Protein AF-A0A396MXH7-F1 (afdb_monomer)

Secondary structure (DSSP, 8-state):
-HHHHGGGEEEEEEEEEEEEEE-SS---SHHHHHHHHHTT----EEEEEEEEEEEEEETT-EEEEE-STTSSHHHHHHHHTTSS--SEEEEEE-S-EEEESSTTTT--TTSBHHHHHHHHHHHTT--HHHHHHTHHHHHHHHT-GGGTTSBGGGS-HHHHHHHHHHHHTSS--SEEEE-GGGGSS-HHHHHHHHHHHHHHHHTT-EEEEE-S-HHHHHHH-SEEEEEETTEEEEEEEHHHHHHHHHHHHT-----------S-S--GGGGGGT-TTB-TT-EEES--SEEEEEEEEE-TTS-B-SEEETT--EEEEEEEEESSTT-EEEEEEEEE-TT--EEEEEEHHHHHSSPEEP-SEEEEEEEESS--B-SEEEEEEEEEEEGGG-EEEEEEEEEEEEEE-SS----SSBPPP-----SS-GGGGS-EEETTEEE-HHHHHHHHHHHHHHHHHHHHHHHTT---EE-HHHHHIIIIISS--TT--S-EEEEEHHHHHHHHHHHHHH--TTEEEESTTTSTT--SSSEEEEETTSEEEETTTTTTT--S--SEEEEEEEEEEEPS-HHHHHHHHHHHHHHHHHHHHHHTT---PPPTTPPPPHHHHTS--HHHHHHHHHHHHHTS-GGG-SEEE-TTT---HHHH-EEGGGGSSEEEEEETTEEEEEETTHHHHHHHHHSSTTS------SSS-EEEESSS-HHHHHHHHHHH--

Nearest PDB structures (foldseek):
  6m96-assembly1_A-2  TM=9.073E-01  e=1.827E-25  Aquifex aeolicus VF5
  7dd0-assembly2_D  TM=9.294E-01  e=1.387E-22  Bacillus subtilis subsp. subtilis str. 168
  6an5-assembly1_A  TM=8.933E-01  e=6.521E-22  Aquifex aeolicus VF5
  6oih-assembly1_A  TM=8.555E-01  e=1.579E-21  Aquifex aeolicus VF5
  5x40-assembly1_B  TM=8.160E-01  e=8.616E-16  Rhodobacter capsulatus

Structure (mmCIF, N/CA/C/O backbone):
data_AF-A0A396MXH7-F1
#
_entry.id   AF-A0A396MXH7-F1
#
loop_
_atom_site.group_PDB
_atom_site.id
_atom_site.type_symbol
_atom_site.label_atom_id
_atom_site.label_alt_id
_atom_site.label_comp_id
_atom_site.label_asym_id
_atom_site.label_entity_id
_atom_site.label_seq_id
_atom_site.pdbx_PDB_ins_code
_atom_site.Cartn_x
_atom_site.Cartn_y
_atom_site.Cartn_z
_atom_site.occupancy
_atom_site.B_iso_or_equiv
_atom_site.auth_seq_id
_atom_site.auth_comp_id
_atom_site.auth_asym_id
_atom_site.auth_atom_id
_atom_site.pdbx_PDB_model_num
ATOM 1 N N . MET A 1 1 ? 9.899 -6.012 55.329 1.00 42.09 1 MET A N 1
ATOM 2 C CA . MET A 1 1 ? 8.868 -6.207 54.282 1.00 42.09 1 MET A CA 1
ATOM 3 C C . MET A 1 1 ? 7.848 -5.063 54.219 1.00 42.09 1 MET A C 1
ATOM 5 O O . MET A 1 1 ? 7.788 -4.444 53.171 1.00 42.09 1 MET A O 1
ATOM 9 N N . LYS A 1 2 ? 7.161 -4.656 55.305 1.00 37.56 2 LYS A N 1
ATOM 10 C CA . LYS A 1 2 ? 6.170 -3.540 55.278 1.00 37.56 2 LYS A CA 1
ATOM 11 C C . LYS A 1 2 ? 6.693 -2.144 54.870 1.00 37.56 2 LYS A C 1
ATOM 13 O O . LYS A 1 2 ? 5.899 -1.278 54.524 1.00 37.56 2 LYS A O 1
ATOM 18 N N . GLN A 1 3 ? 8.004 -1.900 54.937 1.00 37.38 3 GLN A N 1
ATOM 19 C CA . GLN A 1 3 ? 8.615 -0.618 54.543 1.00 37.38 3 GLN A CA 1
ATOM 20 C C . GLN A 1 3 ? 8.922 -0.537 53.036 1.00 37.38 3 GLN A C 1
ATOM 22 O O . GLN A 1 3 ? 8.904 0.560 52.492 1.00 37.38 3 GLN A O 1
ATOM 27 N N . ASN A 1 4 ? 9.111 -1.680 52.355 1.00 44.62 4 ASN A N 1
ATOM 28 C CA . ASN A 1 4 ? 9.316 -1.716 50.900 1.00 44.62 4 ASN A CA 1
ATOM 29 C C . ASN A 1 4 ? 7.994 -1.565 50.129 1.00 44.62 4 ASN A C 1
ATOM 31 O O . ASN A 1 4 ? 7.973 -0.854 49.136 1.00 44.62 4 ASN A O 1
ATOM 35 N N . GLU A 1 5 ? 6.878 -2.122 50.624 1.00 48.31 5 GLU A N 1
ATOM 36 C CA . GLU A 1 5 ? 5.553 -1.962 49.984 1.00 48.31 5 GLU A CA 1
ATOM 37 C C . GLU A 1 5 ? 5.053 -0.507 49.980 1.00 48.31 5 GLU A C 1
ATOM 39 O O . GLU A 1 5 ? 4.399 -0.079 49.035 1.00 48.31 5 GLU A O 1
ATOM 44 N N . LYS A 1 6 ? 5.387 0.295 51.004 1.00 51.56 6 LYS A N 1
ATOM 45 C CA . LYS A 1 6 ? 5.011 1.720 51.047 1.00 51.56 6 LYS A CA 1
ATOM 46 C C . LYS A 1 6 ? 5.729 2.575 50.000 1.00 51.56 6 LYS A C 1
ATOM 48 O O . LYS A 1 6 ? 5.210 3.627 49.645 1.00 51.56 6 LYS A O 1
ATOM 53 N N . ASN A 1 7 ? 6.898 2.146 49.521 1.00 60.12 7 ASN A N 1
ATOM 54 C CA . ASN A 1 7 ? 7.709 2.918 48.574 1.00 60.12 7 ASN A CA 1
ATOM 55 C C . ASN A 1 7 ? 7.197 2.820 47.122 1.00 60.12 7 ASN A C 1
ATOM 57 O O . ASN A 1 7 ? 7.553 3.655 46.282 1.00 60.12 7 ASN A O 1
ATOM 61 N N . GLU A 1 8 ? 6.337 1.833 46.846 1.00 85.31 8 GLU A N 1
ATOM 62 C CA . GLU A 1 8 ? 5.712 1.594 45.540 1.00 85.31 8 GLU A CA 1
ATOM 63 C C . GLU A 1 8 ? 4.373 2.322 45.350 1.00 85.31 8 GLU A C 1
ATOM 65 O O . GLU A 1 8 ? 3.894 2.419 44.224 1.00 85.31 8 GLU A O 1
ATOM 70 N N . ILE A 1 9 ? 3.753 2.852 46.411 1.00 92.44 9 ILE A N 1
ATOM 71 C CA . ILE A 1 9 ? 2.436 3.501 46.322 1.00 92.44 9 ILE A CA 1
ATOM 72 C C . ILE A 1 9 ? 2.605 4.971 45.922 1.00 92.44 9 ILE A C 1
ATOM 74 O O . ILE A 1 9 ? 3.282 5.730 46.617 1.00 92.44 9 ILE A O 1
ATOM 78 N N . ALA A 1 10 ? 1.966 5.378 44.826 1.00 94.25 10 ALA A N 1
ATOM 79 C CA . ALA A 1 10 ? 1.915 6.763 44.360 1.00 94.25 10 ALA A CA 1
ATOM 80 C C . ALA A 1 10 ? 0.816 7.564 45.077 1.00 94.25 10 ALA A C 1
ATOM 82 O O . ALA A 1 10 ? 1.066 8.672 45.549 1.00 94.25 10 ALA A O 1
ATOM 83 N N . VAL A 1 11 ? -0.385 6.987 45.207 1.00 95.69 11 VAL A N 1
ATOM 84 C CA . VAL A 1 11 ? -1.533 7.610 45.888 1.00 95.69 11 VAL A CA 1
ATOM 85 C C . VAL A 1 11 ? -2.188 6.601 46.825 1.00 95.69 11 VAL A C 1
ATOM 87 O O . VAL A 1 11 ? -2.555 5.503 46.410 1.00 95.69 11 VAL A O 1
ATOM 90 N N . GLU A 1 12 ? -2.367 6.977 48.089 1.00 96.12 12 GLU A N 1
ATOM 91 C CA . GLU A 1 12 ? -3.091 6.193 49.090 1.00 96.12 12 GLU A CA 1
ATOM 92 C C . GLU A 1 12 ? -4.269 7.003 49.642 1.00 96.12 12 GLU A C 1
ATOM 94 O O . GLU A 1 12 ? -4.084 8.043 50.275 1.00 96.12 12 GLU A O 1
ATOM 99 N N . VAL A 1 13 ? -5.490 6.511 49.429 1.00 96.44 13 VAL A N 1
ATOM 100 C CA . VAL A 1 13 ? -6.731 7.101 49.942 1.00 96.44 13 VAL A CA 1
ATOM 101 C C . VAL A 1 13 ? -7.290 6.164 51.008 1.00 96.44 13 VAL A C 1
ATOM 103 O O . VAL A 1 13 ? -7.561 4.998 50.729 1.00 96.44 13 VAL A O 1
ATOM 106 N N . LYS A 1 14 ? -7.463 6.657 52.240 1.00 96.00 14 LYS A N 1
ATOM 107 C CA . LYS A 1 14 ? -7.952 5.865 53.382 1.00 96.00 14 LYS A CA 1
ATOM 108 C C . LYS A 1 14 ? -9.166 6.505 54.036 1.00 96.00 14 LYS A C 1
ATOM 110 O O . LYS A 1 14 ? -9.052 7.541 54.690 1.00 96.00 14 LYS A O 1
ATOM 115 N N . ASN A 1 15 ? -10.301 5.824 53.929 1.00 95.56 15 ASN A N 1
ATOM 116 C CA . ASN A 1 15 ? -11.566 6.115 54.602 1.00 95.56 15 ASN A CA 1
ATOM 117 C C . ASN A 1 15 ? -12.047 7.559 54.382 1.00 95.56 15 ASN A C 1
ATOM 119 O O . ASN A 1 15 ? -12.589 8.209 55.281 1.00 95.56 15 ASN A O 1
ATOM 123 N N . VAL A 1 16 ? -11.820 8.080 53.176 1.00 96.19 16 VAL A N 1
ATOM 124 C CA . VAL A 1 16 ? -12.065 9.479 52.837 1.00 96.19 16 VAL A CA 1
ATOM 125 C C . VAL A 1 16 ? -13.554 9.767 52.731 1.00 96.19 16 VAL A C 1
ATOM 127 O O . VAL A 1 16 ? -14.303 9.086 52.033 1.00 96.19 16 VAL A O 1
ATOM 130 N N . THR A 1 17 ? -13.982 10.816 53.425 1.00 95.19 17 THR A N 1
ATOM 131 C CA . THR A 1 17 ? -15.344 11.352 53.379 1.00 95.19 17 THR A CA 1
ATOM 132 C C . THR A 1 17 ? -15.276 12.835 53.045 1.00 95.19 17 THR A C 1
ATOM 134 O O . THR A 1 17 ? -14.510 13.564 53.673 1.00 95.19 17 THR A O 1
ATOM 137 N N . ALA A 1 18 ? -16.081 13.293 52.088 1.00 92.31 18 ALA A N 1
ATOM 138 C CA . ALA A 1 18 ? -16.183 14.699 51.700 1.00 92.31 18 ALA A CA 1
ATOM 139 C C . ALA A 1 18 ? -17.614 15.186 51.937 1.00 92.31 18 ALA A C 1
ATOM 141 O O . ALA A 1 18 ? -18.566 14.562 51.465 1.00 92.31 18 ALA A O 1
ATOM 142 N N . ARG A 1 19 ? -17.750 16.285 52.686 1.00 89.88 19 ARG A N 1
ATOM 143 C CA . ARG A 1 19 ? -19.028 16.876 53.095 1.00 89.88 19 ARG A CA 1
ATOM 144 C C . ARG A 1 19 ? -19.127 18.301 52.565 1.00 89.88 19 ARG A C 1
ATOM 146 O O . ARG A 1 19 ? -18.217 19.092 52.792 1.00 89.88 19 ARG A O 1
ATOM 153 N N . PHE A 1 20 ? -20.246 18.614 51.929 1.00 85.88 20 PHE A N 1
ATOM 154 C CA . PHE A 1 20 ? -20.633 19.957 51.520 1.00 85.88 20 PHE A CA 1
ATOM 155 C C . PHE A 1 20 ? -21.886 20.378 52.282 1.00 85.88 20 PHE A C 1
ATOM 157 O O . PHE A 1 20 ? -22.740 19.548 52.589 1.00 85.88 20 PHE A O 1
ATOM 164 N N . ASN A 1 21 ? -21.994 21.671 52.568 1.00 78.44 21 ASN A N 1
ATOM 165 C CA . ASN A 1 21 ? -23.209 22.259 53.115 1.00 78.44 21 ASN A CA 1
ATOM 166 C C . ASN A 1 21 ? -23.973 22.883 51.950 1.00 78.44 21 ASN A C 1
ATOM 168 O O . ASN A 1 21 ? -23.476 23.834 51.346 1.00 78.44 21 ASN A O 1
ATOM 172 N N . MET A 1 22 ? -25.153 22.361 51.622 1.00 69.25 22 MET A N 1
ATOM 173 C CA . MET A 1 22 ? -26.017 23.021 50.650 1.00 69.25 22 MET A CA 1
ATOM 174 C C . MET A 1 22 ? -26.775 24.142 51.357 1.00 69.25 22 MET A C 1
ATOM 176 O O . MET A 1 22 ? -27.534 23.893 52.293 1.00 69.25 22 MET A O 1
ATOM 180 N N . ALA A 1 23 ? -26.533 25.383 50.935 1.00 58.41 23 ALA A N 1
ATOM 181 C CA . ALA A 1 23 ? -27.351 26.525 51.320 1.00 58.41 23 ALA A CA 1
ATOM 182 C C . ALA A 1 23 ? -28.412 26.736 50.236 1.00 58.41 23 ALA A C 1
ATOM 184 O O . ALA A 1 23 ? -28.077 26.769 49.053 1.00 58.41 23 ALA A O 1
ATOM 185 N N . SER A 1 24 ? -29.678 26.881 50.623 1.00 53.53 24 SER A N 1
ATOM 186 C CA . SER A 1 24 ? -30.771 27.100 49.671 1.00 53.53 24 SER A CA 1
ATOM 187 C C . SER A 1 24 ? -30.777 28.511 49.059 1.00 53.53 24 SER A C 1
ATOM 189 O O . SER A 1 24 ? -31.403 28.702 48.023 1.00 53.53 24 SER A O 1
ATOM 191 N N . GLU A 1 25 ? -30.068 29.489 49.645 1.00 56.28 25 GLU A N 1
ATOM 192 C CA . GLU A 1 25 ? -29.997 30.880 49.161 1.00 56.28 25 GLU A CA 1
ATOM 193 C C . GLU A 1 25 ? -28.629 31.536 49.459 1.00 56.28 25 GLU A C 1
ATOM 195 O O . GLU A 1 25 ? -28.017 31.268 50.497 1.00 56.28 25 GLU A O 1
ATOM 200 N N . LYS A 1 26 ? -28.158 32.427 48.567 1.00 48.91 26 LYS A N 1
ATOM 201 C CA . LYS A 1 26 ? -27.015 33.326 48.829 1.00 48.91 26 LYS A CA 1
ATOM 202 C C . LYS A 1 26 ? -27.426 34.380 49.861 1.00 48.91 26 LYS A C 1
ATOM 204 O O . LYS A 1 26 ? -28.471 35.000 49.712 1.00 48.91 26 LYS A O 1
ATOM 209 N N . ILE A 1 27 ? -26.612 34.585 50.895 1.00 60.16 27 ILE A N 1
ATOM 210 C CA . ILE A 1 27 ? -26.827 35.636 51.898 1.00 60.16 27 ILE A CA 1
ATOM 211 C C . ILE A 1 27 ? -25.801 36.734 51.637 1.00 60.16 27 ILE A C 1
ATOM 213 O O . ILE A 1 27 ? -24.631 36.580 51.980 1.00 60.16 27 ILE A O 1
ATOM 217 N N . ASP A 1 28 ? -26.245 37.838 51.043 1.00 55.53 28 ASP A N 1
ATOM 218 C CA . ASP A 1 28 ? -25.348 38.904 50.584 1.00 55.53 28 ASP A CA 1
ATOM 219 C C . ASP A 1 28 ? -25.163 40.028 51.629 1.00 55.53 28 ASP A C 1
ATOM 221 O O . ASP A 1 28 ? -24.370 40.946 51.421 1.00 55.53 28 ASP A O 1
ATOM 225 N N . ASN A 1 29 ? -25.857 39.981 52.781 1.00 69.56 29 ASN A N 1
ATOM 226 C CA . ASN A 1 29 ? -25.696 40.983 53.844 1.00 69.56 29 ASN A CA 1
ATOM 227 C C . ASN A 1 29 ? -25.822 40.435 55.286 1.00 69.56 29 ASN A C 1
ATOM 229 O O . ASN A 1 29 ? -26.553 39.489 55.581 1.00 69.56 29 ASN A O 1
ATOM 233 N N . LEU A 1 30 ? -25.128 41.097 56.221 1.00 71.00 30 LEU A N 1
ATOM 234 C CA . LEU A 1 30 ? -25.071 40.731 57.647 1.00 71.00 30 LEU A CA 1
ATOM 235 C C . LEU A 1 30 ? -26.424 40.840 58.377 1.00 71.00 30 LEU A C 1
ATOM 237 O O . LEU A 1 30 ? -26.653 40.125 59.353 1.00 71.00 30 LEU A O 1
ATOM 241 N N . LYS A 1 31 ? -27.329 41.717 57.923 1.00 74.19 31 LYS A N 1
ATOM 242 C CA . LYS A 1 31 ? -28.665 41.893 58.520 1.00 74.19 31 LYS A CA 1
ATOM 243 C C . LYS A 1 31 ? -29.546 40.674 58.256 1.00 74.19 31 LYS A C 1
ATOM 245 O O . LYS A 1 31 ? -30.208 40.181 59.162 1.00 74.19 31 LYS A O 1
ATOM 250 N N . GLU A 1 32 ? -29.517 40.175 57.032 1.00 68.69 32 GLU A N 1
ATOM 251 C CA . GLU A 1 32 ? -30.250 39.004 56.569 1.00 68.69 32 GLU A CA 1
ATOM 252 C C . GLU A 1 32 ? -29.715 37.722 57.208 1.00 68.69 32 GLU A C 1
ATOM 254 O O . GLU A 1 32 ? -30.497 36.889 57.667 1.00 68.69 32 GLU A O 1
ATOM 259 N N . TYR A 1 33 ? -28.391 37.630 57.379 1.00 72.19 33 TYR A N 1
ATOM 260 C CA . TYR A 1 33 ? -27.761 36.575 58.172 1.00 72.19 33 TYR A CA 1
ATOM 261 C C . TYR A 1 33 ? -28.284 36.558 59.620 1.00 72.19 33 TYR A C 1
ATOM 263 O O . TYR A 1 33 ? -28.694 35.512 60.125 1.00 72.19 33 TYR A O 1
ATOM 271 N N . PHE A 1 34 ? -28.351 37.722 60.280 1.00 76.06 34 PHE A N 1
ATOM 272 C CA . PHE A 1 34 ? -28.847 37.832 61.657 1.00 76.06 34 PHE A CA 1
ATOM 273 C C . PHE A 1 34 ? -30.349 37.516 61.770 1.00 76.06 34 PHE A C 1
ATOM 275 O O . PHE A 1 34 ? -30.764 36.816 62.694 1.00 76.06 34 PHE A O 1
ATOM 282 N N . ILE A 1 35 ? -31.166 37.963 60.808 1.00 73.06 35 ILE A N 1
ATOM 283 C CA . ILE A 1 35 ? -32.604 37.653 60.745 1.00 73.06 35 ILE A CA 1
ATOM 284 C C . ILE A 1 35 ? -32.829 36.141 60.614 1.00 73.06 35 ILE A C 1
ATOM 286 O O . ILE A 1 35 ? -33.651 35.585 61.344 1.00 73.06 35 ILE A O 1
ATOM 290 N N . LYS A 1 36 ? -32.077 35.457 59.743 1.00 68.62 36 LYS A N 1
ATOM 291 C CA . LYS A 1 36 ? -32.213 34.007 59.537 1.00 68.62 36 LYS A CA 1
ATOM 292 C C . LYS A 1 36 ? -31.675 33.172 60.706 1.00 68.62 36 LYS A C 1
ATOM 294 O O . LYS A 1 36 ? -32.245 32.120 60.995 1.00 68.62 36 LYS A O 1
ATOM 299 N N . ILE A 1 37 ? -30.661 33.657 61.437 1.00 71.44 37 ILE A N 1
ATOM 300 C CA . ILE A 1 37 ? -30.235 33.065 62.723 1.00 71.44 37 ILE A CA 1
ATOM 301 C C . ILE A 1 37 ? -31.367 33.136 63.750 1.00 71.44 37 ILE A C 1
ATOM 303 O O . ILE A 1 37 ? -31.719 32.119 64.349 1.00 71.44 37 ILE A O 1
ATOM 307 N N . VAL A 1 38 ? -31.953 34.323 63.952 1.00 76.81 38 VAL A N 1
ATOM 308 C CA . VAL A 1 38 ? -33.007 34.537 64.959 1.00 76.81 38 VAL A CA 1
ATOM 309 C C . VAL A 1 38 ? -34.272 33.740 64.621 1.00 76.81 38 VAL A C 1
ATOM 311 O O . VAL A 1 38 ? -34.924 33.220 65.525 1.00 76.81 38 VAL A O 1
ATOM 314 N N . LYS A 1 39 ? -34.585 33.571 63.330 1.00 68.38 39 LYS A N 1
ATOM 315 C CA . LYS A 1 39 ? -35.712 32.755 62.854 1.00 68.38 39 LYS A CA 1
ATOM 316 C C . LYS A 1 39 ? -35.455 31.240 62.816 1.00 68.38 39 LYS A C 1
ATOM 318 O O . LYS A 1 39 ? -36.391 30.496 62.552 1.00 68.38 39 LYS A O 1
ATOM 323 N N . ARG A 1 40 ? -34.232 30.764 63.100 1.00 57.84 40 ARG A N 1
ATOM 324 C CA . ARG A 1 40 ? -33.810 29.350 62.933 1.00 57.84 40 ARG A CA 1
ATOM 325 C C . ARG A 1 40 ? -34.008 28.802 61.507 1.00 57.84 40 ARG A C 1
ATOM 327 O O . ARG A 1 40 ? -34.195 27.605 61.324 1.00 57.84 40 ARG A O 1
ATOM 334 N N . GLU A 1 41 ? -33.932 29.667 60.500 1.00 62.47 41 GLU A N 1
ATOM 335 C CA . GLU A 1 41 ? -34.149 29.322 59.084 1.00 62.47 41 GLU A CA 1
ATOM 336 C C . GLU A 1 41 ? -32.835 29.030 58.331 1.00 62.47 41 GLU A C 1
ATOM 338 O O . GLU A 1 41 ? -32.850 28.740 57.137 1.00 62.47 41 GLU A O 1
ATOM 343 N N . LEU A 1 42 ? -31.681 29.069 59.012 1.00 57.03 42 LEU A N 1
ATOM 344 C CA . LEU A 1 42 ? -30.407 28.580 58.469 1.00 57.03 42 LEU A CA 1
ATOM 345 C C . LEU A 1 42 ? -30.361 27.049 58.518 1.00 57.03 42 LEU A C 1
ATOM 347 O O . LEU A 1 42 ? -29.696 26.449 59.363 1.00 57.03 42 LEU A O 1
ATOM 351 N N . MET A 1 43 ? -31.097 26.418 57.611 1.00 53.81 43 MET A N 1
ATOM 352 C CA . MET A 1 43 ? -31.046 24.978 57.390 1.00 53.81 43 MET A CA 1
ATOM 353 C C . MET A 1 43 ? -29.960 24.694 56.349 1.00 53.81 43 MET A C 1
ATOM 355 O O . MET A 1 43 ? -30.179 24.866 55.154 1.00 53.81 43 MET A O 1
ATOM 359 N N . PHE A 1 44 ? -28.768 24.297 56.799 1.00 58.97 44 PHE A N 1
ATOM 360 C CA . PHE A 1 44 ? -27.769 23.705 55.909 1.00 58.97 44 PHE A CA 1
ATOM 361 C C . PHE A 1 44 ? -28.107 22.228 55.744 1.00 58.97 44 PHE A C 1
ATOM 363 O O . PHE A 1 44 ? -28.035 21.469 56.712 1.00 58.97 44 PHE A O 1
ATOM 370 N N . GLU A 1 45 ? -28.478 21.815 54.538 1.00 65.00 45 GLU A N 1
ATOM 371 C CA . GLU A 1 45 ? -28.643 20.394 54.251 1.00 65.00 45 GLU A CA 1
ATOM 372 C C . GLU A 1 45 ? -27.257 19.788 53.989 1.00 65.00 45 GLU A C 1
ATOM 374 O O . GLU A 1 45 ? -26.509 20.244 53.116 1.00 65.00 45 GLU A O 1
ATOM 379 N N . GLU A 1 46 ? -26.864 18.805 54.802 1.00 75.75 46 GLU A N 1
ATOM 380 C CA . GLU A 1 46 ? -25.559 18.157 54.670 1.00 75.75 46 GLU A CA 1
ATOM 381 C C . GLU A 1 46 ? -25.556 17.200 53.472 1.00 75.75 46 GLU A C 1
ATOM 383 O O . GLU A 1 46 ? -26.282 16.207 53.444 1.00 75.75 46 GLU A O 1
ATOM 388 N N . PHE A 1 47 ? -24.670 17.446 52.506 1.00 84.19 47 PHE A N 1
ATOM 389 C CA . PHE A 1 47 ? -24.466 16.575 51.355 1.00 84.19 47 PHE A CA 1
ATOM 390 C C . PHE A 1 47 ? -23.103 15.881 51.431 1.00 84.19 47 PHE A C 1
ATOM 392 O O . PHE A 1 47 ? -22.044 16.510 51.363 1.00 84.19 47 PHE A O 1
ATOM 399 N N . LEU A 1 48 ? -23.112 14.553 51.558 1.00 89.12 48 LEU A N 1
ATOM 400 C CA . LEU A 1 48 ? -21.899 13.732 51.529 1.00 89.12 48 LEU A CA 1
ATOM 401 C C . LEU A 1 48 ? -21.591 13.287 50.097 1.00 89.12 48 LEU A C 1
ATOM 403 O O . LEU A 1 48 ? -22.168 12.313 49.610 1.00 89.12 48 LEU A O 1
ATOM 407 N N . ALA A 1 49 ? -20.650 13.978 49.456 1.00 89.50 49 ALA A N 1
ATOM 408 C CA . ALA A 1 49 ? -20.205 13.688 48.094 1.00 89.50 49 ALA A CA 1
ATOM 409 C C . ALA A 1 49 ? -19.307 12.443 48.005 1.00 89.50 49 ALA A C 1
ATOM 411 O O . ALA A 1 49 ? -19.320 11.751 46.992 1.00 89.50 49 ALA A O 1
ATOM 412 N N . LEU A 1 50 ? -18.544 12.143 49.064 1.00 95.00 50 LEU A N 1
ATOM 413 C CA . LEU A 1 50 ? -17.751 10.916 49.206 1.00 95.00 50 LEU A CA 1
ATOM 414 C C . LEU A 1 50 ? -18.003 10.313 50.582 1.00 95.00 50 LEU A C 1
ATOM 416 O O . LEU A 1 50 ? -18.065 11.048 51.569 1.00 95.00 50 LEU A O 1
ATOM 420 N N . LYS A 1 51 ? -18.121 8.988 50.653 1.00 95.00 51 LYS A N 1
ATOM 421 C CA . LYS A 1 51 ? -18.501 8.239 51.852 1.00 95.00 51 LYS A CA 1
ATOM 422 C C . LYS A 1 51 ? -17.535 7.074 52.050 1.00 95.00 51 LYS A C 1
ATOM 424 O O . LYS A 1 51 ? -17.688 6.028 51.427 1.00 95.00 51 LYS A O 1
ATOM 429 N N . ASN A 1 52 ? -16.575 7.259 52.954 1.00 94.31 52 ASN A N 1
ATOM 430 C CA . ASN A 1 52 ? -15.623 6.227 53.373 1.00 94.31 52 ASN A CA 1
ATOM 431 C C . ASN A 1 52 ? -14.872 5.538 52.207 1.00 94.31 52 ASN A C 1
ATOM 433 O O . ASN A 1 52 ? -14.806 4.314 52.129 1.00 94.31 52 ASN A O 1
ATOM 437 N N . VAL A 1 53 ? -14.330 6.328 51.278 1.00 96.06 53 VAL A N 1
ATOM 438 C CA . VAL A 1 53 ? -13.609 5.841 50.091 1.00 96.06 53 VAL A CA 1
ATOM 439 C C . VAL A 1 53 ? -12.188 5.408 50.465 1.00 96.06 53 VAL A C 1
ATOM 441 O O . VAL A 1 53 ? -11.460 6.178 51.093 1.00 96.06 53 VAL A O 1
ATOM 444 N N . SER A 1 54 ? -11.786 4.200 50.052 1.00 95.12 54 SER A N 1
ATOM 445 C CA . SER A 1 54 ? -10.447 3.641 50.291 1.00 95.12 54 SER A CA 1
ATOM 446 C C . SER A 1 54 ? -9.913 2.912 49.059 1.00 95.12 54 SER A C 1
ATOM 448 O O . SER A 1 54 ? -10.578 2.004 48.567 1.00 95.12 54 SER A O 1
ATOM 450 N N . PHE A 1 55 ? -8.723 3.284 48.580 1.00 95.38 55 PHE A N 1
ATOM 451 C CA . PHE A 1 55 ? -7.990 2.585 47.515 1.00 95.38 55 PHE A CA 1
ATOM 452 C C . PHE A 1 55 ? -6.517 3.031 47.480 1.00 95.38 55 PHE A C 1
ATOM 454 O O . PHE A 1 55 ? -6.144 4.032 48.096 1.00 95.38 55 PHE A O 1
ATOM 461 N N . SER A 1 56 ? -5.677 2.284 46.765 1.00 94.75 56 SER A N 1
ATOM 462 C CA . SER A 1 56 ? -4.249 2.573 46.603 1.00 94.75 56 SER A CA 1
ATOM 463 C C . SER A 1 56 ? -3.831 2.388 45.152 1.00 94.75 56 SER A C 1
ATOM 465 O O . SER A 1 56 ? -4.216 1.398 44.537 1.00 94.75 56 SER A O 1
ATOM 467 N N . VAL A 1 57 ? -3.012 3.304 44.649 1.00 95.06 57 VAL A N 1
ATOM 468 C CA . VAL A 1 57 ? -2.497 3.320 43.277 1.00 95.06 57 VAL A CA 1
ATOM 469 C C . VAL A 1 57 ? -0.986 3.182 43.340 1.00 95.06 57 VAL A C 1
ATOM 471 O O . VAL A 1 57 ? -0.334 3.973 44.033 1.00 95.06 57 VAL A O 1
ATOM 474 N N . LYS A 1 58 ? -0.417 2.191 42.651 1.00 94.50 58 LYS A N 1
ATOM 475 C CA . LYS A 1 58 ? 1.040 2.025 42.596 1.00 94.50 58 LYS A CA 1
ATOM 476 C C . LYS A 1 58 ? 1.656 2.920 41.525 1.00 94.50 58 LYS A C 1
ATOM 478 O O . LYS A 1 58 ? 0.989 3.341 40.583 1.00 94.50 58 LYS A O 1
ATOM 483 N N . LYS A 1 59 ? 2.944 3.218 41.681 1.00 93.19 59 LYS A N 1
ATOM 484 C CA . LYS A 1 59 ? 3.718 4.003 40.714 1.00 93.19 59 LYS A CA 1
ATOM 485 C C . LYS A 1 59 ? 3.709 3.330 39.339 1.00 93.19 59 LYS A C 1
ATOM 487 O O . LYS A 1 59 ? 3.942 2.129 39.244 1.00 93.19 59 LYS A O 1
ATOM 492 N N . GLY A 1 60 ? 3.445 4.115 38.296 1.00 90.94 60 GLY A N 1
ATOM 493 C CA . GLY A 1 60 ? 3.382 3.659 36.904 1.00 90.94 60 GLY A CA 1
ATOM 494 C C . GLY A 1 60 ? 2.077 2.960 36.509 1.00 90.94 60 GLY A C 1
ATOM 495 O O . GLY A 1 60 ? 1.895 2.646 35.337 1.00 90.94 60 GLY A O 1
ATOM 496 N N . GLU A 1 61 ? 1.147 2.732 37.444 1.00 93.38 61 GLU A N 1
ATOM 497 C CA . GLU A 1 61 ? -0.174 2.203 37.101 1.00 93.38 61 GLU A CA 1
ATOM 498 C C . GLU A 1 61 ? -1.064 3.287 36.488 1.00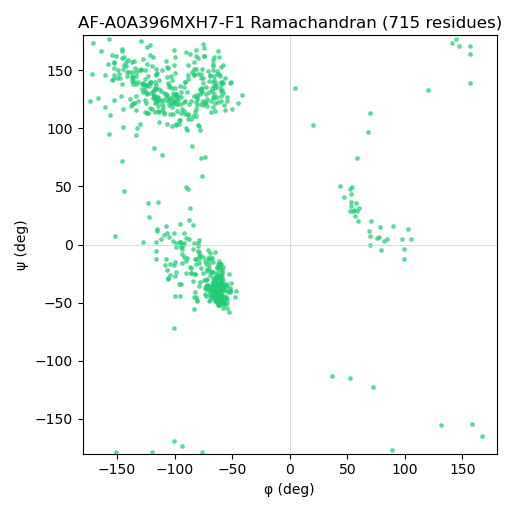 93.38 61 GLU A C 1
ATOM 500 O O . GLU A 1 61 ? -0.979 4.471 36.827 1.00 93.38 61 GLU A O 1
ATOM 505 N N . SER A 1 62 ? -1.986 2.858 35.628 1.00 92.69 62 SER A N 1
ATOM 506 C CA . SER A 1 62 ? -3.038 3.714 35.092 1.00 92.69 62 SER A CA 1
ATOM 507 C C . SER A 1 62 ? -4.412 3.288 35.615 1.00 92.69 62 SER A C 1
ATOM 509 O O . SER A 1 62 ? -4.812 2.129 35.497 1.00 92.69 62 SER A O 1
ATOM 511 N N . TRP A 1 63 ? -5.125 4.225 36.237 1.00 94.81 63 TRP A N 1
ATOM 512 C CA . TRP A 1 63 ? -6.373 3.996 36.961 1.00 94.81 63 TRP A CA 1
ATOM 513 C C . TRP A 1 63 ? -7.494 4.894 36.444 1.00 94.81 63 TRP A C 1
ATOM 515 O O . TRP A 1 63 ? -7.409 6.119 36.518 1.00 94.81 63 TRP A O 1
ATOM 525 N N . GLY A 1 64 ? -8.581 4.280 35.984 1.00 93.19 64 GLY A N 1
ATOM 526 C CA . GLY A 1 64 ? -9.804 4.973 35.599 1.00 93.19 64 GLY A CA 1
ATOM 527 C C . GLY A 1 64 ? -10.769 5.130 36.771 1.00 93.19 64 GLY A C 1
ATOM 528 O O . GLY A 1 64 ? -11.083 4.156 37.446 1.00 93.19 64 GLY A O 1
ATOM 529 N N . ILE A 1 65 ? -11.304 6.320 37.013 1.00 93.44 65 ILE A N 1
ATOM 530 C CA . ILE A 1 65 ? -12.372 6.545 37.993 1.00 93.44 65 ILE A CA 1
ATOM 531 C C . ILE A 1 65 ? -13.679 6.736 37.225 1.00 93.44 65 ILE A C 1
ATOM 533 O O . ILE A 1 65 ? -13.865 7.740 36.537 1.00 93.44 65 ILE A O 1
ATOM 537 N N . ILE A 1 66 ? -14.593 5.778 37.367 1.00 89.19 66 ILE A N 1
ATOM 538 C CA . ILE A 1 66 ? -15.834 5.698 36.592 1.00 89.19 66 ILE A CA 1
ATOM 539 C C . ILE A 1 66 ? -17.078 5.752 37.478 1.00 89.19 66 ILE A C 1
ATOM 541 O O . ILE A 1 66 ? -17.060 5.404 38.657 1.00 89.19 66 ILE A O 1
ATOM 545 N N . GLY A 1 67 ? -18.184 6.215 36.908 1.00 85.06 67 GLY A N 1
ATOM 546 C CA . GLY A 1 67 ? -19.484 6.321 37.553 1.00 85.06 67 GLY A CA 1
ATOM 547 C C . GLY A 1 67 ? -20.344 7.371 36.865 1.00 85.06 67 GLY A C 1
ATOM 548 O O . GLY A 1 67 ? -19.832 8.218 36.133 1.00 85.06 67 GLY A O 1
ATOM 549 N N . ILE A 1 68 ? -21.648 7.353 37.128 1.00 79.69 68 ILE A N 1
ATOM 550 C CA . ILE A 1 68 ? -22.589 8.340 36.580 1.00 79.69 68 ILE A CA 1
ATOM 551 C C . ILE A 1 68 ? -22.269 9.772 37.047 1.00 79.69 68 ILE A C 1
ATOM 553 O O . ILE A 1 68 ? -21.491 9.996 37.984 1.00 79.69 68 ILE A O 1
ATOM 557 N N . ASN A 1 69 ? -22.868 10.772 36.404 1.00 79.00 69 ASN A N 1
ATOM 558 C CA . ASN A 1 69 ? -22.757 12.156 36.862 1.00 79.00 69 ASN A CA 1
ATOM 559 C C . ASN A 1 69 ? -23.308 12.306 38.288 1.00 79.00 69 ASN A C 1
ATOM 561 O O . ASN A 1 69 ? -24.275 11.654 38.673 1.00 79.00 69 ASN A O 1
ATOM 565 N N . GLY A 1 70 ? -22.623 13.106 39.108 1.00 80.31 70 GLY A N 1
ATOM 566 C CA . GLY A 1 70 ? -22.942 13.243 40.534 1.00 80.31 70 GLY A CA 1
ATOM 567 C C . GLY A 1 70 ? -22.463 12.092 41.434 1.00 80.31 70 GLY A C 1
ATOM 568 O O . GLY A 1 70 ? -22.762 12.098 42.624 1.00 80.31 70 GLY A O 1
ATOM 569 N N . SER A 1 71 ? -21.690 11.118 40.930 1.00 87.31 71 SER A N 1
ATOM 570 C CA . SER A 1 71 ? -21.187 10.007 41.760 1.00 87.31 71 SER A CA 1
ATOM 571 C C . SER A 1 71 ? -20.030 10.363 42.707 1.00 87.31 71 SER A C 1
ATOM 573 O O . SER A 1 71 ? -19.702 9.552 43.572 1.00 87.31 71 SER A O 1
ATOM 575 N N . GLY A 1 72 ? -19.426 11.550 42.562 1.00 89.12 72 GLY A N 1
ATOM 576 C CA . GLY A 1 72 ? -18.317 12.035 43.396 1.00 89.12 72 GLY A CA 1
ATOM 577 C C . GLY A 1 72 ? -16.927 12.015 42.739 1.00 89.12 72 GLY A C 1
ATOM 578 O O . GLY A 1 72 ? -15.956 12.353 43.407 1.00 89.12 72 GLY A O 1
ATOM 579 N N . LYS A 1 73 ? -16.801 11.669 41.445 1.00 91.12 73 LYS A N 1
ATOM 580 C CA . LYS A 1 73 ? -15.506 11.549 40.724 1.00 91.12 73 LYS A CA 1
ATOM 581 C C . LYS A 1 73 ? -14.622 12.800 40.835 1.00 91.12 73 LYS A C 1
ATOM 583 O O . LYS A 1 73 ? -13.520 12.727 41.370 1.00 91.12 73 LYS A O 1
ATOM 588 N N . SER A 1 74 ? -15.129 13.960 40.411 1.00 86.62 74 SER A N 1
ATOM 589 C CA . SER A 1 74 ? -14.372 15.219 40.453 1.00 86.62 74 SER A CA 1
ATOM 590 C C . SER A 1 74 ? -14.088 15.672 41.890 1.00 86.62 74 SER A C 1
ATOM 592 O O . SER A 1 74 ? -13.032 16.233 42.165 1.00 86.62 74 SER A O 1
ATOM 594 N N . THR A 1 75 ? -14.982 15.380 42.845 1.00 90.31 75 THR A N 1
ATOM 595 C CA . THR A 1 75 ? -14.709 15.605 44.275 1.00 90.31 75 THR A CA 1
ATOM 596 C C . THR A 1 75 ? -13.539 14.751 44.753 1.00 90.31 75 THR A C 1
ATOM 598 O O . THR A 1 75 ? -12.679 15.259 45.466 1.00 90.31 75 THR A O 1
ATOM 601 N N . LEU A 1 76 ? -13.480 13.475 44.357 1.00 92.81 76 LEU A N 1
ATOM 602 C CA . LEU A 1 76 ? -12.381 12.583 44.719 1.00 92.81 76 LEU A CA 1
ATOM 603 C C . LEU A 1 76 ? -11.053 13.085 44.156 1.00 92.81 76 LEU A C 1
ATOM 605 O O . LEU A 1 76 ? -10.084 13.158 44.906 1.00 92.81 76 LEU A O 1
ATOM 609 N N . LEU A 1 77 ? -11.022 13.507 42.891 1.00 91.00 77 LEU A N 1
ATOM 610 C CA . LEU A 1 77 ? -9.819 14.101 42.311 1.00 91.00 77 LEU A CA 1
ATOM 611 C C . LEU A 1 77 ? -9.377 15.366 43.051 1.00 91.00 77 LEU A C 1
ATOM 613 O O . LEU A 1 77 ? -8.218 15.464 43.437 1.00 91.00 77 LEU A O 1
ATOM 617 N N . LYS A 1 78 ? -10.297 16.297 43.338 1.00 88.94 78 LYS A N 1
ATOM 618 C CA . LYS A 1 78 ? -9.984 17.519 44.102 1.00 88.94 78 LYS A CA 1
ATOM 619 C C . LYS A 1 78 ? -9.417 17.208 45.490 1.00 88.94 78 LYS A C 1
ATOM 621 O O . LYS A 1 78 ? -8.563 17.947 45.977 1.00 88.94 78 LYS A O 1
ATOM 626 N N . VAL A 1 79 ? -9.864 16.122 46.121 1.00 92.88 79 VAL A N 1
ATOM 627 C CA . VAL A 1 79 ? -9.309 15.659 47.400 1.00 92.88 79 VAL A CA 1
ATOM 628 C C . VAL A 1 79 ? -7.913 15.046 47.227 1.00 92.88 79 VAL A C 1
ATOM 630 O O . VAL A 1 79 ? -7.041 15.300 48.054 1.00 92.88 79 VAL A O 1
ATOM 633 N N . ILE A 1 80 ? -7.666 14.300 46.146 1.00 92.94 80 ILE A N 1
ATOM 634 C CA . ILE A 1 80 ? -6.342 13.733 45.833 1.00 92.94 80 ILE A CA 1
ATOM 635 C C . ILE A 1 80 ? -5.318 14.829 45.521 1.00 92.94 80 ILE A C 1
ATOM 637 O O . ILE A 1 80 ? -4.208 14.788 46.042 1.00 92.94 80 ILE A O 1
ATOM 641 N N . CYS A 1 81 ? -5.706 15.844 44.748 1.00 88.44 81 CYS A N 1
ATOM 642 C CA . CYS A 1 81 ? -4.865 16.998 44.426 1.00 88.44 81 CYS A CA 1
ATOM 643 C C . CYS A 1 81 ? -4.604 17.929 45.620 1.00 88.44 81 CYS A C 1
ATOM 645 O O . CYS A 1 81 ? -3.857 18.891 45.487 1.00 88.44 81 CYS A O 1
ATOM 647 N N . GLY A 1 82 ? -5.255 17.709 46.766 1.00 88.00 82 GLY A N 1
ATOM 648 C CA . GLY A 1 82 ? -5.139 18.582 47.936 1.00 88.00 82 GLY A CA 1
ATOM 649 C C . GLY A 1 82 ? -5.902 19.909 47.831 1.00 88.00 82 GLY A C 1
ATOM 650 O O . GLY A 1 82 ? -5.825 20.719 48.753 1.00 88.00 82 GLY A O 1
ATOM 651 N N . ILE A 1 83 ? -6.683 20.116 46.764 1.00 87.69 83 ILE A N 1
ATOM 652 C CA . ILE A 1 83 ? -7.545 21.296 46.573 1.00 87.69 83 ILE A CA 1
ATOM 653 C C . ILE A 1 83 ? -8.663 21.308 47.625 1.00 87.69 83 ILE A C 1
ATOM 655 O O . ILE A 1 83 ? -9.000 22.350 48.185 1.00 87.69 83 ILE A O 1
ATOM 659 N N . LEU A 1 84 ? -9.232 20.136 47.927 1.00 89.25 84 LEU A N 1
ATOM 660 C CA . LEU A 1 84 ? -10.230 19.956 48.981 1.00 89.25 84 LEU A CA 1
ATOM 661 C C . LEU A 1 84 ? -9.676 19.080 50.103 1.00 89.25 84 LEU A C 1
ATOM 663 O O . LEU A 1 84 ? -9.253 17.949 49.877 1.00 89.25 84 LEU A O 1
ATOM 667 N N . LYS A 1 85 ? -9.747 19.560 51.348 1.00 89.44 85 LYS A N 1
ATOM 668 C CA . LYS A 1 85 ? -9.411 18.728 52.510 1.00 89.44 85 LYS A CA 1
ATOM 669 C C . LYS A 1 85 ? -10.558 17.756 52.817 1.00 89.44 85 LYS A C 1
ATOM 671 O O . LYS A 1 85 ? -11.714 18.185 52.856 1.00 89.44 85 LYS A O 1
ATOM 676 N N . PRO A 1 86 ? -10.275 16.466 53.067 1.00 92.56 86 PRO A N 1
ATOM 677 C CA . PRO A 1 86 ? -11.312 15.516 53.442 1.00 92.56 86 PRO A CA 1
ATOM 678 C C . PRO A 1 86 ? -11.900 15.873 54.816 1.00 92.56 86 PRO A C 1
ATOM 680 O O . PRO A 1 86 ? -11.190 16.322 55.713 1.00 92.56 86 PRO A O 1
ATOM 683 N N . TYR A 1 87 ? -13.201 15.639 55.002 1.00 91.31 87 TYR A N 1
ATOM 684 C CA . TYR A 1 87 ? -13.878 15.810 56.294 1.00 91.31 87 TYR A CA 1
ATOM 685 C C . TYR A 1 87 ? -13.460 14.726 57.302 1.00 91.31 87 TYR A C 1
ATOM 687 O O . TYR A 1 87 ? -13.314 14.995 58.492 1.00 91.31 87 TYR A O 1
ATOM 695 N N . LYS A 1 88 ? -13.257 13.494 56.818 1.00 93.38 88 LYS A N 1
ATOM 696 C CA . LYS A 1 88 ? -12.692 12.355 57.562 1.00 93.38 88 LYS A CA 1
ATOM 697 C C . LYS A 1 88 ? -11.795 11.540 56.635 1.00 93.38 88 LYS A C 1
ATOM 699 O O . LYS A 1 88 ? -12.011 11.559 55.425 1.00 93.38 88 LYS A O 1
ATOM 704 N N . GLY A 1 89 ? -10.858 10.792 57.212 1.00 94.31 89 GLY A N 1
ATOM 705 C CA . GLY A 1 89 ? -9.897 9.975 56.470 1.00 94.31 89 GLY A CA 1
ATOM 706 C C . GLY A 1 89 ? -8.624 10.738 56.106 1.00 94.31 89 GLY A C 1
ATOM 707 O O . GLY A 1 89 ? -8.442 11.891 56.493 1.00 94.31 89 GLY A O 1
ATOM 708 N N . THR A 1 90 ? -7.731 10.076 55.380 1.00 95.12 90 THR A N 1
ATOM 709 C CA . THR A 1 90 ? -6.422 10.624 54.998 1.00 95.12 90 THR A CA 1
ATOM 710 C C . THR A 1 90 ? -6.118 10.324 53.539 1.00 95.12 90 THR A C 1
ATOM 712 O O . THR A 1 90 ? -6.422 9.230 53.059 1.00 95.12 90 THR A O 1
ATOM 715 N N . VAL A 1 91 ? -5.465 11.270 52.866 1.00 95.44 91 VAL A N 1
ATOM 716 C CA . VAL A 1 91 ? -4.848 11.060 51.554 1.00 95.44 91 VAL A CA 1
ATOM 717 C C . VAL A 1 91 ? -3.347 11.264 51.682 1.00 95.44 91 VAL A C 1
ATOM 719 O O . VAL A 1 91 ? -2.900 12.212 52.325 1.00 95.44 91 VAL A O 1
ATOM 722 N N . THR A 1 92 ? -2.570 10.360 51.099 1.00 94.94 92 THR A N 1
ATOM 723 C CA . THR A 1 92 ? -1.114 10.461 50.997 1.00 94.94 92 THR A CA 1
ATOM 724 C C . THR A 1 92 ? -0.720 10.360 49.531 1.00 94.94 92 THR A C 1
ATOM 726 O O . THR A 1 92 ? -1.175 9.459 48.831 1.00 94.94 92 THR A O 1
ATOM 729 N N . VAL A 1 93 ? 0.111 11.294 49.079 1.00 93.56 93 VAL A N 1
ATOM 730 C CA . VAL A 1 93 ? 0.603 11.392 47.702 1.00 93.56 93 VAL A CA 1
ATOM 731 C C . VAL A 1 93 ? 2.126 11.388 47.754 1.00 93.56 93 VAL A C 1
ATOM 733 O O . VAL A 1 93 ? 2.711 12.158 48.512 1.00 93.56 93 VAL A O 1
ATOM 736 N N . ASN A 1 94 ? 2.754 10.527 46.955 1.00 92.44 94 ASN A N 1
ATOM 737 C CA . ASN A 1 94 ? 4.204 10.366 46.885 1.00 92.44 94 ASN A CA 1
ATOM 738 C C . ASN A 1 94 ? 4.712 10.705 45.474 1.00 92.44 94 ASN A C 1
ATOM 740 O O . ASN A 1 94 ? 4.910 9.802 44.659 1.00 92.44 94 ASN A O 1
ATOM 744 N N . GLY A 1 95 ? 4.920 11.994 45.203 1.00 88.31 95 GLY A N 1
ATOM 745 C CA . GLY A 1 95 ? 5.416 12.511 43.923 1.00 88.31 95 GLY A CA 1
ATOM 746 C C . GLY A 1 95 ? 4.782 13.853 43.550 1.00 88.31 95 GLY A C 1
ATOM 747 O O . GLY A 1 95 ? 3.909 14.349 44.267 1.00 88.31 95 GLY A O 1
ATOM 748 N N . THR A 1 96 ? 5.213 14.439 42.435 1.00 85.94 96 THR A N 1
ATOM 749 C CA . THR A 1 96 ? 4.592 15.636 41.848 1.00 85.94 96 THR A CA 1
ATOM 750 C C . THR A 1 96 ? 3.292 15.279 41.118 1.00 85.94 96 THR A C 1
ATOM 752 O O . THR A 1 96 ? 3.237 14.328 40.335 1.00 85.94 96 THR A O 1
ATOM 755 N N . ILE A 1 97 ? 2.223 16.037 41.386 1.00 84.81 97 ILE A N 1
ATOM 756 C CA . ILE A 1 97 ? 0.943 15.913 40.675 1.00 84.81 97 ILE A CA 1
ATOM 757 C C . ILE A 1 97 ? 0.872 17.000 39.605 1.00 84.81 97 ILE A C 1
ATOM 759 O O . ILE A 1 97 ? 1.006 18.176 39.932 1.00 84.81 97 ILE A O 1
ATOM 763 N N . ALA A 1 98 ? 0.554 16.614 38.371 1.00 84.62 98 ALA A N 1
ATOM 764 C CA . ALA A 1 98 ? 0.050 17.525 37.346 1.00 84.62 98 ALA A CA 1
ATOM 765 C C . ALA A 1 98 ? -1.478 17.350 37.221 1.00 84.62 98 ALA A C 1
ATOM 767 O O . ALA A 1 98 ? -1.937 16.351 36.653 1.00 84.62 98 ALA A O 1
ATOM 768 N N . PRO A 1 99 ? -2.292 18.257 37.797 1.00 80.25 99 PRO A N 1
ATOM 769 C CA . PRO A 1 99 ? -3.743 18.154 37.740 1.00 80.25 99 PRO A CA 1
ATOM 770 C C . PRO A 1 99 ? -4.298 18.851 36.492 1.00 80.25 99 PRO A C 1
ATOM 772 O O . PRO A 1 99 ? -4.381 20.072 36.435 1.00 80.25 99 PRO A O 1
ATOM 775 N N . LEU A 1 100 ? -4.768 18.077 35.517 1.00 77.12 100 LEU A N 1
ATOM 776 C CA . LEU A 1 100 ? -5.565 18.548 34.376 1.00 77.12 100 LEU A CA 1
ATOM 777 C C . LEU A 1 100 ? -7.061 18.542 34.724 1.00 77.12 100 LEU A C 1
ATOM 779 O O . LEU A 1 100 ? -7.896 17.996 33.999 1.00 77.12 100 LEU A O 1
ATOM 783 N N . ILE A 1 101 ? -7.392 19.102 35.885 1.00 69.31 101 ILE A N 1
ATOM 784 C CA . ILE A 1 101 ? -8.767 19.270 36.356 1.00 69.31 101 ILE A CA 1
ATOM 785 C C . ILE A 1 101 ? -9.139 20.716 36.070 1.00 69.31 101 ILE A C 1
ATOM 787 O O . ILE A 1 101 ? -8.455 21.606 36.561 1.00 69.31 101 ILE A O 1
ATOM 791 N N . GLU A 1 102 ? -10.210 20.938 35.303 1.00 65.12 102 GLU A N 1
ATOM 792 C CA . GLU A 1 102 ? -10.620 22.280 34.855 1.00 65.12 102 GLU A CA 1
ATOM 793 C C . GLU A 1 102 ? -9.493 22.967 34.051 1.00 65.12 102 GLU A C 1
ATOM 795 O O . GLU A 1 102 ? -8.800 23.851 34.543 1.00 65.12 102 GLU A O 1
ATOM 800 N N . LEU A 1 103 ? -9.288 22.530 32.798 1.00 65.25 103 LEU A N 1
ATOM 801 C CA . LEU A 1 103 ? -8.244 23.059 31.908 1.00 65.25 103 LEU A CA 1
ATOM 802 C C . LEU A 1 103 ? -8.290 24.596 31.840 1.00 65.25 103 LEU A C 1
ATOM 804 O O . LEU A 1 103 ? -9.269 25.178 31.373 1.00 65.25 103 LEU A O 1
ATOM 808 N N . GLY A 1 104 ? -7.216 25.234 32.307 1.00 61.59 104 GLY A N 1
ATOM 809 C CA . GLY A 1 104 ? -7.096 26.688 32.413 1.00 61.59 104 GLY A CA 1
ATOM 810 C C . GLY A 1 104 ? -7.394 27.273 33.795 1.00 61.59 104 GLY A C 1
ATOM 811 O O . GLY A 1 104 ? -7.378 28.494 33.958 1.00 61.59 104 GLY A O 1
ATOM 812 N N . ALA A 1 105 ? -7.632 26.436 34.806 1.00 67.25 105 ALA A N 1
ATOM 813 C CA . ALA A 1 105 ? -7.605 26.860 36.198 1.00 67.25 105 ALA A CA 1
ATOM 814 C C . ALA A 1 105 ? -6.234 27.476 36.529 1.00 67.25 105 ALA A C 1
ATOM 816 O O . ALA A 1 105 ? -5.206 26.819 36.410 1.00 67.25 105 ALA A O 1
ATOM 817 N N . GLY A 1 106 ? -6.235 28.745 36.944 1.00 75.81 106 GLY A N 1
ATOM 818 C CA . GLY A 1 106 ? -5.014 29.522 37.174 1.00 75.81 106 GLY A CA 1
ATOM 819 C C . GLY A 1 106 ? -4.641 30.464 36.029 1.00 75.81 106 GLY A C 1
ATOM 820 O O . GLY A 1 106 ? -3.693 31.229 36.185 1.00 75.81 106 GLY A O 1
ATOM 821 N N . PHE A 1 107 ? -5.370 30.461 34.905 1.00 87.69 107 PHE A N 1
ATOM 822 C CA . PHE A 1 107 ? -5.261 31.544 33.929 1.00 87.69 107 PHE A CA 1
ATOM 823 C C . PHE A 1 107 ? -5.871 32.841 34.456 1.00 87.69 107 PHE A C 1
ATOM 825 O O . PHE A 1 107 ? -6.944 32.848 35.063 1.00 87.69 107 PHE A O 1
ATOM 832 N N . ASP A 1 108 ? -5.204 33.945 34.144 1.00 91.19 108 ASP A N 1
ATOM 833 C CA . ASP A 1 108 ? -5.753 35.285 34.264 1.00 91.19 108 ASP A CA 1
ATOM 834 C C . ASP A 1 108 ? -6.289 35.715 32.892 1.00 91.19 108 ASP A C 1
ATOM 836 O O . ASP A 1 108 ? -5.560 35.739 31.895 1.00 91.19 108 ASP A O 1
ATOM 840 N N . GLY A 1 109 ? -7.588 36.017 32.833 1.00 89.75 109 GLY A N 1
ATOM 841 C CA . GLY A 1 109 ? -8.268 36.368 31.588 1.00 89.75 109 GLY A CA 1
ATOM 842 C C . GLY A 1 109 ? -7.798 37.691 30.977 1.00 89.75 109 GLY A C 1
ATOM 843 O O . GLY A 1 109 ? -7.950 37.873 29.766 1.00 89.75 109 GLY A O 1
ATOM 844 N N . ASP A 1 110 ? -7.234 38.599 31.776 1.00 92.44 110 ASP A N 1
ATOM 845 C CA . ASP A 1 110 ? -6.725 39.887 31.304 1.00 92.44 110 ASP A CA 1
ATOM 846 C C . ASP A 1 110 ? -5.276 39.808 30.801 1.00 92.44 110 ASP A C 1
ATOM 848 O O . ASP A 1 110 ? -4.873 40.654 30.000 1.00 92.44 110 ASP A O 1
ATOM 852 N N . LEU A 1 111 ? -4.527 38.772 31.190 1.00 95.50 111 LEU A N 1
ATOM 853 C CA . LEU A 1 111 ? -3.169 38.518 30.708 1.00 95.50 111 LEU A CA 1
ATOM 854 C C . LEU A 1 111 ? -3.157 37.823 29.338 1.00 95.50 111 LEU A C 1
ATOM 856 O O . LEU A 1 111 ? -4.054 37.050 28.979 1.00 95.50 111 LEU A O 1
ATOM 860 N N . THR A 1 112 ? -2.098 38.072 28.570 1.00 96.62 112 THR A N 1
ATOM 861 C CA . THR A 1 112 ? -1.817 37.394 27.295 1.00 96.62 112 THR A CA 1
ATOM 862 C C . THR A 1 112 ? -1.529 35.907 27.501 1.00 96.62 112 THR A C 1
ATOM 864 O O . THR A 1 112 ? -1.196 35.466 28.605 1.00 96.62 112 THR A O 1
ATOM 867 N N . ALA A 1 113 ? -1.630 35.095 26.446 1.00 94.12 113 ALA A N 1
ATOM 868 C CA . ALA A 1 113 ? -1.237 33.688 26.535 1.00 94.12 113 ALA A CA 1
ATOM 869 C C . ALA A 1 113 ? 0.244 33.513 26.880 1.00 94.12 113 ALA A C 1
ATOM 871 O O . ALA A 1 113 ? 0.579 32.629 27.664 1.00 94.12 113 ALA A O 1
ATOM 872 N N . ARG A 1 114 ? 1.118 34.389 26.369 1.00 95.88 114 ARG A N 1
ATOM 873 C CA . ARG A 1 114 ? 2.539 34.408 26.733 1.00 95.88 114 ARG A CA 1
ATOM 874 C C . ARG A 1 114 ? 2.730 34.553 28.240 1.00 95.88 114 ARG A C 1
ATOM 876 O O . ARG A 1 114 ? 3.437 33.751 28.834 1.00 95.88 114 ARG A O 1
ATOM 883 N N . GLU A 1 115 ? 2.087 35.537 28.859 1.00 95.12 115 GLU A N 1
ATOM 884 C CA . GLU A 1 115 ? 2.164 35.765 30.310 1.00 95.12 115 GLU A CA 1
ATOM 885 C C . GLU A 1 115 ? 1.546 34.606 31.102 1.00 95.12 115 GLU A C 1
ATOM 887 O O . GLU A 1 115 ? 2.098 34.165 32.110 1.00 95.12 115 GLU A O 1
ATOM 892 N N . ASN A 1 116 ? 0.439 34.054 30.606 1.00 94.19 116 ASN A N 1
ATOM 893 C CA . ASN A 1 116 ? -0.233 32.920 31.224 1.00 94.19 116 ASN A CA 1
ATOM 894 C C . ASN A 1 116 ? 0.579 31.618 31.183 1.00 94.19 116 ASN A C 1
ATOM 896 O O . ASN A 1 116 ? 0.440 30.816 32.108 1.00 94.19 116 ASN A O 1
ATOM 900 N N . ILE A 1 117 ? 1.446 31.416 30.180 1.00 93.81 117 ILE A N 1
ATOM 901 C CA . ILE A 1 117 ? 2.407 30.299 30.154 1.00 93.81 117 ILE A CA 1
ATOM 902 C C . ILE A 1 117 ? 3.314 30.366 31.385 1.00 93.81 117 ILE A C 1
ATOM 904 O O . ILE A 1 117 ? 3.414 29.386 32.122 1.00 93.81 117 ILE A O 1
ATOM 908 N N . TYR A 1 118 ? 3.909 31.529 31.662 1.00 93.50 118 TYR A N 1
ATOM 909 C CA . TYR A 1 118 ? 4.771 31.715 32.834 1.00 93.50 118 TYR A CA 1
ATOM 910 C C . TYR A 1 118 ? 3.991 31.613 34.148 1.00 93.50 118 TYR A C 1
ATOM 912 O O . TYR A 1 118 ? 4.445 30.942 35.075 1.00 93.50 118 TYR A O 1
ATOM 920 N N . LEU A 1 119 ? 2.803 32.224 34.223 1.00 90.88 119 LEU A N 1
ATOM 921 C CA . LEU A 1 119 ? 1.956 32.175 35.417 1.00 90.88 119 LEU A CA 1
ATOM 922 C C . LEU A 1 119 ? 1.561 30.735 35.777 1.00 90.88 119 LEU A C 1
ATOM 924 O O . LEU A 1 119 ? 1.726 30.322 36.923 1.00 90.88 119 LEU A O 1
ATOM 928 N N . ASN A 1 120 ? 1.074 29.953 34.808 1.00 87.62 120 ASN A N 1
ATOM 929 C CA . ASN A 1 120 ? 0.676 28.565 35.061 1.00 87.62 120 ASN A CA 1
ATOM 930 C C . ASN A 1 120 ? 1.878 27.658 35.313 1.00 87.62 120 ASN A C 1
ATOM 932 O O . ASN A 1 120 ? 1.802 26.797 36.186 1.00 87.62 120 ASN A O 1
ATOM 936 N N . GLY A 1 121 ? 3.000 27.887 34.626 1.00 88.06 121 GLY A N 1
ATOM 937 C CA . GLY A 1 121 ? 4.260 27.214 34.930 1.00 88.06 121 GLY A CA 1
ATOM 938 C C . GLY A 1 121 ? 4.663 27.384 36.397 1.00 88.06 121 GLY A C 1
ATOM 939 O O . GLY A 1 121 ? 4.942 26.401 37.081 1.00 88.06 121 GLY A O 1
ATOM 940 N N . ALA A 1 122 ? 4.583 28.613 36.915 1.00 87.00 122 ALA A N 1
ATOM 941 C CA . ALA A 1 122 ? 4.874 28.908 38.316 1.00 87.00 122 ALA A CA 1
ATOM 942 C C . ALA A 1 122 ? 3.889 28.234 39.289 1.00 87.00 122 ALA A C 1
ATOM 944 O O . ALA A 1 122 ? 4.310 27.711 40.321 1.00 87.00 122 ALA A O 1
ATOM 945 N N . VAL A 1 123 ? 2.591 28.185 38.960 1.00 83.94 123 VAL A N 1
ATOM 946 C CA . VAL A 1 123 ? 1.573 27.466 39.758 1.00 83.94 123 VAL A CA 1
ATOM 947 C C . VAL A 1 123 ? 1.866 25.964 39.828 1.00 83.94 123 VAL A C 1
ATOM 949 O O . VAL A 1 123 ? 1.644 25.343 40.868 1.00 83.94 123 VAL A O 1
ATOM 952 N N . LEU A 1 124 ? 2.409 25.388 38.753 1.00 79.75 124 LEU A N 1
ATOM 953 C CA . LEU A 1 124 ? 2.843 23.990 38.693 1.00 79.75 124 LEU A CA 1
ATOM 954 C C . LEU A 1 124 ? 4.218 23.745 39.343 1.00 79.75 124 LEU A C 1
ATOM 956 O O . LEU A 1 124 ? 4.658 22.599 39.432 1.00 79.75 124 LEU A O 1
ATOM 960 N N . GLY A 1 125 ? 4.874 24.793 39.851 1.00 82.50 125 GLY A N 1
ATOM 961 C CA . GLY A 1 125 ? 6.144 24.700 40.573 1.00 82.50 125 GLY A CA 1
ATOM 962 C C . GLY A 1 125 ? 7.391 24.802 39.694 1.00 82.50 125 GLY A C 1
ATOM 963 O O . GLY A 1 125 ? 8.475 24.442 40.153 1.00 82.50 125 GLY A O 1
ATOM 964 N N . HIS A 1 126 ? 7.261 25.285 38.457 1.00 86.94 126 HIS A N 1
ATOM 965 C CA . HIS A 1 126 ? 8.388 25.545 37.565 1.00 86.94 126 HIS A CA 1
ATOM 966 C C . HIS A 1 126 ? 8.943 26.961 37.757 1.00 86.94 126 HIS A C 1
ATOM 968 O O . HIS A 1 126 ? 8.190 27.914 37.958 1.00 86.94 126 HIS A O 1
ATOM 974 N N . ASP A 1 127 ? 10.266 27.108 37.678 1.00 91.06 127 ASP A N 1
ATOM 975 C CA . ASP A 1 127 ? 10.910 28.420 37.706 1.00 91.06 127 ASP A CA 1
ATOM 976 C C . ASP A 1 127 ? 10.891 29.109 36.326 1.00 91.06 127 ASP A C 1
ATOM 978 O O . ASP A 1 127 ? 10.567 28.517 35.295 1.00 91.06 127 ASP A O 1
ATOM 982 N N . GLU A 1 128 ? 11.211 30.404 36.301 1.00 92.19 128 GLU A N 1
ATOM 983 C CA . GLU A 1 128 ? 11.151 31.208 35.076 1.00 92.19 128 GLU A CA 1
ATOM 984 C C . GLU A 1 128 ? 12.145 30.731 34.005 1.00 92.19 128 GLU A C 1
ATOM 986 O O . GLU A 1 128 ? 11.844 30.793 32.812 1.00 92.19 128 GLU A O 1
ATOM 991 N N . GLN A 1 129 ? 13.323 30.251 34.415 1.00 94.19 129 GLN A N 1
ATOM 992 C CA . GLN A 1 129 ? 14.356 29.775 33.495 1.00 94.19 129 GLN A CA 1
ATOM 993 C C . GLN A 1 129 ? 13.893 28.501 32.784 1.00 94.19 129 GLN A C 1
ATOM 995 O O . GLN A 1 129 ? 13.968 28.416 31.559 1.00 94.19 129 GLN A O 1
ATOM 1000 N N . PHE A 1 130 ? 13.324 27.566 33.541 1.00 92.06 130 PHE A N 1
ATOM 1001 C CA . PHE A 1 130 ? 12.708 26.355 33.028 1.00 92.06 130 PHE A CA 1
ATOM 1002 C C . PHE A 1 130 ? 11.614 26.677 31.998 1.00 92.06 130 PHE A C 1
ATOM 1004 O O . PHE A 1 130 ? 11.586 26.099 30.908 1.00 92.06 130 PHE A O 1
ATOM 1011 N N . MET A 1 131 ? 10.736 27.635 32.317 1.00 93.94 131 MET A N 1
ATOM 1012 C CA . MET A 1 131 ? 9.651 28.033 31.417 1.00 93.94 131 MET A CA 1
ATOM 1013 C C . MET A 1 131 ? 10.155 28.701 30.135 1.00 93.94 131 MET A C 1
ATOM 1015 O O . MET A 1 131 ? 9.538 28.515 29.090 1.00 93.94 131 MET A O 1
ATOM 1019 N N . LYS A 1 132 ? 11.275 29.439 30.182 1.00 94.25 132 LYS A N 1
ATOM 1020 C CA . LYS A 1 132 ? 11.916 30.004 28.980 1.00 94.25 132 LYS A CA 1
ATOM 1021 C C . LYS A 1 132 ? 12.453 28.915 28.058 1.00 94.25 132 LYS A C 1
ATOM 1023 O O . LYS A 1 132 ? 12.247 28.999 26.854 1.00 94.25 132 LYS A O 1
ATOM 1028 N N . GLU A 1 133 ? 13.110 27.902 28.616 1.00 95.88 133 GLU A N 1
ATOM 1029 C CA . GLU A 1 133 ? 13.707 26.801 27.846 1.00 95.88 133 GLU A CA 1
ATOM 1030 C C . GLU A 1 133 ? 12.661 25.949 27.119 1.00 95.88 133 GLU A C 1
ATOM 1032 O O . GLU A 1 133 ? 12.931 25.453 26.029 1.00 95.88 133 GLU A O 1
ATOM 1037 N N . HIS A 1 134 ? 11.456 25.829 27.682 1.00 94.31 134 HIS A N 1
ATOM 1038 C CA . HIS A 1 134 ? 10.377 25.030 27.098 1.00 94.31 134 HIS A CA 1
ATOM 1039 C C . HIS A 1 134 ? 9.270 25.867 26.444 1.00 94.31 134 HIS A C 1
ATOM 1041 O O . HIS A 1 134 ? 8.245 25.321 26.031 1.00 94.31 134 HIS A O 1
ATOM 1047 N N . PHE A 1 135 ? 9.449 27.188 26.344 1.00 95.00 135 PHE A N 1
ATOM 1048 C CA . PHE A 1 135 ? 8.421 28.088 25.824 1.00 95.00 135 PHE A CA 1
ATOM 1049 C C . PHE A 1 135 ? 7.991 27.688 24.408 1.00 95.00 135 PHE A C 1
ATOM 1051 O O . PHE A 1 135 ? 6.802 27.501 24.157 1.00 95.00 135 PHE A O 1
ATOM 1058 N N . ASP A 1 136 ? 8.954 27.495 23.503 1.00 94.44 136 ASP A N 1
ATOM 1059 C CA . ASP A 1 136 ? 8.670 27.164 22.105 1.00 94.44 136 ASP A CA 1
ATOM 1060 C C . ASP A 1 136 ? 8.003 25.784 21.963 1.00 94.44 136 ASP A C 1
ATOM 1062 O O . ASP A 1 136 ? 7.051 25.653 21.197 1.00 94.44 136 ASP A O 1
ATOM 1066 N N . GLU A 1 137 ? 8.402 24.786 22.768 1.00 94.50 137 GLU A N 1
ATOM 1067 C CA . GLU A 1 137 ? 7.747 23.465 22.783 1.00 94.50 137 GLU A CA 1
ATOM 1068 C C . GLU A 1 137 ? 6.275 23.574 23.207 1.00 94.50 137 GLU A C 1
ATOM 1070 O O . GLU A 1 137 ? 5.401 22.946 22.603 1.00 94.50 137 GLU A O 1
ATOM 1075 N N . ILE A 1 138 ? 5.981 24.369 24.242 1.00 94.00 138 ILE A N 1
ATOM 1076 C CA . ILE A 1 138 ? 4.609 24.582 24.724 1.00 94.00 138 ILE A CA 1
ATOM 1077 C C . ILE A 1 138 ? 3.761 25.215 23.620 1.00 94.00 138 ILE A C 1
ATOM 1079 O O . ILE A 1 138 ? 2.638 24.770 23.365 1.00 94.00 138 ILE A O 1
ATOM 1083 N N . VAL A 1 139 ? 4.294 26.245 22.960 1.00 94.50 139 VAL A N 1
ATOM 1084 C CA . VAL A 1 139 ? 3.589 26.966 21.898 1.00 94.50 139 VAL A CA 1
ATOM 1085 C C . VAL A 1 139 ? 3.334 26.063 20.692 1.00 94.50 139 VAL A C 1
ATOM 1087 O O . VAL A 1 139 ? 2.189 25.991 20.241 1.00 94.50 139 VAL A O 1
ATOM 1090 N N . GLU A 1 140 ? 4.350 25.342 20.217 1.00 93.75 140 GLU A N 1
ATOM 1091 C CA . GLU A 1 140 ? 4.243 24.417 19.081 1.00 93.75 140 GLU A CA 1
ATOM 1092 C C . GLU A 1 140 ? 3.288 23.255 19.394 1.00 93.75 140 GLU A C 1
ATOM 1094 O O . GLU A 1 140 ? 2.486 22.818 18.560 1.00 93.75 140 GLU A O 1
ATOM 1099 N N . PHE A 1 141 ? 3.312 22.744 20.630 1.00 92.25 141 PHE A N 1
ATOM 1100 C CA . PHE A 1 141 ? 2.363 21.716 21.032 1.00 92.25 141 PHE A CA 1
ATOM 1101 C C . PHE A 1 141 ? 0.932 22.258 21.015 1.00 92.25 141 PHE A C 1
ATOM 1103 O O . PHE A 1 141 ? 0.046 21.574 20.497 1.00 92.25 141 PHE A O 1
ATOM 1110 N N . ALA A 1 142 ? 0.709 23.467 21.538 1.00 91.62 142 ALA A N 1
ATOM 1111 C CA . ALA A 1 142 ? -0.601 24.106 21.576 1.00 91.62 142 ALA A CA 1
ATOM 1112 C C . ALA A 1 142 ? -1.095 24.582 20.197 1.00 91.62 142 ALA A C 1
ATOM 1114 O O . ALA A 1 142 ? -2.308 24.684 20.029 1.00 91.62 142 ALA A O 1
ATOM 1115 N N . GLU A 1 143 ? -0.207 24.817 19.223 1.00 93.00 143 GLU A N 1
ATOM 1116 C CA . GLU A 1 143 ? -0.454 25.397 17.881 1.00 93.00 143 GLU A CA 1
ATOM 1117 C C . GLU A 1 143 ? -1.186 26.753 17.968 1.00 93.00 143 GLU A C 1
ATOM 1119 O O . GLU A 1 143 ? -2.241 26.981 17.367 1.00 93.00 143 GLU A O 1
ATOM 1124 N N . LEU A 1 144 ? -0.662 27.639 18.824 1.00 92.81 144 LEU A N 1
ATOM 1125 C CA . LEU A 1 144 ? -1.229 28.962 19.128 1.00 92.81 144 LEU A CA 1
ATOM 1126 C C . LEU A 1 144 ? -0.252 30.115 18.847 1.00 92.81 144 LEU A C 1
ATOM 1128 O O . LEU A 1 144 ? -0.405 31.204 19.399 1.00 92.81 144 LEU A O 1
ATOM 1132 N N . GLU A 1 145 ? 0.723 29.916 17.959 1.00 94.25 145 GLU A N 1
ATOM 1133 C CA . GLU A 1 145 ? 1.805 30.863 17.642 1.00 94.25 145 GLU A CA 1
ATOM 1134 C C . GLU A 1 145 ? 1.264 32.260 17.301 1.00 94.25 145 GLU A C 1
ATOM 1136 O O . GLU A 1 145 ? 1.801 33.279 17.731 1.00 94.25 145 GLU A O 1
ATOM 1141 N N . LYS A 1 146 ? 0.155 32.312 16.552 1.00 93.25 146 LYS A N 1
ATOM 1142 C CA . LYS A 1 146 ? -0.471 33.560 16.084 1.00 93.25 146 LYS A CA 1
ATOM 1143 C C . LYS A 1 146 ? -1.297 34.288 17.148 1.00 93.25 146 LYS A C 1
ATOM 1145 O O . LYS A 1 146 ? -1.744 35.403 16.896 1.00 93.25 146 LYS A O 1
ATOM 1150 N N . PHE A 1 147 ? -1.533 33.667 18.302 1.00 92.50 147 PHE A N 1
ATOM 1151 C CA . PHE A 1 147 ? -2.439 34.173 19.335 1.00 92.50 147 PHE A CA 1
ATOM 1152 C C . PHE A 1 147 ? -1.718 34.522 20.645 1.00 92.50 147 PHE A C 1
ATOM 1154 O O . PHE A 1 147 ? -2.376 34.921 21.605 1.00 92.50 147 PHE A O 1
ATOM 1161 N N . LEU A 1 148 ? -0.388 34.392 20.713 1.00 94.69 148 LEU A N 1
ATOM 1162 C CA . LEU A 1 148 ? 0.380 34.511 21.962 1.00 94.69 148 LEU A CA 1
ATOM 1163 C C . LEU A 1 148 ? 0.206 35.843 22.692 1.00 94.69 148 LEU A C 1
ATOM 1165 O O . LEU A 1 148 ? 0.134 35.859 23.920 1.00 94.69 148 LEU A O 1
ATOM 1169 N N . ASP A 1 149 ? 0.106 36.937 21.941 1.00 95.00 149 ASP A N 1
ATOM 1170 C CA . ASP A 1 149 ? 0.038 38.295 22.489 1.00 95.00 149 ASP A CA 1
ATOM 1171 C C . ASP A 1 149 ? -1.419 38.788 22.645 1.00 95.00 149 ASP A C 1
ATOM 1173 O O . ASP A 1 149 ? -1.689 39.980 22.782 1.00 95.00 149 ASP A O 1
ATOM 1177 N N . MET A 1 150 ? -2.383 37.861 22.625 1.00 94.00 150 MET A N 1
ATOM 1178 C CA . MET A 1 150 ? -3.808 38.123 22.823 1.00 94.00 150 MET A CA 1
ATOM 1179 C C . MET A 1 150 ? -4.248 37.672 24.227 1.00 94.00 150 MET A C 1
ATOM 1181 O O . MET A 1 150 ? -3.863 36.580 24.655 1.00 94.00 150 MET A O 1
ATOM 1185 N N . PRO A 1 151 ? -5.064 38.470 24.947 1.00 93.62 151 PRO A N 1
ATOM 1186 C CA . PRO A 1 151 ? -5.592 38.084 26.255 1.00 93.62 151 PRO A CA 1
ATOM 1187 C C . PRO A 1 151 ? -6.398 36.780 26.220 1.00 93.62 151 PRO A C 1
ATOM 1189 O O . PRO A 1 151 ? -7.221 36.596 25.314 1.00 93.62 151 PRO A O 1
ATOM 1192 N N . ILE A 1 152 ? -6.228 35.914 27.229 1.00 91.31 152 ILE A N 1
ATOM 1193 C CA . ILE A 1 152 ? -6.903 34.601 27.283 1.00 91.31 152 ILE A CA 1
ATOM 1194 C C . ILE A 1 152 ? -8.429 34.728 27.325 1.00 91.31 152 ILE A C 1
ATOM 1196 O O . ILE A 1 152 ? -9.117 33.859 26.797 1.00 91.31 152 ILE A O 1
ATOM 1200 N N . LYS A 1 153 ? -9.005 35.818 27.848 1.00 90.75 153 LYS A N 1
ATOM 1201 C CA . LYS A 1 153 ? -10.469 36.023 27.798 1.00 90.75 153 LYS A CA 1
ATOM 1202 C C . LYS A 1 153 ? -11.052 36.031 26.381 1.00 90.75 153 LYS A C 1
ATOM 1204 O O . LYS A 1 153 ? -12.252 35.837 26.221 1.00 90.75 153 LYS A O 1
ATOM 1209 N N . ASN A 1 154 ? -10.219 36.262 25.365 1.00 90.38 154 ASN A N 1
ATOM 1210 C CA . ASN A 1 154 ? -10.633 36.231 23.969 1.00 90.38 154 ASN A CA 1
ATOM 1211 C C . ASN A 1 154 ? -10.371 34.866 23.295 1.00 90.38 154 ASN A C 1
ATOM 1213 O O . ASN A 1 154 ? -10.608 34.722 22.096 1.00 90.38 154 ASN A O 1
ATOM 1217 N N . TYR A 1 155 ? -9.858 33.874 24.028 1.00 90.06 155 TYR A N 1
ATOM 1218 C CA . TYR A 1 155 ? -9.651 32.519 23.527 1.00 90.06 155 TYR A CA 1
ATOM 1219 C C . TYR A 1 155 ? -10.968 31.744 23.552 1.00 90.06 155 TYR A C 1
ATOM 1221 O O . TYR A 1 155 ? -11.792 31.902 24.452 1.00 90.06 155 TYR A O 1
ATOM 1229 N N . SER A 1 156 ? -11.154 30.847 22.583 1.00 85.19 156 SER A N 1
ATOM 1230 C CA . SER A 1 156 ? -12.192 29.822 22.712 1.00 85.19 156 SER A CA 1
ATOM 1231 C C . SER A 1 156 ? -11.848 28.853 23.851 1.00 85.19 156 SER A C 1
ATOM 1233 O O . SER A 1 156 ? -10.678 28.689 24.210 1.00 85.19 156 SER A O 1
ATOM 1235 N N . SER A 1 157 ? -12.849 28.146 24.381 1.00 79.44 157 SER A N 1
ATOM 1236 C CA . SER A 1 157 ? -12.628 27.092 25.382 1.00 79.44 157 SER A CA 1
ATOM 1237 C C . SER A 1 157 ? -11.646 26.019 24.895 1.00 79.44 157 SER A C 1
ATOM 1239 O O . SER A 1 157 ? -10.831 25.543 25.678 1.00 79.44 157 SER A O 1
ATOM 1241 N N . GLY A 1 158 ? -11.658 25.697 23.595 1.00 82.62 158 GLY A N 1
ATOM 1242 C CA . GLY A 1 158 ? -10.689 24.795 22.970 1.00 82.62 158 GLY A CA 1
ATOM 1243 C C . GLY A 1 158 ? -9.264 25.348 22.970 1.00 82.62 158 GLY A C 1
ATOM 1244 O O . GLY A 1 158 ? -8.340 24.635 23.337 1.00 82.62 158 GLY A O 1
ATOM 1245 N N . MET A 1 159 ? -9.061 26.621 22.621 1.00 88.38 159 MET A N 1
ATOM 1246 C CA . MET A 1 159 ? -7.726 27.241 22.645 1.00 88.38 159 MET A CA 1
ATOM 1247 C C . MET A 1 159 ? -7.151 27.305 24.065 1.00 88.38 159 MET A C 1
ATOM 1249 O O . MET A 1 159 ? -5.990 26.960 24.274 1.00 88.38 159 MET A O 1
ATOM 1253 N N . ALA A 1 160 ? -7.966 27.693 25.050 1.00 86.50 160 ALA A N 1
ATOM 1254 C CA . ALA A 1 160 ? -7.552 27.697 26.451 1.00 86.50 160 ALA A CA 1
ATOM 1255 C C . ALA A 1 160 ? -7.212 26.276 26.941 1.00 86.50 160 ALA A C 1
ATOM 1257 O O . ALA A 1 160 ? -6.185 26.077 27.590 1.00 86.50 160 ALA A O 1
ATOM 1258 N N . ALA A 1 161 ? -8.015 25.275 26.561 1.00 83.44 161 ALA A N 1
ATOM 1259 C CA . ALA A 1 161 ? -7.756 23.875 26.884 1.00 83.44 161 ALA A CA 1
ATOM 1260 C C . ALA A 1 161 ? -6.439 23.358 26.281 1.00 83.44 161 ALA A C 1
ATOM 1262 O O . ALA A 1 161 ? -5.657 22.712 26.980 1.00 83.44 161 ALA A O 1
ATOM 1263 N N . ARG A 1 162 ? -6.163 23.698 25.014 1.00 88.56 162 ARG A N 1
ATOM 1264 C CA . ARG A 1 162 ? -4.916 23.352 24.311 1.00 88.56 162 ARG A CA 1
ATOM 1265 C C . ARG A 1 162 ? -3.692 23.909 25.027 1.00 88.56 162 ARG A C 1
ATOM 1267 O O . ARG A 1 162 ? -2.744 23.169 25.283 1.00 88.56 162 ARG A O 1
ATOM 1274 N N . LEU A 1 163 ? -3.739 25.194 25.381 1.00 90.31 163 LEU A N 1
ATOM 1275 C CA . LEU A 1 163 ? -2.653 25.866 26.088 1.00 90.31 163 LEU A CA 1
ATOM 1276 C C . LEU A 1 163 ? -2.437 25.273 27.486 1.00 90.31 163 LEU A C 1
ATOM 1278 O O . LEU A 1 163 ? -1.308 24.955 27.850 1.00 90.31 163 LEU A O 1
ATOM 1282 N N . GLY A 1 164 ? -3.517 25.070 28.247 1.00 87.31 164 GLY A N 1
ATOM 1283 C CA . GLY A 1 164 ? -3.448 24.478 29.584 1.00 87.31 164 GLY A CA 1
ATOM 1284 C C . GLY A 1 164 ? -2.849 23.071 29.565 1.00 87.31 164 GLY A C 1
ATOM 1285 O O . GLY A 1 164 ? -1.984 22.760 30.380 1.00 87.31 164 GLY A O 1
ATOM 1286 N N . PHE A 1 165 ? -3.242 22.243 28.592 1.00 86.62 165 PHE A N 1
ATOM 1287 C CA . PHE A 1 165 ? -2.669 20.910 28.417 1.00 86.62 165 PHE A CA 1
ATOM 1288 C C . PHE A 1 165 ? -1.181 20.963 28.059 1.00 86.62 165 PHE A C 1
ATOM 1290 O O . PHE A 1 165 ? -0.391 20.207 28.623 1.00 86.62 165 PHE A O 1
ATOM 1297 N N . ALA A 1 166 ? -0.789 21.846 27.135 1.00 89.69 166 ALA A N 1
ATOM 1298 C CA . ALA A 1 166 ? 0.600 21.983 26.705 1.00 89.69 166 ALA A CA 1
ATOM 1299 C C . ALA A 1 166 ? 1.520 22.359 27.876 1.00 89.69 166 ALA A C 1
ATOM 1301 O O . ALA A 1 166 ? 2.533 21.700 28.091 1.00 89.69 166 ALA A O 1
ATOM 1302 N N . ILE A 1 167 ? 1.125 23.355 28.678 1.00 88.19 167 ILE A N 1
ATOM 1303 C CA . ILE A 1 167 ? 1.891 23.803 29.850 1.00 88.19 167 ILE A CA 1
ATOM 1304 C C . ILE A 1 167 ? 2.008 22.675 30.880 1.00 88.19 167 ILE A C 1
ATOM 1306 O O . ILE A 1 167 ? 3.098 22.373 31.354 1.00 88.19 167 ILE A O 1
ATOM 1310 N N . ALA A 1 168 ? 0.899 22.009 31.202 1.00 82.31 168 ALA A N 1
ATOM 1311 C CA . ALA A 1 168 ? 0.878 20.981 32.239 1.00 82.31 168 ALA A CA 1
ATOM 1312 C C . ALA A 1 168 ? 1.551 19.657 31.839 1.00 82.31 168 ALA A C 1
ATOM 1314 O O . ALA A 1 168 ? 1.812 18.824 32.706 1.00 82.31 168 ALA A O 1
ATOM 1315 N N . THR A 1 169 ? 1.831 19.448 30.548 1.00 85.06 169 THR A N 1
ATOM 1316 C CA . THR A 1 169 ? 2.471 18.225 30.030 1.00 85.06 169 THR A CA 1
ATOM 1317 C C . THR A 1 169 ? 3.850 18.467 29.416 1.00 85.06 169 THR A C 1
ATOM 1319 O O . THR A 1 169 ? 4.401 17.582 28.756 1.00 85.06 169 THR A O 1
ATOM 1322 N N . VAL A 1 170 ? 4.427 19.649 29.647 1.00 86.44 170 VAL A N 1
ATOM 1323 C CA . VAL A 1 170 ? 5.767 19.997 29.162 1.00 86.44 170 VAL A CA 1
ATOM 1324 C C . VAL A 1 170 ? 6.860 19.175 29.855 1.00 86.44 170 VAL A C 1
ATOM 1326 O O . VAL A 1 170 ? 7.814 18.741 29.218 1.00 86.44 170 VAL A O 1
ATOM 1329 N N . VAL A 1 171 ? 6.670 18.857 31.140 1.00 81.12 171 VAL A N 1
ATOM 1330 C CA . VAL A 1 171 ? 7.497 17.903 31.892 1.00 81.12 171 VAL A CA 1
ATOM 1331 C C . VAL A 1 171 ? 6.689 16.660 32.192 1.00 81.12 171 VAL A C 1
ATOM 1333 O O . VAL A 1 171 ? 5.478 16.710 32.394 1.00 81.12 171 VAL A O 1
ATOM 1336 N N . LYS A 1 172 ? 7.385 15.532 32.278 1.00 83.00 172 LYS A N 1
ATOM 1337 C CA . LYS A 1 172 ? 6.848 14.285 32.804 1.00 83.00 172 LYS A CA 1
ATOM 1338 C C . LYS A 1 172 ? 6.581 14.397 34.322 1.00 83.00 172 LYS A C 1
ATOM 1340 O O . LYS A 1 172 ? 7.548 14.477 35.083 1.00 83.00 172 LYS A O 1
ATOM 1345 N N . PRO A 1 173 ? 5.320 14.343 34.791 1.00 86.31 173 PRO A N 1
ATOM 1346 C CA . PRO A 1 173 ? 5.018 14.302 36.221 1.00 86.31 173 PRO A CA 1
ATOM 1347 C C . PRO A 1 173 ? 5.157 12.878 36.786 1.00 86.31 173 PRO A C 1
ATOM 1349 O O . PRO A 1 173 ? 5.087 11.892 36.042 1.00 86.31 173 PRO A O 1
ATOM 1352 N N . ASP A 1 174 ? 5.268 12.753 38.114 1.00 89.88 174 ASP A N 1
ATOM 1353 C CA . ASP A 1 174 ? 5.157 11.446 38.782 1.00 89.88 174 ASP A CA 1
ATOM 1354 C C . ASP A 1 174 ? 3.723 10.899 38.683 1.00 89.88 174 ASP A C 1
ATOM 1356 O O . ASP A 1 174 ? 3.508 9.694 38.488 1.00 89.88 174 ASP A O 1
ATOM 1360 N N . ILE A 1 175 ? 2.737 11.796 38.824 1.00 91.56 175 ILE A N 1
ATOM 1361 C CA . ILE A 1 175 ? 1.304 11.499 38.795 1.00 91.56 175 ILE A CA 1
ATOM 1362 C C . ILE A 1 175 ? 0.594 12.508 37.886 1.00 91.56 175 ILE A C 1
ATOM 1364 O O . ILE A 1 175 ? 0.525 13.700 38.186 1.00 91.56 175 ILE A O 1
ATOM 1368 N N . LEU A 1 176 ? 0.012 12.021 36.795 1.00 89.25 176 LEU A N 1
ATOM 1369 C CA . LEU A 1 176 ? -0.854 12.793 35.912 1.00 89.25 176 LEU A CA 1
ATOM 1370 C C . LEU A 1 176 ? -2.316 12.520 36.270 1.00 89.25 176 LEU A C 1
ATOM 1372 O O . LEU A 1 176 ? -2.742 11.364 36.322 1.00 89.25 176 LEU A O 1
ATOM 1376 N N . ILE A 1 177 ? -3.089 13.576 36.517 1.00 89.25 177 ILE A N 1
ATOM 1377 C CA . ILE A 1 177 ? -4.523 13.469 36.790 1.00 89.25 177 ILE A CA 1
ATOM 1378 C C . ILE A 1 177 ? -5.280 14.148 35.661 1.00 89.25 177 ILE A C 1
ATOM 1380 O O . ILE A 1 177 ? -5.135 15.347 35.464 1.00 89.25 177 ILE A O 1
ATOM 1384 N N . CYS A 1 178 ? -6.111 13.396 34.954 1.00 83.38 178 CYS A N 1
ATOM 1385 C CA . CYS A 1 178 ? -6.848 13.860 33.789 1.00 83.38 178 CYS A CA 1
ATOM 1386 C C . CYS A 1 178 ? -8.351 13.806 34.055 1.00 83.38 178 CYS A C 1
ATOM 1388 O O . CYS A 1 178 ? -8.888 12.730 34.329 1.00 83.38 178 CYS A O 1
ATOM 1390 N N . ASP A 1 179 ? -9.028 14.950 33.949 1.00 78.50 179 ASP A N 1
ATOM 1391 C CA . ASP A 1 179 ? -10.490 15.000 33.900 1.00 78.50 179 ASP A CA 1
ATOM 1392 C C . ASP A 1 179 ? -10.992 14.915 32.447 1.00 78.50 179 ASP A C 1
ATOM 1394 O O . ASP A 1 179 ? -10.252 15.119 31.482 1.00 78.50 179 ASP A O 1
ATOM 1398 N N . GLU A 1 180 ? -12.280 14.650 32.281 1.00 70.44 180 GLU A N 1
ATOM 1399 C CA . GLU A 1 180 ? -12.944 14.440 30.988 1.00 70.44 180 GLU A CA 1
ATOM 1400 C C . GLU A 1 180 ? -12.963 15.681 30.076 1.00 70.44 180 GLU A C 1
ATOM 1402 O O . GLU A 1 180 ? -13.323 15.612 28.901 1.00 70.44 180 GLU A O 1
ATOM 1407 N N . VAL A 1 181 ? -12.504 16.819 30.600 1.00 58.09 181 VAL A N 1
ATOM 1408 C CA . VAL A 1 181 ? -12.341 18.095 29.889 1.00 58.09 181 VAL A CA 1
ATOM 1409 C C . VAL A 1 181 ? -11.340 17.984 28.726 1.00 58.09 181 VAL A C 1
ATOM 1411 O O . VAL A 1 181 ? -11.354 18.818 27.828 1.00 58.09 181 VAL A O 1
ATOM 1414 N N . LEU A 1 182 ? -10.534 16.916 28.657 1.00 59.69 182 LEU A N 1
ATOM 1415 C CA . LEU A 1 182 ? -9.715 16.596 27.476 1.00 59.69 182 LEU A CA 1
ATOM 1416 C C . LEU A 1 182 ? -10.535 16.347 26.197 1.00 59.69 182 LEU A C 1
ATOM 1418 O O . LEU A 1 182 ? -9.982 16.413 25.102 1.00 59.69 182 LEU A O 1
ATOM 1422 N N . ALA A 1 183 ? -11.846 16.104 26.310 1.00 56.38 183 ALA A N 1
ATOM 1423 C CA . ALA A 1 183 ? -12.752 16.045 25.163 1.00 56.38 183 ALA A CA 1
ATOM 1424 C C . ALA A 1 183 ? -13.019 17.427 24.521 1.00 56.38 183 ALA A C 1
ATOM 1426 O O . ALA A 1 183 ? -13.684 17.508 23.489 1.00 56.38 183 ALA A O 1
ATOM 1427 N N . VAL A 1 184 ? -12.509 18.522 25.099 1.00 57.28 184 VAL A N 1
ATOM 1428 C CA . VAL A 1 184 ? -12.622 19.877 24.543 1.00 57.28 184 VAL A CA 1
ATOM 1429 C C . VAL A 1 184 ? -11.448 20.142 23.594 1.00 57.28 184 VAL A C 1
ATOM 1431 O O . VAL A 1 184 ? -10.301 20.253 24.011 1.00 57.28 184 VAL A O 1
ATOM 1434 N N . GLY A 1 185 ? -11.742 20.243 22.299 1.00 63.09 185 GLY A N 1
ATOM 1435 C CA . GLY A 1 185 ? -10.760 20.409 21.225 1.00 63.09 185 GLY A CA 1
ATOM 1436 C C . GLY A 1 185 ? -11.226 19.705 19.952 1.00 63.09 185 GLY A C 1
ATOM 1437 O O . GLY A 1 185 ? -12.220 18.981 19.973 1.00 63.09 185 GLY A O 1
ATOM 1438 N N . ASP A 1 186 ? -10.532 19.921 18.837 1.00 72.69 186 ASP A N 1
ATOM 1439 C CA . ASP A 1 186 ? -10.766 19.128 17.630 1.00 72.69 186 ASP A CA 1
ATOM 1440 C C . ASP A 1 186 ? -10.169 17.711 17.763 1.00 72.69 186 ASP A C 1
ATOM 1442 O O . ASP A 1 186 ? -9.322 17.429 18.616 1.00 72.69 186 ASP A O 1
ATOM 1446 N N . TYR A 1 187 ? -10.625 16.801 16.901 1.00 73.50 187 TYR A N 1
ATOM 1447 C CA . TYR A 1 187 ? -10.195 15.401 16.900 1.00 73.50 187 TYR A CA 1
ATOM 1448 C C . TYR A 1 187 ? -8.677 15.232 16.691 1.00 73.50 187 TYR A C 1
ATOM 1450 O O . TYR A 1 187 ? -8.071 14.308 17.238 1.00 73.50 187 TYR A O 1
ATOM 1458 N N . ALA A 1 188 ? -8.038 16.121 15.921 1.00 77.75 188 ALA A N 1
ATOM 1459 C CA . ALA A 1 188 ? -6.603 16.041 15.662 1.00 77.75 188 ALA A CA 1
ATOM 1460 C C . ALA A 1 188 ? -5.795 16.350 16.933 1.00 77.75 188 ALA A C 1
ATOM 1462 O O . ALA A 1 188 ? -4.861 15.613 17.265 1.00 77.75 188 ALA A O 1
ATOM 1463 N N . PHE A 1 189 ? -6.199 17.372 17.689 1.00 81.75 189 PHE A N 1
ATOM 1464 C CA . PHE A 1 189 ? -5.566 17.731 18.953 1.00 81.75 189 PHE A CA 1
ATOM 1465 C C . PHE A 1 189 ? -5.796 16.674 20.042 1.00 81.75 189 PHE A C 1
ATOM 1467 O O . PHE A 1 189 ? -4.856 16.316 20.751 1.00 81.75 189 PHE A O 1
ATOM 1474 N N . GLN A 1 190 ? -6.997 16.088 20.125 1.00 79.06 190 GLN A N 1
ATOM 1475 C CA . GLN A 1 190 ? -7.274 14.980 21.052 1.00 79.06 190 GLN A CA 1
ATOM 1476 C C . GLN A 1 190 ? -6.304 13.806 20.842 1.00 79.06 190 GLN A C 1
ATOM 1478 O O . GLN A 1 190 ? -5.689 13.330 21.797 1.00 79.06 190 GLN A O 1
ATOM 1483 N N . ARG A 1 191 ? -6.061 13.403 19.585 1.00 81.75 191 ARG A N 1
ATOM 1484 C CA . ARG A 1 191 ? -5.064 12.364 19.265 1.00 81.75 191 ARG A CA 1
ATOM 1485 C C . ARG A 1 191 ? -3.638 12.759 19.664 1.00 81.75 191 ARG A C 1
ATOM 1487 O O . ARG A 1 191 ? -2.854 11.896 20.069 1.00 81.75 191 ARG A O 1
ATOM 1494 N N . LYS A 1 192 ? -3.279 14.045 19.560 1.00 85.75 192 LYS A N 1
ATOM 1495 C CA . LYS A 1 192 ? -1.975 14.582 19.999 1.00 85.75 192 LYS A CA 1
ATOM 1496 C C . LYS A 1 192 ? -1.820 14.451 21.520 1.00 85.75 192 LYS A C 1
ATOM 1498 O O . LYS A 1 192 ? -0.790 13.956 21.986 1.00 85.75 192 LYS A O 1
ATOM 1503 N N . CYS A 1 193 ? -2.860 14.800 22.280 1.00 84.00 193 CYS A N 1
ATOM 1504 C CA . CYS A 1 193 ? -2.924 14.617 23.732 1.00 84.00 193 CYS A CA 1
ATOM 1505 C C . CYS A 1 193 ? -2.811 13.142 24.133 1.00 84.00 193 CYS A C 1
ATOM 1507 O O . CYS A 1 193 ? -1.983 12.804 24.977 1.00 84.00 193 CYS A O 1
ATOM 1509 N N . GLU A 1 194 ? -3.578 12.251 23.499 1.00 81.06 194 GLU A N 1
ATOM 1510 C CA . GLU A 1 194 ? -3.519 10.804 23.753 1.00 81.06 194 GLU A CA 1
ATOM 1511 C C . GLU A 1 194 ? -2.114 10.238 23.524 1.00 81.06 194 GLU A C 1
ATOM 1513 O O . GLU A 1 194 ? -1.595 9.493 24.359 1.00 81.06 194 GLU A O 1
ATOM 1518 N N . LYS A 1 195 ? -1.452 10.637 22.430 1.00 85.69 195 LYS A N 1
ATOM 1519 C CA . LYS A 1 195 ? -0.076 10.218 22.131 1.00 85.69 195 LYS A CA 1
ATOM 1520 C C . LYS A 1 195 ? 0.918 10.717 23.188 1.00 85.69 195 LYS A C 1
ATOM 1522 O O . LYS A 1 195 ? 1.781 9.943 23.604 1.00 85.69 195 LYS A O 1
ATOM 1527 N N . ARG A 1 196 ? 0.796 11.973 23.643 1.00 86.81 196 ARG A N 1
ATOM 1528 C CA . ARG A 1 196 ? 1.647 12.543 24.709 1.00 86.81 196 ARG A CA 1
ATOM 1529 C C . ARG A 1 196 ? 1.436 11.805 26.037 1.00 86.81 196 ARG A C 1
ATOM 1531 O O . ARG A 1 196 ? 2.418 11.397 26.651 1.00 86.81 196 ARG A O 1
ATOM 1538 N N . MET A 1 197 ? 0.186 11.546 26.431 1.00 84.94 197 MET A N 1
ATOM 1539 C CA . MET A 1 197 ? -0.136 10.782 27.647 1.00 84.94 197 MET A CA 1
ATOM 1540 C C . MET A 1 197 ? 0.389 9.344 27.583 1.00 84.94 197 MET A C 1
ATOM 1542 O O . MET A 1 197 ? 0.963 8.851 28.554 1.00 84.94 197 MET A O 1
ATOM 1546 N N . LYS A 1 198 ? 0.244 8.674 26.431 1.00 84.44 198 LYS A N 1
ATOM 1547 C CA . LYS A 1 198 ? 0.765 7.317 26.230 1.00 84.44 198 LYS A CA 1
ATOM 1548 C C . LYS A 1 198 ? 2.285 7.267 26.402 1.00 84.44 198 LYS A C 1
ATOM 1550 O O . LYS A 1 198 ? 2.768 6.395 27.119 1.00 84.44 198 LYS A O 1
ATOM 1555 N N . LYS A 1 199 ? 3.015 8.222 25.813 1.00 87.75 199 LYS A N 1
ATOM 1556 C CA . LYS A 1 199 ? 4.474 8.337 25.959 1.00 87.75 199 LYS A CA 1
ATOM 1557 C C . LYS A 1 199 ? 4.882 8.520 27.427 1.00 87.75 199 LYS A C 1
ATOM 1559 O O . LYS A 1 199 ? 5.735 7.790 27.916 1.00 87.75 199 LYS A O 1
ATOM 1564 N N . MET A 1 200 ? 4.224 9.422 28.158 1.00 88.00 200 MET A N 1
ATOM 1565 C CA . MET A 1 200 ? 4.492 9.625 29.591 1.00 88.00 200 MET A CA 1
ATOM 1566 C C . MET A 1 200 ? 4.260 8.351 30.416 1.00 88.00 200 MET A C 1
ATOM 1568 O O . MET A 1 200 ? 5.044 8.029 31.309 1.00 88.00 200 MET A O 1
ATOM 1572 N N . ARG A 1 201 ? 3.203 7.594 30.095 1.00 87.12 201 ARG A N 1
ATOM 1573 C CA . ARG A 1 201 ? 2.908 6.309 30.743 1.00 87.12 201 ARG A CA 1
ATOM 1574 C C . ARG A 1 201 ? 3.992 5.267 30.464 1.00 87.12 201 ARG A C 1
ATOM 1576 O O . ARG A 1 201 ? 4.425 4.593 31.390 1.00 87.12 201 ARG A O 1
ATOM 1583 N N . GLU A 1 202 ? 4.449 5.156 29.217 1.00 86.00 202 GLU A N 1
ATOM 1584 C CA . GLU A 1 202 ? 5.561 4.267 28.832 1.00 86.00 202 GLU A CA 1
ATOM 1585 C C . GLU A 1 202 ? 6.864 4.631 29.560 1.00 86.00 202 GLU A C 1
ATOM 1587 O O . GLU A 1 202 ? 7.652 3.755 29.905 1.00 86.00 202 GLU A O 1
ATOM 1592 N N . GLU A 1 203 ? 7.056 5.911 29.874 1.00 88.06 203 GLU A N 1
ATOM 1593 C CA . GLU A 1 203 ? 8.178 6.390 30.679 1.00 88.06 203 GLU A CA 1
ATOM 1594 C C . GLU A 1 203 ? 7.977 6.162 32.193 1.00 88.06 203 GLU A C 1
ATOM 1596 O O . GLU A 1 203 ? 8.903 6.390 32.972 1.00 88.06 203 GLU A O 1
ATOM 1601 N N . GLY A 1 204 ? 6.808 5.696 32.643 1.00 89.19 204 GLY A N 1
ATOM 1602 C CA . GLY A 1 204 ? 6.526 5.322 34.036 1.00 89.19 204 GLY A CA 1
ATOM 1603 C C . GLY A 1 204 ? 5.711 6.334 34.849 1.00 89.19 204 GLY A C 1
ATOM 1604 O O . GLY A 1 204 ? 5.662 6.216 36.074 1.00 89.19 204 GLY A O 1
ATOM 1605 N N . THR A 1 205 ? 5.081 7.328 34.216 1.00 92.25 205 THR A N 1
ATOM 1606 C CA . THR A 1 205 ? 4.127 8.226 34.893 1.00 92.25 205 THR A CA 1
ATOM 1607 C C . THR A 1 205 ? 2.889 7.457 35.355 1.00 92.25 205 THR A C 1
ATOM 1609 O O . THR A 1 205 ? 2.301 6.682 34.601 1.00 92.25 205 THR A O 1
ATOM 1612 N N . THR A 1 206 ? 2.462 7.709 36.593 1.00 94.50 206 THR A N 1
ATOM 1613 C CA . THR A 1 206 ? 1.210 7.175 37.150 1.00 94.50 206 THR A CA 1
ATOM 1614 C C . THR A 1 206 ? 0.032 7.987 36.623 1.00 94.50 206 THR A C 1
ATOM 1616 O O . THR A 1 206 ? 0.083 9.213 36.668 1.00 94.50 206 THR A O 1
ATOM 1619 N N . LEU A 1 207 ? -1.044 7.347 36.164 1.00 91.50 207 LEU A N 1
ATOM 1620 C CA . LEU A 1 207 ? -2.190 8.044 35.567 1.00 91.50 207 LEU A CA 1
ATOM 1621 C C . LEU A 1 207 ? -3.470 7.825 36.377 1.00 91.50 207 LEU A C 1
ATOM 1623 O O . LEU A 1 207 ? -3.861 6.687 36.621 1.00 91.50 207 LEU A O 1
ATOM 1627 N N . LEU A 1 208 ? -4.163 8.911 36.725 1.00 92.31 208 LEU A N 1
ATOM 1628 C CA . LEU A 1 208 ? -5.547 8.884 37.201 1.00 92.31 208 LEU A CA 1
ATOM 1629 C C . LEU A 1 208 ? -6.445 9.572 36.182 1.00 92.31 208 LEU A C 1
ATOM 1631 O O . LEU A 1 208 ? -6.347 10.777 35.977 1.00 92.31 208 LEU A O 1
ATOM 1635 N N . TYR A 1 209 ? -7.332 8.811 35.559 1.00 89.50 209 TYR A N 1
ATOM 1636 C CA . TYR A 1 209 ? -8.196 9.290 34.489 1.00 89.50 209 TYR A CA 1
ATOM 1637 C C . TYR A 1 209 ? -9.662 9.232 34.921 1.00 89.50 209 TYR A C 1
ATOM 1639 O O . TYR A 1 209 ? -10.164 8.172 35.288 1.00 89.50 209 TYR A O 1
ATOM 1647 N N . VAL A 1 210 ? -10.371 10.357 34.896 1.00 86.88 210 VAL A N 1
ATOM 1648 C CA . VAL A 1 210 ? -11.819 10.404 35.133 1.00 86.88 210 VAL A CA 1
ATOM 1649 C C . VAL A 1 210 ? -12.547 10.457 33.802 1.00 86.88 210 VAL A C 1
ATOM 1651 O O . VAL A 1 210 ? -12.272 11.309 32.965 1.00 86.88 210 VAL A O 1
ATOM 1654 N N . SER A 1 211 ? -13.526 9.572 33.634 1.00 75.69 211 SER A N 1
ATOM 1655 C CA . SER A 1 211 ? -14.473 9.646 32.524 1.00 75.69 211 SER A CA 1
ATOM 1656 C C . SER A 1 211 ? -15.803 8.999 32.911 1.00 75.69 211 SER A C 1
ATOM 1658 O O . SER A 1 211 ? -15.852 8.106 33.766 1.00 75.69 211 SER A O 1
ATOM 1660 N N . HIS A 1 212 ? -16.903 9.455 32.309 1.00 71.06 212 HIS A N 1
ATOM 1661 C CA . HIS A 1 212 ? -18.163 8.704 32.324 1.00 71.06 212 HIS A CA 1
ATOM 1662 C C . HIS A 1 212 ? -18.201 7.618 31.235 1.00 71.06 212 HIS A C 1
ATOM 1664 O O . HIS A 1 212 ? -19.047 6.728 31.292 1.00 71.06 212 HIS A O 1
ATOM 1670 N N . SER A 1 213 ? -17.267 7.648 30.280 1.00 72.25 213 SER A N 1
ATOM 1671 C CA . SER A 1 213 ? -17.123 6.663 29.212 1.00 72.25 213 SER A CA 1
ATOM 1672 C C . SER A 1 213 ? -16.227 5.497 29.632 1.00 72.25 213 SER A C 1
ATOM 1674 O O . SER A 1 213 ? -15.006 5.621 29.768 1.00 72.25 213 SER A O 1
ATOM 1676 N N . MET A 1 214 ? -16.829 4.313 29.767 1.00 77.31 214 MET A N 1
ATOM 1677 C CA . MET A 1 214 ? -16.083 3.071 30.007 1.00 77.31 214 MET A CA 1
ATOM 1678 C C . MET A 1 214 ? -15.135 2.732 28.848 1.00 77.31 214 MET A C 1
ATOM 1680 O O . MET A 1 214 ? -14.099 2.106 29.053 1.00 77.31 214 MET A O 1
ATOM 1684 N N . GLU A 1 215 ? -15.469 3.162 27.632 1.00 67.56 215 GLU A N 1
ATOM 1685 C CA . GLU A 1 215 ? -14.648 2.965 26.438 1.00 67.56 215 GLU A CA 1
ATOM 1686 C C . GLU A 1 215 ? -13.295 3.682 26.563 1.00 67.56 215 GLU A C 1
ATOM 1688 O O . GLU A 1 215 ? -12.248 3.082 26.322 1.00 67.56 215 GLU A O 1
ATOM 1693 N N . SER A 1 216 ? -13.311 4.941 27.012 1.00 73.94 216 SER A N 1
ATOM 1694 C CA . SER A 1 216 ? -12.090 5.726 27.212 1.00 73.94 216 SER A CA 1
ATOM 1695 C C . SER A 1 216 ? -11.225 5.137 28.330 1.00 73.94 216 SER A C 1
ATOM 1697 O O . SER A 1 216 ? -10.023 4.929 28.164 1.00 73.94 216 SER A O 1
ATOM 1699 N N . VAL A 1 217 ? -11.858 4.736 29.439 1.00 83.50 217 VAL A N 1
ATOM 1700 C CA . VAL A 1 217 ? -11.173 4.060 30.552 1.00 83.50 217 VAL A CA 1
ATOM 1701 C C . VAL A 1 217 ? -10.509 2.752 30.099 1.00 83.50 217 VAL A C 1
ATOM 1703 O O . VAL A 1 217 ? -9.379 2.488 30.493 1.00 83.50 217 VAL A O 1
ATOM 1706 N N . ARG A 1 218 ? -11.154 1.953 29.237 1.00 78.75 218 ARG A N 1
ATOM 1707 C CA . ARG A 1 218 ? -10.567 0.717 28.676 1.00 78.75 218 ARG A CA 1
ATOM 1708 C C . ARG A 1 218 ? -9.374 0.961 27.764 1.00 78.75 218 ARG A C 1
ATOM 1710 O O . ARG A 1 218 ? -8.467 0.136 27.740 1.00 78.75 218 ARG A O 1
ATOM 1717 N N . LYS A 1 219 ? -9.389 2.052 27.000 1.00 78.12 219 LYS A N 1
ATOM 1718 C CA . LYS A 1 219 ? -8.296 2.409 26.086 1.00 78.12 219 LYS A CA 1
ATOM 1719 C C . LYS A 1 219 ? -7.061 2.911 26.837 1.00 78.12 219 LYS A C 1
ATOM 1721 O O . LYS A 1 219 ? -5.941 2.659 26.402 1.00 78.12 219 LYS A O 1
ATOM 1726 N N . ILE A 1 220 ? -7.272 3.639 27.934 1.00 80.12 220 ILE A N 1
ATOM 1727 C CA . ILE A 1 220 ? -6.231 4.441 28.588 1.00 80.12 220 ILE A CA 1
ATOM 1728 C C . ILE A 1 220 ? -5.719 3.802 29.890 1.00 80.12 220 ILE A C 1
ATOM 1730 O O . ILE A 1 220 ? -4.561 4.021 30.254 1.00 80.12 220 ILE A O 1
ATOM 1734 N N . CYS A 1 221 ? -6.549 3.028 30.597 1.00 88.12 221 CYS A N 1
ATOM 1735 C CA . CYS A 1 221 ? -6.257 2.547 31.947 1.00 88.12 221 CYS A CA 1
ATOM 1736 C C . CYS A 1 221 ? -6.132 1.020 32.048 1.00 88.12 221 CYS A C 1
ATOM 1738 O O . CYS A 1 221 ? -6.810 0.274 31.345 1.00 88.12 221 CYS A O 1
ATOM 1740 N N . ASP A 1 222 ? -5.324 0.559 33.003 1.00 89.62 222 ASP A N 1
ATOM 1741 C CA . ASP A 1 222 ? -5.142 -0.863 33.322 1.00 89.62 222 ASP A CA 1
ATOM 1742 C C . ASP A 1 222 ? -6.069 -1.300 34.477 1.00 89.62 222 ASP A C 1
ATOM 1744 O O . ASP A 1 222 ? -6.627 -2.404 34.488 1.00 89.62 222 ASP A O 1
ATOM 1748 N N . ASN A 1 223 ? -6.316 -0.387 35.422 1.00 94.88 223 ASN A N 1
ATOM 1749 C CA . ASN A 1 223 ? -7.199 -0.566 36.573 1.00 94.88 223 ASN A CA 1
ATOM 1750 C C . ASN A 1 223 ? -8.358 0.440 36.566 1.00 94.88 223 ASN A C 1
ATOM 1752 O O . ASN A 1 223 ? -8.296 1.476 35.905 1.00 94.88 223 ASN A O 1
ATOM 1756 N N . ALA A 1 224 ? -9.422 0.158 37.317 1.00 95.06 224 ALA A N 1
ATOM 1757 C CA . ALA A 1 224 ? -10.522 1.091 37.515 1.00 95.06 224 ALA A CA 1
ATOM 1758 C C . ALA A 1 224 ? -11.096 1.075 38.938 1.00 95.06 224 ALA A C 1
ATOM 1760 O O . ALA A 1 224 ? -11.076 0.068 39.646 1.00 95.06 224 ALA A O 1
ATOM 1761 N N . LEU A 1 225 ? -11.671 2.212 39.321 1.00 95.25 225 LEU A N 1
ATOM 1762 C CA . LEU A 1 225 ? -12.461 2.437 40.522 1.00 95.25 225 LEU A CA 1
ATOM 1763 C C . LEU A 1 225 ? -13.863 2.889 40.103 1.00 95.25 225 LEU A C 1
ATOM 1765 O O . LEU A 1 225 ? -14.030 3.956 39.516 1.00 95.25 225 LEU A O 1
ATOM 1769 N N . TRP A 1 226 ? -14.882 2.102 40.430 1.00 93.38 226 TRP A N 1
ATOM 1770 C CA . TRP A 1 226 ? -16.274 2.465 40.194 1.00 93.38 226 TRP A CA 1
ATOM 1771 C C . TRP A 1 226 ? -16.880 3.125 41.437 1.00 93.38 226 TRP A C 1
ATOM 1773 O O . TRP A 1 226 ? -17.013 2.502 42.494 1.00 93.38 226 TRP A O 1
ATOM 1783 N N . LEU A 1 227 ? -17.266 4.393 41.286 1.00 91.62 227 LEU A N 1
ATOM 1784 C CA . LEU A 1 227 ? -17.983 5.194 42.272 1.00 91.62 227 LEU A CA 1
ATOM 1785 C C . LEU A 1 227 ? -19.472 5.304 41.938 1.00 91.62 227 LEU A C 1
ATOM 1787 O O . LEU A 1 227 ? -19.861 5.655 40.823 1.00 91.62 227 LEU A O 1
ATOM 1791 N N . GLU A 1 228 ? -20.310 5.124 42.954 1.00 88.31 228 GLU A N 1
ATOM 1792 C CA . GLU A 1 228 ? -21.754 5.322 42.878 1.00 88.31 228 GLU A CA 1
ATOM 1793 C C . GLU A 1 228 ? -22.244 6.062 44.131 1.00 88.31 228 GLU A C 1
ATOM 1795 O O . GLU A 1 228 ? -22.060 5.590 45.254 1.00 88.31 228 GLU A O 1
ATOM 1800 N N . LYS A 1 229 ? -22.863 7.240 43.954 1.00 87.50 229 LYS A N 1
ATOM 1801 C CA . LYS A 1 229 ? -23.400 8.080 45.051 1.00 87.50 229 LYS A CA 1
ATOM 1802 C C . LYS A 1 229 ? -22.408 8.275 46.221 1.00 87.50 229 LYS A C 1
ATOM 1804 O O . LYS A 1 229 ? -22.790 8.212 47.396 1.00 87.50 229 LYS A O 1
ATOM 1809 N N . GLY A 1 230 ? -21.133 8.486 45.887 1.00 89.62 230 GLY A N 1
ATOM 1810 C CA . GLY A 1 230 ? -20.035 8.703 46.828 1.00 89.62 230 GLY A CA 1
ATOM 1811 C C . GLY A 1 230 ? -19.428 7.440 47.447 1.00 89.62 230 GLY A C 1
ATOM 1812 O O . GLY A 1 230 ? -18.550 7.570 48.296 1.00 89.62 230 GLY A O 1
ATOM 1813 N N . VAL A 1 231 ? -19.866 6.238 47.060 1.00 93.19 231 VAL A N 1
ATOM 1814 C CA . VAL A 1 231 ? -19.392 4.951 47.601 1.00 93.19 231 VAL A CA 1
ATOM 1815 C C . VAL A 1 231 ? -18.651 4.163 46.520 1.00 93.19 231 VAL A C 1
ATOM 1817 O O . VAL A 1 231 ? -19.073 4.141 45.366 1.00 93.19 231 VAL A O 1
ATOM 1820 N N . VAL A 1 232 ? -17.565 3.482 46.893 1.00 94.12 232 VAL A N 1
ATOM 1821 C CA . VAL A 1 232 ? -16.859 2.549 45.999 1.00 94.12 232 VAL A CA 1
ATOM 1822 C C . VAL A 1 232 ? -17.677 1.267 45.847 1.00 94.12 232 VAL A C 1
ATOM 1824 O O . VAL A 1 232 ? -17.964 0.590 46.833 1.00 94.12 232 VAL A O 1
ATOM 1827 N N . ARG A 1 233 ? -18.043 0.926 44.611 1.00 92.06 233 ARG A N 1
ATOM 1828 C CA . ARG A 1 233 ? -18.783 -0.298 44.260 1.00 92.06 233 ARG A CA 1
ATOM 1829 C C . ARG A 1 233 ? -17.914 -1.376 43.627 1.00 92.06 233 ARG A C 1
ATOM 1831 O O . ARG A 1 233 ? -18.225 -2.555 43.755 1.00 92.06 233 ARG A O 1
ATOM 1838 N N . GLY A 1 234 ? -16.823 -0.976 42.982 1.00 90.25 234 GLY A N 1
ATOM 1839 C CA . GLY A 1 234 ? -15.842 -1.881 42.393 1.00 90.25 234 GLY A CA 1
ATOM 1840 C C . GLY A 1 234 ? -14.464 -1.233 42.349 1.00 90.25 234 GLY A C 1
ATOM 1841 O O . GLY A 1 234 ? -14.355 -0.019 42.190 1.00 90.25 234 GLY A O 1
ATOM 1842 N N . CYS A 1 235 ? -13.421 -2.036 42.518 1.00 92.94 235 CYS A N 1
ATOM 1843 C CA . CYS A 1 235 ? -12.024 -1.616 42.489 1.00 92.94 235 CYS A CA 1
ATOM 1844 C C . CYS A 1 235 ? -11.192 -2.817 42.031 1.00 92.94 235 CYS A C 1
ATOM 1846 O O . CYS A 1 235 ? -11.319 -3.888 42.625 1.00 92.94 235 CYS A O 1
ATOM 1848 N N . GLY A 1 236 ? -10.402 -2.672 40.973 1.00 91.44 236 GLY A N 1
ATOM 1849 C CA . GLY A 1 236 ? -9.636 -3.780 40.400 1.00 91.44 236 GLY A CA 1
ATOM 1850 C C . GLY A 1 236 ? -9.249 -3.512 38.954 1.00 91.44 236 GLY A C 1
ATOM 1851 O O . GLY A 1 236 ? -9.183 -2.358 38.533 1.00 91.44 236 GLY A O 1
ATOM 1852 N N . THR A 1 237 ? -9.033 -4.572 38.176 1.00 89.69 237 THR A N 1
ATOM 1853 C CA . THR A 1 237 ? -8.700 -4.421 36.752 1.00 89.69 237 THR A CA 1
ATOM 1854 C C . THR A 1 237 ? -9.854 -3.766 35.992 1.00 89.69 237 THR A C 1
ATOM 1856 O O . THR A 1 237 ? -11.030 -3.990 36.318 1.00 89.69 237 THR A O 1
ATOM 1859 N N . VAL A 1 238 ? -9.557 -3.000 34.931 1.00 85.56 238 VAL A N 1
ATOM 1860 C CA . VAL A 1 238 ? -10.621 -2.380 34.117 1.00 85.56 238 VAL A CA 1
ATOM 1861 C C . VAL A 1 238 ? -11.616 -3.430 33.625 1.00 85.56 238 VAL A C 1
ATOM 1863 O O . VAL A 1 238 ? -12.814 -3.163 33.600 1.00 85.56 238 VAL A O 1
ATOM 1866 N N . ARG A 1 239 ? -11.163 -4.644 33.293 1.00 77.00 239 ARG A N 1
ATOM 1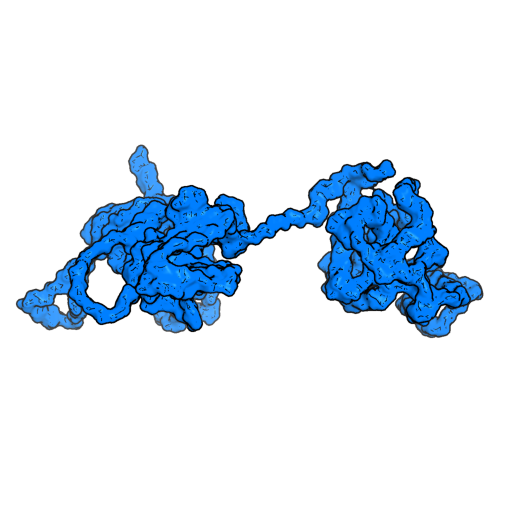867 C CA . ARG A 1 239 ? -12.022 -5.745 32.831 1.00 77.00 239 ARG A CA 1
ATOM 1868 C C . ARG A 1 239 ? -13.074 -6.155 33.866 1.00 77.00 239 ARG A C 1
ATOM 1870 O O . ARG A 1 239 ? -14.239 -6.338 33.513 1.00 77.00 239 ARG A O 1
ATOM 1877 N N . GLU A 1 240 ? -12.674 -6.334 35.121 1.00 81.88 240 GLU A N 1
ATOM 1878 C CA . GLU A 1 240 ? -13.569 -6.770 36.200 1.00 81.88 240 GLU A CA 1
ATOM 1879 C C . GLU A 1 240 ? -14.578 -5.681 36.550 1.00 81.88 240 GLU A C 1
ATOM 1881 O O . GLU A 1 240 ? -15.784 -5.934 36.598 1.00 81.88 240 GLU A O 1
ATOM 1886 N N . VAL A 1 241 ? -14.084 -4.454 36.720 1.00 83.19 241 VAL A N 1
ATOM 1887 C CA . VAL A 1 241 ? -14.908 -3.298 37.075 1.00 83.19 241 VAL A CA 1
ATOM 1888 C C . VAL A 1 241 ? -15.834 -2.915 35.925 1.00 83.19 241 VAL A C 1
ATOM 1890 O O . VAL A 1 241 ? -16.997 -2.615 36.170 1.00 83.19 241 VAL A O 1
ATOM 1893 N N . SER A 1 242 ? -15.379 -3.030 34.673 1.00 74.38 242 SER A N 1
ATOM 1894 C CA . SER A 1 242 ? -16.212 -2.864 33.476 1.00 74.38 242 SER A CA 1
ATOM 1895 C C . SER A 1 242 ? -17.427 -3.777 33.490 1.00 74.38 242 SER A C 1
ATOM 1897 O O . SER A 1 242 ? -18.545 -3.324 33.268 1.00 74.38 242 SER A O 1
ATOM 1899 N N . ARG A 1 243 ? -17.206 -5.073 33.738 1.00 70.81 243 ARG A N 1
ATOM 1900 C CA . ARG A 1 243 ? -18.276 -6.071 33.758 1.00 70.81 243 ARG A CA 1
ATOM 1901 C C . ARG A 1 243 ? -19.269 -5.781 34.882 1.00 70.81 243 ARG A C 1
ATOM 1903 O O . ARG A 1 243 ? -20.470 -5.793 34.648 1.00 70.81 243 ARG A O 1
ATOM 1910 N N . ALA A 1 244 ? -18.772 -5.498 36.086 1.00 73.94 244 ALA A N 1
ATOM 1911 C CA . ALA A 1 244 ? -19.617 -5.186 37.236 1.00 73.94 244 ALA A CA 1
ATOM 1912 C C . ALA A 1 244 ? -20.419 -3.887 37.038 1.00 73.94 244 ALA A C 1
ATOM 1914 O O . ALA A 1 244 ? -21.607 -3.853 37.349 1.00 73.94 244 ALA A O 1
ATOM 1915 N N . TYR A 1 245 ? -19.789 -2.850 36.480 1.00 72.69 245 TYR A N 1
ATOM 1916 C CA . TYR A 1 245 ? -20.429 -1.572 36.175 1.00 72.69 245 TYR A CA 1
ATOM 1917 C C . TYR A 1 245 ? -21.546 -1.735 35.141 1.00 72.69 245 TYR A C 1
ATOM 1919 O O . TYR A 1 245 ? -22.671 -1.320 35.407 1.00 72.69 245 TYR A O 1
ATOM 1927 N N . LEU A 1 246 ? -21.271 -2.410 34.019 1.00 65.81 246 LEU A N 1
ATOM 1928 C CA . LEU A 1 246 ? -22.274 -2.677 32.983 1.00 65.81 246 LEU A CA 1
ATOM 1929 C C . LEU A 1 246 ? -23.447 -3.494 33.540 1.00 65.81 246 LEU A C 1
ATOM 1931 O O . LEU A 1 246 ? -24.586 -3.076 33.388 1.00 65.81 246 LEU A O 1
ATOM 1935 N N . ASN A 1 247 ? -23.174 -4.562 34.298 1.00 62.97 247 ASN A N 1
ATOM 1936 C CA . ASN A 1 247 ? -24.216 -5.367 34.947 1.00 62.97 247 ASN A CA 1
ATOM 1937 C C . ASN A 1 247 ? -25.059 -4.570 35.963 1.00 62.97 247 ASN A C 1
ATOM 1939 O O . ASN A 1 247 ? -26.211 -4.916 36.212 1.00 62.97 247 ASN A O 1
ATOM 1943 N N . SER A 1 248 ? -24.493 -3.536 36.596 1.00 61.84 248 SER A N 1
ATOM 1944 C CA . SER A 1 248 ? -25.204 -2.717 37.590 1.00 61.84 248 SER A CA 1
ATOM 1945 C C . SER A 1 248 ? -26.155 -1.702 36.970 1.00 61.84 248 SER A C 1
ATOM 1947 O O . SER A 1 248 ? -27.212 -1.432 37.537 1.00 61.84 248 SER A O 1
ATOM 1949 N N . LEU A 1 249 ? -25.808 -1.191 35.785 1.00 59.75 249 LEU A N 1
ATOM 1950 C CA . LEU A 1 249 ? -26.721 -0.394 34.970 1.00 59.75 249 LEU A CA 1
ATOM 1951 C C . LEU A 1 249 ? -27.929 -1.244 34.542 1.00 59.75 249 LEU A C 1
ATOM 1953 O O . LEU A 1 249 ? -29.013 -0.710 34.344 1.00 59.75 249 LEU A O 1
ATOM 1957 N N . SER A 1 250 ? -27.762 -2.570 34.493 1.00 46.12 250 SER A N 1
ATOM 1958 C CA . SER A 1 250 ? -28.810 -3.541 34.173 1.00 46.12 250 SER A CA 1
ATOM 1959 C C . SER A 1 250 ? -29.696 -3.962 35.363 1.00 46.12 250 SER A C 1
ATOM 1961 O O . SER A 1 250 ? -30.623 -4.742 35.150 1.00 46.12 250 SER A O 1
ATOM 1963 N N . GLY A 1 251 ? -29.459 -3.517 36.614 1.00 40.84 251 GLY A N 1
ATOM 1964 C CA . GLY A 1 251 ? -30.161 -4.105 37.773 1.00 40.84 251 GLY A CA 1
ATOM 1965 C C . GLY A 1 251 ? -30.297 -3.276 39.062 1.00 40.84 251 GLY A C 1
ATOM 1966 O O . GLY A 1 251 ? -29.436 -3.361 39.935 1.00 40.84 251 GLY A O 1
ATOM 1967 N N . ASN A 1 252 ? -31.442 -2.584 39.225 1.00 37.53 252 ASN A N 1
ATOM 1968 C CA . ASN A 1 252 ? -32.256 -2.338 40.453 1.00 37.53 252 ASN A CA 1
ATOM 1969 C C . ASN A 1 252 ? -33.116 -1.058 40.277 1.00 37.53 252 ASN A C 1
ATOM 1971 O O . ASN A 1 252 ? -32.575 -0.041 39.869 1.00 37.53 252 ASN A O 1
ATOM 1975 N N . LYS A 1 253 ? -34.391 -0.942 40.681 1.00 35.69 253 LYS A N 1
ATOM 1976 C CA . LYS A 1 253 ? -35.423 -1.871 41.183 1.00 35.69 253 LYS A CA 1
ATOM 1977 C C . LYS A 1 253 ? -36.762 -1.104 41.267 1.00 35.69 253 LYS A C 1
ATOM 1979 O O . LYS A 1 253 ? -36.754 0.071 41.607 1.00 35.69 253 LYS A O 1
ATOM 1984 N N . GLY A 1 254 ? -37.851 -1.835 41.017 1.00 30.72 254 GLY A N 1
ATOM 1985 C CA . GLY A 1 254 ? -39.275 -1.616 41.330 1.00 30.72 254 GLY A CA 1
ATOM 1986 C C . GLY A 1 254 ? -39.783 -0.322 41.983 1.00 30.72 254 GLY A C 1
ATOM 1987 O O . GLY A 1 254 ? -39.326 0.069 43.045 1.00 30.72 254 GLY A O 1
ATOM 1988 N N . GLU A 1 255 ? -40.886 0.189 41.434 1.00 27.11 255 GLU A N 1
ATOM 1989 C CA . GLU A 1 255 ? -42.212 0.142 42.073 1.00 27.11 255 GLU A CA 1
ATOM 1990 C C . GLU A 1 255 ? -43.290 0.356 40.997 1.00 27.11 255 GLU A C 1
ATOM 1992 O O . GLU A 1 255 ? -43.327 1.381 40.320 1.00 27.11 255 GLU A O 1
ATOM 1997 N N . MET A 1 256 ? -44.155 -0.645 40.812 1.00 33.44 256 MET A N 1
ATOM 1998 C CA . MET A 1 256 ? -45.321 -0.554 39.935 1.00 33.44 256 MET A CA 1
ATOM 1999 C C . MET A 1 256 ? -46.313 0.455 40.519 1.00 33.44 256 MET A C 1
ATOM 2001 O O . MET A 1 256 ? -46.874 0.234 41.592 1.00 33.44 256 MET A O 1
ATOM 2005 N N . LYS A 1 257 ? -46.583 1.528 39.775 1.00 27.19 257 LYS A N 1
ATOM 2006 C CA . LYS A 1 257 ? -47.851 2.250 39.862 1.00 27.19 257 LYS A CA 1
ATOM 2007 C C . LYS A 1 257 ? -48.555 2.148 38.521 1.00 27.19 257 LYS A C 1
ATOM 2009 O O . LYS A 1 257 ? -48.081 2.658 37.512 1.00 27.19 257 LYS A O 1
ATOM 2014 N N . GLU A 1 258 ? -49.690 1.463 38.541 1.00 39.16 258 GLU A N 1
ATOM 2015 C CA . GLU A 1 258 ? -50.682 1.510 37.477 1.00 39.16 258 GLU A CA 1
ATOM 2016 C C . GLU A 1 258 ? -51.092 2.967 37.221 1.00 39.16 258 GLU A C 1
ATOM 2018 O O . GLU A 1 258 ? -51.516 3.652 38.156 1.00 39.16 258 GLU A O 1
ATOM 2023 N N . LYS A 1 259 ? -51.003 3.415 35.961 1.00 30.33 259 LYS A N 1
ATOM 2024 C CA . LYS A 1 259 ? -52.127 4.030 35.234 1.00 30.33 259 LYS A CA 1
ATOM 2025 C C . LYS A 1 259 ? -51.812 4.324 33.758 1.00 30.33 259 LYS A C 1
ATOM 2027 O O . LYS A 1 259 ? -50.899 5.065 33.435 1.00 30.33 259 LYS A O 1
ATOM 2032 N N . GLU A 1 260 ? -52.675 3.732 32.930 1.00 31.08 260 GLU A N 1
ATOM 2033 C CA . GLU A 1 260 ? -53.346 4.281 31.738 1.00 31.08 260 GLU A CA 1
ATOM 2034 C C . GLU A 1 260 ? -52.543 4.631 30.465 1.00 31.08 260 GLU A C 1
ATOM 2036 O O . GLU A 1 260 ? -52.028 5.723 30.285 1.00 31.08 260 GLU A O 1
ATOM 2041 N N . LYS A 1 261 ? -52.575 3.652 29.542 1.00 43.38 261 LYS A N 1
ATOM 2042 C CA . LYS A 1 261 ? -52.743 3.729 28.074 1.00 43.38 261 LYS A CA 1
ATOM 2043 C C . LYS A 1 261 ? -52.443 5.073 27.387 1.00 43.38 261 LYS A C 1
ATOM 2045 O O . LYS A 1 261 ? -53.346 5.884 27.244 1.00 43.38 261 LYS A O 1
ATOM 2050 N N . GLU A 1 262 ? -51.273 5.148 26.751 1.00 40.03 262 GLU A N 1
ATOM 2051 C CA . GLU A 1 262 ? -51.090 5.530 25.340 1.00 40.03 262 GLU A CA 1
ATOM 2052 C C . GLU A 1 262 ? -49.646 5.178 24.904 1.00 40.03 262 GLU A C 1
ATOM 2054 O O . GLU A 1 262 ? -48.687 5.546 25.567 1.00 40.03 262 GLU A O 1
ATOM 2059 N N . ASN A 1 263 ? -49.526 4.414 23.806 1.00 40.06 263 ASN A N 1
ATOM 2060 C CA . ASN A 1 263 ? -48.323 3.792 23.207 1.00 40.06 263 ASN A CA 1
ATOM 2061 C C . ASN A 1 263 ? -47.665 2.605 23.985 1.00 40.06 263 ASN A C 1
ATOM 2063 O O . ASN A 1 263 ? -47.127 2.801 25.069 1.00 40.06 263 ASN A O 1
ATOM 2067 N N . PRO A 1 264 ? -47.670 1.350 23.466 1.00 45.84 264 PRO A N 1
ATOM 2068 C CA . PRO A 1 264 ? -47.115 0.180 24.170 1.00 45.84 264 PRO A CA 1
ATOM 2069 C C . PRO A 1 264 ? -45.579 0.036 24.111 1.00 45.84 264 PRO A C 1
ATOM 2071 O O . PRO A 1 264 ? -45.061 -0.937 24.658 1.00 45.84 264 PRO A O 1
ATOM 2074 N N . PHE A 1 265 ? -44.853 0.960 23.473 1.00 52.44 265 PHE A N 1
ATOM 2075 C CA . PHE A 1 265 ? -43.386 0.953 23.422 1.00 52.44 265 PHE A CA 1
ATOM 2076 C C . PHE A 1 265 ? -42.823 2.142 24.185 1.00 52.44 265 PHE A C 1
ATOM 2078 O O . PHE A 1 265 ? -42.876 3.276 23.717 1.00 52.44 265 PHE A O 1
ATOM 2085 N N . THR A 1 266 ? -42.284 1.864 25.366 1.00 49.81 266 THR A N 1
ATOM 2086 C CA . THR A 1 266 ? -41.348 2.744 26.066 1.00 49.81 266 THR A CA 1
ATOM 2087 C C . THR A 1 266 ? -39.941 2.147 25.955 1.00 49.81 266 THR A C 1
ATOM 2089 O O . THR A 1 266 ? -39.794 0.919 25.857 1.00 49.81 266 THR A O 1
ATOM 2092 N N . ASP A 1 267 ? -38.911 3.002 25.991 1.00 50.38 267 ASP A N 1
ATOM 2093 C CA . ASP A 1 267 ? -37.483 2.621 25.950 1.00 50.38 267 ASP A CA 1
ATOM 2094 C C . ASP A 1 267 ? -37.120 1.564 27.017 1.00 50.38 267 ASP A C 1
ATOM 2096 O O . ASP A 1 267 ? -36.229 0.736 26.829 1.00 50.38 267 ASP A O 1
ATOM 2100 N N . GLU A 1 268 ? -37.885 1.498 28.112 1.00 49.00 268 GLU A N 1
ATOM 2101 C CA . GLU A 1 268 ? -37.725 0.511 29.186 1.00 49.00 268 GLU A CA 1
ATOM 2102 C C . GLU A 1 268 ? -37.909 -0.952 28.722 1.00 49.00 268 GLU A C 1
ATOM 2104 O O . GLU A 1 268 ? -37.375 -1.868 29.354 1.00 49.00 268 GLU A O 1
ATOM 2109 N N . THR A 1 269 ? -38.599 -1.205 27.599 1.00 56.69 269 THR A N 1
ATOM 2110 C CA . THR A 1 269 ? -38.848 -2.572 27.098 1.00 56.69 269 THR A CA 1
ATOM 2111 C C . THR A 1 269 ? -37.645 -3.220 26.400 1.00 56.69 269 THR A C 1
ATOM 2113 O O . THR A 1 269 ? -37.593 -4.451 26.335 1.00 56.69 269 THR A O 1
ATOM 2116 N N . CYS A 1 270 ? -36.655 -2.447 25.934 1.00 60.69 270 CYS A N 1
ATOM 2117 C CA . CYS A 1 270 ? -35.472 -2.963 25.225 1.00 60.69 270 CYS A CA 1
ATOM 2118 C C . CYS A 1 270 ? -34.642 -3.921 26.090 1.00 60.69 270 CYS A C 1
ATOM 2120 O O . CYS A 1 270 ? -34.290 -5.016 25.655 1.00 60.69 270 CYS A O 1
ATOM 2122 N N . SER A 1 271 ? -34.416 -3.547 27.353 1.00 59.56 271 SER A N 1
ATOM 2123 C CA . SER A 1 271 ? -33.608 -4.313 28.316 1.00 59.56 271 SER A CA 1
ATOM 2124 C C . SER A 1 271 ? -34.117 -5.740 28.570 1.00 59.56 271 SER A C 1
ATOM 2126 O O . SER A 1 271 ? -33.348 -6.618 28.954 1.00 59.56 271 SER A O 1
ATOM 2128 N N . SER A 1 272 ? -35.408 -5.992 28.324 1.00 66.00 272 SER A N 1
ATOM 2129 C CA . SER A 1 272 ? -36.029 -7.312 28.482 1.00 66.00 272 SER A CA 1
ATOM 2130 C C . SER A 1 272 ? -35.800 -8.258 27.296 1.00 66.00 272 SER A C 1
ATOM 2132 O O . SER A 1 272 ? -35.987 -9.464 27.436 1.00 66.00 272 SER A O 1
ATOM 2134 N N . LEU A 1 273 ? -35.388 -7.731 26.136 1.00 66.88 273 LEU A N 1
ATOM 2135 C CA . LEU A 1 273 ? -35.259 -8.493 24.889 1.00 66.88 273 LEU A CA 1
ATOM 2136 C C . LEU A 1 273 ? -33.906 -9.203 24.757 1.00 66.88 273 LEU A C 1
ATOM 2138 O O . LEU A 1 273 ? -33.808 -10.193 24.031 1.00 66.88 273 LEU A O 1
ATOM 2142 N N . SER A 1 274 ? -32.867 -8.698 25.428 1.00 70.88 274 SER A N 1
ATOM 2143 C CA . SER A 1 274 ? -31.527 -9.287 25.448 1.00 70.88 274 SER A CA 1
ATOM 2144 C C . SER A 1 274 ? -30.769 -8.895 26.712 1.00 70.88 274 SER A C 1
ATOM 2146 O O . SER A 1 274 ? -30.795 -7.739 27.129 1.00 70.88 274 SER A O 1
ATOM 2148 N N . ILE A 1 275 ? -30.002 -9.834 27.274 1.00 68.69 275 ILE A N 1
ATOM 2149 C CA . ILE A 1 275 ? -29.093 -9.565 28.403 1.00 68.69 275 ILE A CA 1
ATOM 2150 C C . ILE A 1 275 ? -27.906 -8.663 28.023 1.00 68.69 275 ILE A C 1
ATOM 2152 O O . ILE A 1 275 ? -27.193 -8.192 28.904 1.00 68.69 275 ILE A O 1
ATOM 2156 N N . PHE A 1 276 ? -27.690 -8.433 26.724 1.00 73.69 276 PHE A N 1
ATOM 2157 C CA . PHE A 1 276 ? -26.637 -7.570 26.182 1.00 73.69 276 PHE A CA 1
ATOM 2158 C C . PHE A 1 276 ? -27.185 -6.250 25.620 1.00 73.69 276 PHE A C 1
ATOM 2160 O O . PHE A 1 276 ? -26.486 -5.581 24.858 1.00 73.69 276 PHE A O 1
ATOM 2167 N N . SER A 1 277 ? -28.432 -5.897 25.963 1.00 76.69 277 SER A N 1
ATOM 2168 C CA . SER A 1 277 ? -29.058 -4.655 25.506 1.00 76.69 277 SER A CA 1
ATOM 2169 C C . SER A 1 277 ? -28.226 -3.441 25.928 1.00 76.69 277 SER A C 1
ATOM 2171 O O . SER A 1 277 ? -27.888 -3.315 27.109 1.00 76.69 277 SER A O 1
ATOM 2173 N N . ALA A 1 278 ? -27.922 -2.529 25.004 1.00 71.50 278 ALA A N 1
ATOM 2174 C CA . ALA A 1 278 ? -27.258 -1.280 25.356 1.00 71.50 278 ALA A CA 1
ATOM 2175 C C . ALA A 1 278 ? -28.221 -0.353 26.125 1.00 71.50 278 ALA A C 1
ATOM 2177 O O . ALA A 1 278 ? -29.434 -0.399 25.888 1.00 71.50 278 ALA A O 1
ATOM 2178 N N . PRO A 1 279 ? -27.710 0.498 27.033 1.00 67.44 279 PRO A N 1
ATOM 2179 C CA . PRO A 1 279 ? -28.517 1.494 27.741 1.00 67.44 279 PRO A CA 1
ATOM 2180 C C . PRO A 1 279 ? -29.210 2.498 26.814 1.00 67.44 279 PRO A C 1
ATOM 2182 O O . PRO A 1 279 ? -30.282 2.996 27.140 1.00 67.44 279 PRO A O 1
ATOM 2185 N N . GLU A 1 280 ? -28.594 2.798 25.672 1.00 71.50 280 GLU A N 1
ATOM 2186 C CA . GLU A 1 280 ? -29.086 3.752 24.679 1.00 71.50 280 GLU A CA 1
ATOM 2187 C C . GLU A 1 280 ? -30.042 3.119 23.656 1.00 71.50 280 GLU A C 1
ATOM 2189 O O . GLU A 1 280 ? -30.450 3.798 22.714 1.00 71.50 280 GLU A O 1
ATOM 2194 N N . ALA A 1 281 ? -30.399 1.838 23.825 1.00 80.50 281 ALA A N 1
ATOM 2195 C CA . ALA A 1 281 ? -31.252 1.109 22.897 1.00 80.50 281 ALA A CA 1
ATOM 2196 C C . ALA A 1 281 ? -32.631 1.763 22.757 1.00 80.50 281 ALA A C 1
ATOM 2198 O O . ALA A 1 281 ? -33.372 1.893 23.733 1.00 80.50 281 ALA A O 1
ATOM 2199 N N . LYS A 1 282 ? -33.009 2.108 21.526 1.00 82.75 282 LYS A N 1
ATOM 2200 C CA . LYS A 1 282 ? -34.308 2.724 21.219 1.00 82.75 282 LYS A CA 1
ATOM 2201 C C . LYS A 1 282 ? -35.220 1.725 20.546 1.00 82.75 282 LYS A C 1
ATOM 2203 O O . LYS A 1 282 ? -34.763 0.926 19.724 1.00 82.75 282 LYS A O 1
ATOM 2208 N N . ARG A 1 283 ? -36.516 1.816 20.852 1.00 87.69 283 ARG A N 1
ATOM 2209 C CA . ARG A 1 283 ? -37.543 0.993 20.216 1.00 87.69 283 ARG A CA 1
ATOM 2210 C C . ARG A 1 283 ? -38.685 1.816 19.657 1.00 87.69 283 ARG A C 1
ATOM 2212 O O . ARG A 1 283 ? -39.273 2.637 20.351 1.00 87.69 283 ARG A O 1
ATOM 2219 N N . GLU A 1 284 ? -39.045 1.534 18.416 1.00 84.12 284 GLU A N 1
ATOM 2220 C CA . GLU A 1 284 ? -40.161 2.180 17.729 1.00 84.12 284 GLU A CA 1
ATOM 2221 C C . GLU A 1 284 ? -40.894 1.196 16.812 1.00 84.12 284 GLU A C 1
ATOM 2223 O O . GLU A 1 284 ? -40.359 0.158 16.424 1.00 84.12 284 GLU A O 1
ATOM 2228 N N . GLY A 1 285 ? -42.126 1.530 16.437 1.00 82.62 285 GLY A N 1
ATOM 2229 C CA . GLY A 1 285 ? -42.926 0.737 15.509 1.00 82.62 285 GLY A CA 1
ATOM 2230 C C . GLY A 1 285 ? -44.395 0.668 15.906 1.00 82.62 285 GLY A C 1
ATOM 2231 O O . GLY A 1 285 ? -44.814 1.138 16.961 1.00 82.62 285 GLY A O 1
ATOM 2232 N N . THR A 1 286 ? -45.208 0.078 15.031 1.00 80.06 286 THR A N 1
ATOM 2233 C CA . THR A 1 286 ? -46.657 -0.073 15.277 1.00 80.06 286 THR A CA 1
ATOM 2234 C C . THR A 1 286 ? -46.992 -1.063 16.400 1.00 80.06 286 THR A C 1
ATOM 2236 O O . THR A 1 286 ? -48.078 -0.997 16.978 1.00 80.06 286 THR A O 1
ATOM 2239 N N . GLY A 1 287 ? -46.115 -2.039 16.662 1.00 78.00 287 GLY A N 1
ATOM 2240 C CA . GLY A 1 287 ? -46.309 -3.116 17.638 1.00 78.00 287 GLY A CA 1
ATOM 2241 C C . GLY A 1 287 ? -47.342 -4.173 17.344 1.00 78.00 287 GLY A C 1
ATOM 2242 O O . GLY A 1 287 ? -47.634 -5.002 18.213 1.00 78.00 287 GLY A O 1
ATOM 2243 N N . LEU A 1 288 ? -47.910 -4.151 16.143 1.00 82.50 288 LEU A N 1
ATOM 2244 C CA . LEU A 1 288 ? -48.761 -5.236 15.665 1.00 82.50 288 LEU A CA 1
ATOM 2245 C C . LEU A 1 288 ? -47.987 -6.558 15.643 1.00 82.50 288 LEU A C 1
ATOM 2247 O O . LEU A 1 288 ? -48.533 -7.595 16.023 1.00 82.50 288 LEU A O 1
ATOM 2251 N N . VAL A 1 289 ? -46.704 -6.471 15.288 1.00 87.31 289 VAL A N 1
ATOM 2252 C CA . VAL A 1 289 ? -45.699 -7.519 15.445 1.00 87.31 289 VAL A CA 1
ATOM 2253 C C . VAL A 1 289 ? -44.508 -6.925 16.171 1.00 87.31 289 VAL A C 1
ATOM 2255 O O . VAL A 1 289 ? -44.131 -5.794 15.880 1.00 87.31 289 VAL A O 1
ATOM 2258 N N . HIS A 1 290 ? -43.936 -7.662 17.114 1.00 89.75 290 HIS A N 1
ATOM 2259 C CA . HIS A 1 290 ? -42.791 -7.189 17.875 1.00 89.75 290 HIS A CA 1
ATOM 2260 C C . HIS A 1 290 ? -41.873 -8.338 18.293 1.00 89.75 290 HIS A C 1
ATOM 2262 O O . HIS A 1 290 ? -42.318 -9.472 18.486 1.00 89.75 290 HIS A O 1
ATOM 2268 N N . PHE A 1 291 ? -40.584 -8.044 18.429 1.00 91.88 291 PHE A N 1
ATOM 2269 C CA . PHE A 1 291 ? -39.603 -8.953 18.995 1.00 91.88 291 PHE A CA 1
ATOM 2270 C C . PHE A 1 291 ? -39.905 -9.199 20.475 1.00 91.88 291 PHE A C 1
ATOM 2272 O O . PHE A 1 291 ? -40.205 -8.269 21.229 1.00 91.88 291 PHE A O 1
ATOM 2279 N N . THR A 1 292 ? -39.809 -10.456 20.891 1.00 89.19 292 THR A N 1
ATOM 2280 C CA . THR A 1 292 ? -39.916 -10.881 22.294 1.00 89.19 292 THR A CA 1
ATOM 2281 C C . THR A 1 292 ? -38.566 -11.288 22.871 1.00 89.19 292 THR A C 1
ATOM 2283 O O . THR A 1 292 ? -38.394 -11.268 24.083 1.00 89.19 292 THR A O 1
ATOM 2286 N N . SER A 1 293 ? -37.608 -11.649 22.015 1.00 88.56 293 SER A N 1
ATOM 2287 C CA . SER A 1 293 ? -36.220 -11.918 22.387 1.00 88.56 293 SER A CA 1
ATOM 2288 C C . SER A 1 293 ? -35.324 -11.816 21.156 1.00 88.56 293 SER A C 1
ATOM 2290 O O . SER A 1 293 ? -35.744 -12.173 20.051 1.00 88.56 293 SER A O 1
ATOM 2292 N N . ILE A 1 294 ? -34.097 -11.336 21.342 1.00 90.94 294 ILE A N 1
ATOM 2293 C CA . ILE A 1 294 ? -33.047 -11.369 20.326 1.00 90.94 294 ILE A CA 1
ATOM 2294 C C . ILE A 1 294 ? -31.751 -11.833 20.987 1.00 90.94 294 ILE A C 1
ATOM 2296 O O . ILE A 1 294 ? -31.242 -11.201 21.917 1.00 90.94 294 ILE A O 1
ATOM 2300 N N . GLU A 1 295 ? -31.199 -12.927 20.477 1.00 90.19 295 GLU A N 1
ATOM 2301 C CA . GLU A 1 295 ? -29.997 -13.555 21.012 1.00 90.19 295 GLU A CA 1
ATOM 2302 C C . GLU A 1 295 ? -28.906 -13.626 19.947 1.00 90.19 295 GLU A C 1
ATOM 2304 O O . GLU A 1 295 ? -29.161 -13.957 18.788 1.00 90.19 295 GLU A O 1
ATOM 2309 N N . LEU A 1 296 ? -27.676 -13.355 20.369 1.00 92.19 296 LEU A N 1
ATOM 2310 C CA . LEU A 1 296 ? -26.471 -13.697 19.631 1.00 92.19 296 LEU A CA 1
ATOM 2311 C C . LEU A 1 296 ? -25.893 -14.955 20.273 1.00 92.19 296 LEU A C 1
ATOM 2313 O O . LEU A 1 296 ? -25.640 -14.969 21.475 1.00 92.19 296 LEU A O 1
ATOM 2317 N N . LEU A 1 297 ? -25.739 -16.019 19.495 1.00 93.19 297 LEU A N 1
ATOM 2318 C CA . LEU A 1 297 ? -25.300 -17.324 19.974 1.00 93.19 297 LEU A CA 1
ATOM 2319 C C . LEU A 1 297 ? -23.953 -17.688 19.350 1.00 93.19 297 LEU A C 1
ATOM 2321 O O . LEU A 1 297 ? -23.743 -17.494 18.148 1.00 93.19 297 LEU A O 1
ATOM 2325 N N . ASP A 1 298 ? -23.062 -18.238 20.168 1.00 92.38 298 ASP A N 1
ATOM 2326 C CA . ASP A 1 298 ? -21.796 -18.816 19.725 1.00 92.38 298 ASP A CA 1
ATOM 2327 C C . ASP A 1 298 ? -21.973 -20.193 19.063 1.00 92.38 298 ASP A C 1
ATOM 2329 O O . ASP A 1 298 ? -23.081 -20.717 18.907 1.00 92.38 298 ASP A O 1
ATOM 2333 N N . LYS A 1 299 ? -20.853 -20.800 18.655 1.00 91.56 299 LYS A N 1
ATOM 2334 C CA . LYS A 1 299 ? -20.817 -22.127 18.018 1.00 91.56 299 LYS A CA 1
ATOM 2335 C C . LYS A 1 299 ? -21.370 -23.263 18.896 1.00 91.56 299 LYS A C 1
ATOM 2337 O O . LYS A 1 299 ? -21.688 -24.322 18.365 1.00 91.56 299 LYS A O 1
ATOM 2342 N N . GLU A 1 300 ? -21.451 -23.065 20.211 1.00 91.88 300 GLU A N 1
ATOM 2343 C CA . GLU A 1 300 ? -21.996 -24.021 21.184 1.00 91.88 300 GLU A CA 1
ATOM 2344 C C . GLU A 1 300 ? -23.481 -23.740 21.481 1.00 91.88 300 GLU A C 1
ATOM 2346 O O . GLU A 1 300 ? -24.113 -24.467 22.248 1.00 91.88 300 GLU A O 1
ATOM 2351 N N . GLY A 1 301 ? -24.060 -22.709 20.852 1.00 88.31 301 GLY A N 1
ATOM 2352 C CA . GLY A 1 301 ? -25.442 -22.285 21.053 1.00 88.31 301 GLY A CA 1
ATOM 2353 C C . GLY A 1 301 ? -25.648 -21.469 22.329 1.00 88.31 301 GLY A C 1
ATOM 2354 O O . GLY A 1 301 ? -26.788 -21.299 22.763 1.00 88.31 301 GLY A O 1
ATOM 2355 N N . LYS A 1 302 ? -24.573 -20.974 22.953 1.00 89.44 302 LYS A N 1
ATOM 2356 C CA . LYS A 1 302 ? -24.640 -20.166 24.171 1.00 89.44 302 LYS A CA 1
ATOM 2357 C C . LYS A 1 302 ? -24.718 -18.683 23.823 1.00 89.44 302 LYS A C 1
ATOM 2359 O O . LYS A 1 302 ? -24.021 -18.200 22.936 1.00 89.44 302 LYS A O 1
ATOM 2364 N N . SER A 1 303 ? -25.551 -17.952 24.564 1.00 87.31 303 SER A N 1
ATOM 2365 C CA . SER A 1 303 ? -25.692 -16.505 24.400 1.00 87.31 303 SER A CA 1
ATOM 2366 C C . SER A 1 303 ? -24.371 -15.783 24.694 1.00 87.31 303 SER A C 1
ATOM 2368 O O . SER A 1 303 ? -23.811 -15.920 25.788 1.00 87.31 303 SER A O 1
ATOM 2370 N N . SER A 1 304 ? -23.878 -15.023 23.719 1.00 87.56 304 SER A N 1
ATOM 2371 C CA . SER A 1 304 ? -22.655 -14.227 23.798 1.00 87.56 304 SER A CA 1
ATOM 2372 C C . SER A 1 304 ? -22.797 -12.966 22.956 1.00 87.56 304 SER A C 1
ATOM 2374 O O . SER A 1 304 ? -23.361 -13.002 21.871 1.00 87.56 304 SER A O 1
ATOM 2376 N N . ALA A 1 305 ? -22.233 -11.860 23.426 1.00 86.19 305 ALA A N 1
ATOM 2377 C CA . ALA A 1 305 ? -21.997 -10.675 22.606 1.00 86.19 305 ALA A CA 1
ATOM 2378 C C . ALA A 1 305 ? -20.499 -10.424 22.368 1.00 86.19 305 ALA A C 1
ATOM 2380 O O . ALA A 1 305 ? -20.140 -9.424 21.762 1.00 86.19 305 ALA A O 1
ATOM 2381 N N . CYS A 1 306 ? -19.632 -11.329 22.835 1.00 89.69 306 CYS A N 1
ATOM 2382 C CA . CYS A 1 306 ? -18.196 -11.300 22.582 1.00 89.69 306 CYS A CA 1
ATOM 2383 C C . CYS A 1 306 ? -17.826 -12.443 21.634 1.00 89.69 306 CYS A C 1
ATOM 2385 O O . CYS A 1 306 ? -18.101 -13.602 21.958 1.00 89.69 306 CYS A O 1
ATOM 2387 N N . PHE A 1 307 ? -17.189 -12.128 20.510 1.00 91.06 307 PHE A N 1
ATOM 2388 C CA . PHE A 1 307 ? -16.764 -13.116 19.515 1.00 91.06 307 PHE A CA 1
ATOM 2389 C C . PHE A 1 307 ? -15.356 -12.806 19.028 1.00 91.06 307 PHE A C 1
ATOM 2391 O O . PHE A 1 307 ? -14.973 -11.640 18.926 1.00 91.06 307 PHE A O 1
ATOM 2398 N N . ASP A 1 308 ? -14.600 -13.838 18.682 1.00 91.19 308 ASP A N 1
ATOM 2399 C CA . ASP A 1 308 ? -13.334 -13.656 17.992 1.00 91.19 308 ASP A CA 1
ATOM 2400 C C . ASP A 1 308 ? -13.578 -13.530 16.478 1.00 91.19 308 ASP A C 1
ATOM 2402 O O . ASP A 1 308 ? -14.506 -14.121 15.914 1.00 91.19 308 ASP A O 1
ATOM 2406 N N . THR A 1 309 ? -12.742 -12.762 15.780 1.00 91.38 309 THR A N 1
ATOM 2407 C CA . THR A 1 309 ? -12.769 -12.680 14.316 1.00 91.38 309 THR A CA 1
ATOM 2408 C C . THR A 1 309 ? -12.644 -14.084 13.721 1.00 91.38 309 THR A C 1
ATOM 2410 O O . THR A 1 309 ? -11.664 -14.792 13.953 1.00 91.38 309 THR A O 1
ATOM 2413 N N . GLY A 1 310 ? -13.614 -14.476 12.898 1.00 90.38 310 GLY A N 1
ATOM 2414 C CA . GLY A 1 310 ? -13.704 -15.800 12.286 1.00 90.38 310 GLY A CA 1
ATOM 2415 C C . GLY A 1 310 ? -14.660 -16.769 12.987 1.00 90.38 310 GLY A C 1
ATOM 2416 O O . GLY A 1 310 ? -15.002 -17.787 12.385 1.00 90.38 310 GLY A O 1
ATOM 2417 N N . ASP A 1 311 ? -15.135 -16.453 14.192 1.00 93.25 311 ASP A N 1
ATOM 2418 C CA . ASP A 1 311 ? -16.174 -17.226 14.872 1.00 93.25 311 ASP A CA 1
ATOM 2419 C C . ASP A 1 311 ? -17.483 -17.290 14.079 1.00 93.25 311 ASP A C 1
ATOM 2421 O O . ASP A 1 311 ? -17.849 -16.381 13.321 1.00 93.25 311 ASP A O 1
ATOM 2425 N N . LYS A 1 312 ? -18.220 -18.373 14.328 1.00 95.75 312 LYS A N 1
ATOM 2426 C CA . LYS A 1 312 ? -19.617 -18.518 13.928 1.00 95.75 312 LYS A CA 1
ATOM 2427 C C . LYS A 1 312 ? -20.511 -17.706 14.855 1.00 95.75 312 LYS A C 1
ATOM 2429 O O . LYS A 1 312 ? -20.371 -17.803 16.072 1.00 95.75 312 LYS A O 1
ATOM 2434 N N . ILE A 1 313 ? -21.459 -16.975 14.277 1.00 95.94 313 ILE A N 1
ATOM 2435 C CA . ILE A 1 313 ? -22.461 -16.205 15.021 1.00 95.94 313 ILE A CA 1
ATOM 2436 C C . ILE A 1 313 ? -23.841 -16.626 14.532 1.00 95.94 313 ILE A C 1
ATOM 2438 O O . ILE A 1 313 ? -24.124 -16.540 13.340 1.00 95.94 313 ILE A O 1
ATOM 2442 N N . THR A 1 314 ? -24.717 -17.060 15.433 1.00 96.81 314 THR A N 1
ATOM 2443 C CA . THR A 1 314 ? -26.140 -17.242 15.117 1.00 96.81 314 THR A CA 1
ATOM 2444 C C . THR A 1 314 ? -26.942 -16.113 15.740 1.00 96.81 314 THR A C 1
ATOM 2446 O O . THR A 1 314 ? -26.863 -15.889 16.942 1.00 96.81 314 THR A O 1
ATOM 2449 N N . ILE A 1 315 ? -27.724 -15.409 14.929 1.00 95.38 315 ILE A N 1
ATOM 2450 C CA . ILE A 1 315 ? -28.638 -14.362 15.382 1.00 95.38 315 ILE A CA 1
ATOM 2451 C C . ILE A 1 315 ? -30.038 -14.956 15.417 1.00 95.38 315 ILE A C 1
ATOM 2453 O O . ILE A 1 315 ? -30.596 -15.289 14.371 1.00 95.38 315 ILE A O 1
ATOM 2457 N N . ARG A 1 316 ? -30.599 -15.105 16.614 1.00 94.81 316 ARG A N 1
ATOM 2458 C CA . ARG A 1 316 ? -31.933 -15.663 16.829 1.00 94.81 316 ARG A CA 1
ATOM 2459 C C . ARG A 1 316 ? -32.907 -14.553 17.196 1.00 94.81 316 ARG A C 1
ATOM 2461 O O . ARG A 1 316 ? -32.717 -13.870 18.195 1.00 94.81 316 ARG A O 1
ATOM 2468 N N . PHE A 1 317 ? -33.982 -14.430 16.429 1.00 93.56 317 PHE A N 1
ATOM 2469 C CA . PHE A 1 317 ? -35.106 -13.541 16.697 1.00 93.56 317 PHE A CA 1
ATOM 2470 C C . PHE A 1 317 ? -36.316 -14.359 17.137 1.00 93.56 317 PHE A C 1
ATOM 2472 O O . PHE A 1 317 ? -36.752 -15.258 16.420 1.00 93.56 317 PHE A O 1
ATOM 2479 N N . GLN A 1 318 ? -36.906 -14.021 18.275 1.00 93.69 318 GLN A N 1
ATOM 2480 C CA . GLN A 1 318 ? -38.238 -14.477 18.657 1.00 93.69 318 GLN A CA 1
ATOM 2481 C C . GLN A 1 318 ? -39.216 -13.317 18.507 1.00 93.69 318 GLN A C 1
ATOM 2483 O O . GLN A 1 318 ? -38.882 -12.181 18.848 1.00 93.69 318 GLN A O 1
ATOM 2488 N N . TYR A 1 319 ? -40.414 -13.587 17.998 1.00 92.69 319 TYR A N 1
ATOM 2489 C CA . TYR A 1 319 ? -41.427 -12.558 17.777 1.00 92.69 319 TYR A CA 1
ATOM 2490 C C . TYR A 1 319 ? -42.821 -13.018 18.201 1.00 92.69 319 TYR A C 1
ATOM 2492 O O . TYR A 1 319 ? -43.126 -14.214 18.207 1.00 92.69 319 TYR A O 1
ATOM 2500 N N . ALA A 1 320 ? -43.685 -12.046 18.488 1.00 89.38 320 ALA A N 1
ATOM 2501 C CA . ALA A 1 320 ? -45.115 -12.225 18.691 1.00 89.38 320 ALA A CA 1
ATOM 2502 C C . ALA A 1 320 ? -45.904 -11.293 17.762 1.00 89.38 320 ALA A C 1
ATOM 2504 O O . ALA A 1 320 ? -45.516 -10.150 17.523 1.00 89.38 320 ALA A O 1
ATOM 2505 N N . SER A 1 321 ? -47.026 -11.788 17.247 1.00 87.25 321 SER A N 1
ATOM 2506 C CA . SER A 1 321 ? -47.931 -11.078 16.348 1.00 87.25 321 SER A CA 1
ATOM 2507 C C . SER A 1 321 ? -49.366 -11.133 16.861 1.00 87.25 321 SER A C 1
ATOM 2509 O O . SER A 1 321 ? -49.872 -12.185 17.267 1.00 87.25 321 SER A O 1
ATOM 2511 N N . ARG A 1 322 ? -50.071 -10.003 16.772 1.00 82.81 322 ARG A N 1
ATOM 2512 C CA . ARG A 1 322 ? -51.506 -9.923 17.095 1.00 82.81 322 ARG A CA 1
ATOM 2513 C C . ARG A 1 322 ? -52.386 -10.617 16.053 1.00 82.81 322 ARG A C 1
ATOM 2515 O O . ARG A 1 322 ? -53.516 -10.986 16.363 1.00 82.81 322 ARG A O 1
ATOM 2522 N N . THR A 1 323 ? -51.876 -10.816 14.839 1.00 78.62 323 THR A N 1
ATOM 2523 C CA . THR A 1 323 ? -52.612 -11.370 13.695 1.00 78.62 323 THR A CA 1
ATOM 2524 C C . THR A 1 323 ? -51.803 -12.447 12.979 1.00 78.62 323 THR A C 1
ATOM 2526 O O . THR A 1 323 ? -50.607 -12.287 12.738 1.00 78.62 323 THR A O 1
ATOM 2529 N N . LYS A 1 324 ? -52.455 -13.547 12.595 1.00 84.44 324 LYS A N 1
ATOM 2530 C CA . LYS A 1 324 ? -51.843 -14.561 11.724 1.00 84.44 324 LYS A CA 1
ATOM 2531 C C . LYS A 1 324 ? -51.748 -14.084 10.278 1.00 84.44 324 LYS A C 1
ATOM 2533 O O . LYS A 1 324 ? -52.498 -13.204 9.863 1.00 84.44 324 LYS A O 1
ATOM 2538 N N . ASN A 1 325 ? -50.890 -14.755 9.514 1.00 86.50 325 ASN A N 1
ATOM 2539 C CA . ASN A 1 325 ? -50.692 -14.594 8.078 1.00 86.50 325 ASN A CA 1
ATOM 2540 C C . ASN A 1 325 ? -50.295 -13.172 7.667 1.00 86.50 325 ASN A C 1
ATOM 2542 O O . ASN A 1 325 ? -50.605 -12.747 6.556 1.00 86.50 325 ASN A O 1
ATOM 2546 N N . MET A 1 326 ? -49.614 -12.433 8.547 1.00 87.38 326 MET A N 1
ATOM 2547 C CA . MET A 1 326 ? -49.086 -11.123 8.192 1.00 87.38 326 MET A CA 1
ATOM 2548 C C . MET A 1 326 ? -47.774 -11.310 7.417 1.00 87.38 326 MET A C 1
ATOM 2550 O O . MET A 1 326 ? -46.901 -12.032 7.894 1.00 87.38 326 MET A O 1
ATOM 2554 N N . PRO A 1 327 ? -47.611 -10.719 6.228 1.00 90.25 327 PRO A N 1
ATOM 2555 C CA . PRO A 1 327 ? -46.356 -10.779 5.486 1.00 90.25 327 PRO A CA 1
ATOM 2556 C C . PRO A 1 327 ? -45.301 -9.899 6.165 1.00 90.25 327 PRO A C 1
ATOM 2558 O O . PRO A 1 327 ? -45.489 -8.693 6.301 1.00 90.25 327 PRO A O 1
ATOM 2561 N N . LEU A 1 328 ? -44.195 -10.513 6.592 1.00 93.19 328 LEU A N 1
ATOM 2562 C CA . LEU A 1 328 ? -43.111 -9.868 7.329 1.00 93.19 328 LEU A CA 1
ATOM 2563 C C . LEU A 1 328 ? -41.743 -10.074 6.677 1.00 93.19 328 LEU A C 1
ATOM 2565 O O . LEU A 1 328 ? -41.450 -11.117 6.095 1.00 93.19 328 LEU A O 1
ATOM 2569 N N . SER A 1 329 ? -40.863 -9.101 6.872 1.00 94.19 329 SER A N 1
ATOM 2570 C CA . SER A 1 329 ? -39.436 -9.191 6.601 1.00 94.19 329 SER A CA 1
ATOM 2571 C C . SER A 1 329 ? -38.649 -8.883 7.868 1.00 94.19 329 SER A C 1
ATOM 2573 O O . SER A 1 329 ? -38.615 -7.743 8.331 1.00 94.19 329 SER A O 1
ATOM 2575 N N . PHE A 1 330 ? -37.959 -9.895 8.383 1.00 94.81 330 PHE A N 1
ATOM 2576 C CA . PHE A 1 330 ? -36.983 -9.751 9.460 1.00 94.81 330 PHE A CA 1
ATOM 2577 C C . PHE A 1 330 ? -35.667 -9.249 8.879 1.00 94.81 330 PHE A C 1
ATOM 2579 O O . PHE A 1 330 ? -35.177 -9.802 7.889 1.00 94.81 330 PHE A O 1
ATOM 2586 N N . ALA A 1 331 ? -35.127 -8.191 9.471 1.00 94.50 331 ALA A N 1
ATOM 2587 C CA . ALA A 1 331 ? -33.897 -7.543 9.056 1.00 94.50 331 ALA A CA 1
ATOM 2588 C C . ALA A 1 331 ? -32.998 -7.289 10.262 1.00 94.50 331 ALA A C 1
ATOM 2590 O O . ALA A 1 331 ? -33.486 -6.998 11.356 1.00 94.50 331 ALA A O 1
ATOM 2591 N N . PHE A 1 332 ? -31.690 -7.323 10.039 1.00 95.19 332 PHE A N 1
ATOM 2592 C CA . PHE A 1 332 ? -30.726 -6.836 11.014 1.00 95.19 332 PHE A CA 1
ATOM 2593 C C . PHE A 1 332 ? -29.582 -6.094 10.336 1.00 95.19 332 PHE A C 1
ATOM 2595 O O . PHE A 1 332 ? -29.314 -6.256 9.141 1.00 95.19 332 PHE A O 1
ATOM 2602 N N . GLY A 1 333 ? -28.917 -5.258 11.121 1.00 94.88 333 GLY A N 1
ATOM 2603 C CA . GLY A 1 333 ? -27.717 -4.547 10.729 1.00 94.88 333 GLY A CA 1
ATOM 2604 C C . GLY A 1 333 ? -26.657 -4.634 11.807 1.00 94.88 333 GLY A C 1
ATOM 2605 O O . GLY A 1 333 ? -26.978 -4.612 12.985 1.00 94.88 333 GLY A O 1
ATOM 2606 N N . ILE A 1 334 ? -25.404 -4.706 11.388 1.00 95.25 334 ILE A N 1
ATOM 2607 C CA . ILE A 1 334 ? -24.238 -4.473 12.228 1.00 95.25 334 ILE A CA 1
ATOM 2608 C C . ILE A 1 334 ? -23.712 -3.097 11.833 1.00 95.25 334 ILE A C 1
ATOM 2610 O O . ILE A 1 334 ? -23.401 -2.856 10.661 1.00 95.25 334 ILE A O 1
ATOM 2614 N N . VAL A 1 335 ? -23.672 -2.181 12.791 1.00 93.31 335 VAL A N 1
ATOM 2615 C CA . VAL A 1 335 ? -23.291 -0.782 12.577 1.00 93.31 335 VAL A CA 1
ATOM 2616 C C . VAL A 1 335 ? -22.197 -0.363 13.555 1.00 93.31 335 VAL A C 1
ATOM 2618 O O . VAL A 1 335 ? -21.992 -1.002 14.587 1.00 93.31 335 VAL A O 1
ATOM 2621 N N . THR A 1 336 ? -21.470 0.702 13.233 1.00 89.81 336 THR A N 1
ATOM 2622 C CA . THR A 1 336 ? -20.595 1.370 14.207 1.00 89.81 336 THR A CA 1
ATOM 2623 C C . THR A 1 336 ? -21.425 2.209 15.184 1.00 89.81 336 THR A C 1
ATOM 2625 O O . THR A 1 336 ? -22.621 2.403 14.981 1.00 89.81 336 THR A O 1
ATOM 2628 N N . LYS A 1 337 ? -20.788 2.757 16.225 1.00 81.06 337 LYS A N 1
ATOM 2629 C CA . LYS A 1 337 ? -21.435 3.665 17.190 1.00 81.06 337 LYS A CA 1
ATOM 2630 C C . LYS A 1 337 ? -22.093 4.890 16.544 1.00 81.06 337 LYS A C 1
ATOM 2632 O O . LYS A 1 337 ? -23.142 5.326 16.990 1.00 81.06 337 LYS A O 1
ATOM 2637 N N . ASP A 1 338 ? -21.507 5.409 15.467 1.00 82.81 338 ASP A N 1
ATOM 2638 C CA . ASP A 1 338 ? -22.060 6.544 14.715 1.00 82.81 338 ASP A CA 1
ATOM 2639 C C . ASP A 1 338 ? -23.121 6.101 13.684 1.00 82.81 338 ASP A C 1
ATOM 2641 O O . ASP A 1 338 ? -23.440 6.832 12.748 1.00 82.81 338 ASP A O 1
ATOM 2645 N N . HIS A 1 339 ? -23.643 4.876 13.820 1.00 80.50 339 HIS A N 1
ATOM 2646 C CA . HIS A 1 339 ? -24.585 4.218 12.911 1.00 80.50 339 HIS A CA 1
ATOM 2647 C C . HIS A 1 339 ? -24.088 4.031 11.471 1.00 80.50 339 HIS A C 1
ATOM 2649 O O . HIS A 1 339 ? -24.893 3.786 10.562 1.00 80.50 339 HIS A O 1
ATOM 2655 N N . THR A 1 340 ? -22.771 4.080 11.237 1.00 89.06 340 THR A N 1
ATOM 2656 C CA . THR A 1 340 ? -22.207 3.737 9.927 1.00 89.06 340 THR A CA 1
ATOM 2657 C C . THR A 1 340 ? -22.474 2.256 9.650 1.00 89.06 340 THR A C 1
ATOM 2659 O O . THR A 1 340 ? -22.049 1.406 10.440 1.00 89.06 340 THR A O 1
ATOM 2662 N N . PRO A 1 341 ? -23.168 1.903 8.553 1.00 91.00 341 PRO A N 1
ATOM 2663 C CA . PRO A 1 341 ? -23.482 0.511 8.261 1.00 91.00 341 PRO A CA 1
ATOM 2664 C C . PRO A 1 341 ? -22.220 -0.276 7.908 1.00 91.00 341 PRO A C 1
ATOM 2666 O O . PRO A 1 341 ? -21.527 0.073 6.956 1.00 91.00 341 PRO A O 1
ATOM 2669 N N . VAL A 1 342 ? -21.953 -1.359 8.640 1.00 94.06 342 VAL A N 1
ATOM 2670 C CA . VAL A 1 342 ? -20.882 -2.317 8.316 1.00 94.06 342 VAL A CA 1
ATOM 2671 C C . VAL A 1 342 ? -21.454 -3.489 7.523 1.00 94.06 342 VAL A C 1
ATOM 2673 O O . VAL A 1 342 ? -20.895 -3.895 6.509 1.00 94.06 342 VAL A O 1
ATOM 2676 N N . TYR A 1 343 ? -22.605 -4.006 7.954 1.00 94.25 343 TYR A N 1
ATOM 2677 C CA . TYR A 1 343 ? -23.337 -5.062 7.260 1.00 94.25 343 TYR A CA 1
ATOM 2678 C C . TYR A 1 343 ? -24.838 -4.931 7.517 1.00 94.25 343 TYR A C 1
ATOM 2680 O O . TYR A 1 343 ? -25.244 -4.584 8.623 1.00 94.25 343 TYR A O 1
ATOM 2688 N N . ARG A 1 344 ? -25.682 -5.213 6.521 1.00 94.19 344 ARG A N 1
ATOM 2689 C CA . ARG A 1 344 ? -27.146 -5.261 6.666 1.00 94.19 344 ARG A CA 1
ATOM 2690 C C . ARG A 1 344 ? -27.713 -6.333 5.752 1.00 94.19 344 ARG A C 1
ATOM 2692 O O . ARG A 1 344 ? -27.320 -6.419 4.594 1.00 94.19 344 ARG A O 1
ATOM 2699 N N . THR A 1 345 ? -28.673 -7.097 6.253 1.00 94.88 345 THR A N 1
ATOM 2700 C CA . THR A 1 345 ? -29.441 -8.038 5.433 1.00 94.88 345 THR A CA 1
ATOM 2701 C C . THR A 1 345 ? -30.881 -8.129 5.926 1.00 94.88 345 THR A C 1
ATOM 2703 O O . THR A 1 345 ? -31.241 -7.623 6.995 1.00 94.88 345 THR A O 1
ATOM 2706 N N . SER A 1 346 ? -31.728 -8.754 5.119 1.00 94.56 346 SER A N 1
ATOM 2707 C CA . SER A 1 346 ? -33.083 -9.105 5.497 1.00 94.56 346 SER A CA 1
ATOM 2708 C C . SER A 1 346 ? -33.566 -10.324 4.733 1.00 94.56 346 SER 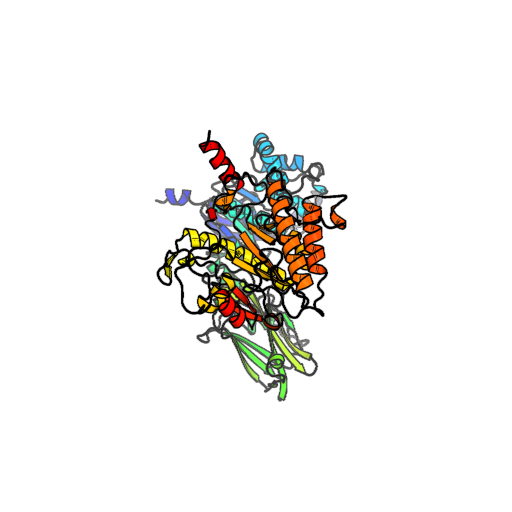A C 1
ATOM 2710 O O . SER A 1 346 ? -33.147 -10.612 3.613 1.00 94.56 346 SER A O 1
ATOM 2712 N N . THR A 1 347 ? -34.541 -10.998 5.323 1.00 93.25 347 THR A N 1
ATOM 2713 C CA . THR A 1 347 ? -35.248 -12.109 4.680 1.00 93.25 347 THR A CA 1
ATOM 2714 C C . THR A 1 347 ? -35.875 -11.712 3.334 1.00 93.25 347 THR A C 1
ATOM 2716 O O . THR A 1 347 ? -35.847 -12.509 2.398 1.00 93.25 347 THR A O 1
ATOM 2719 N N . ALA A 1 348 ? -36.370 -10.476 3.177 1.00 89.12 348 ALA A N 1
ATOM 2720 C CA . ALA A 1 348 ? -36.868 -9.992 1.887 1.00 89.12 348 ALA A CA 1
ATOM 2721 C C . ALA A 1 348 ? -35.759 -9.779 0.843 1.00 89.12 348 ALA A C 1
ATOM 2723 O O . ALA A 1 348 ? -35.994 -10.056 -0.334 1.00 89.12 348 ALA A O 1
ATOM 2724 N N . LEU A 1 349 ? -34.570 -9.312 1.246 1.00 88.69 349 LEU A N 1
ATOM 2725 C CA . LEU A 1 349 ? -33.429 -9.144 0.336 1.00 88.69 349 LEU A CA 1
ATOM 2726 C C . LEU A 1 349 ? -32.926 -10.496 -0.186 1.00 88.69 349 LEU A C 1
ATOM 2728 O O . LEU A 1 349 ? -32.620 -10.617 -1.371 1.00 88.69 349 LEU A O 1
ATOM 2732 N N . GLU A 1 350 ? -32.889 -11.511 0.676 1.00 89.31 350 GLU A N 1
ATOM 2733 C CA . GLU A 1 350 ? -32.355 -12.832 0.332 1.00 89.31 350 GLU A CA 1
ATOM 2734 C C . GLU A 1 350 ? -33.361 -13.699 -0.435 1.00 89.31 350 GLU A C 1
ATOM 2736 O O . GLU A 1 350 ? -33.036 -14.262 -1.480 1.00 89.31 350 GLU A O 1
ATOM 2741 N N . TYR A 1 351 ? -34.608 -13.784 0.037 1.00 87.75 351 TYR A N 1
ATOM 2742 C CA . TYR A 1 351 ? -35.607 -14.681 -0.552 1.00 87.75 351 TYR A CA 1
ATOM 2743 C C . TYR A 1 351 ? -36.494 -14.022 -1.611 1.00 87.75 351 TYR A C 1
ATOM 2745 O O . TYR A 1 351 ? -37.292 -14.716 -2.244 1.00 87.75 351 TYR A O 1
ATOM 2753 N N . LYS A 1 352 ? -36.400 -12.695 -1.790 1.00 81.69 352 LYS A N 1
ATOM 2754 C CA . LYS A 1 352 ? -37.280 -11.894 -2.666 1.00 81.69 352 LYS A CA 1
ATOM 2755 C C . LYS A 1 352 ? -38.779 -12.105 -2.386 1.00 81.69 352 LYS A C 1
ATOM 2757 O O . LYS A 1 352 ? -39.609 -11.982 -3.284 1.00 81.69 352 LYS A O 1
ATOM 2762 N N . LYS A 1 353 ? -39.128 -12.441 -1.140 1.00 83.94 353 LYS A N 1
ATOM 2763 C CA . LYS A 1 353 ? -40.501 -12.626 -0.648 1.00 83.94 353 LYS A CA 1
ATOM 2764 C C . LYS A 1 353 ? -40.573 -12.339 0.850 1.00 83.94 353 LYS A C 1
ATOM 2766 O O . LYS A 1 353 ? -39.569 -12.458 1.548 1.00 83.94 353 LYS A O 1
ATOM 2771 N N . MET A 1 354 ? -41.765 -12.010 1.338 1.00 86.88 354 MET A N 1
ATOM 2772 C CA . MET A 1 354 ? -42.040 -11.885 2.770 1.00 86.88 354 MET A CA 1
ATOM 2773 C C . MET A 1 354 ? -42.472 -13.225 3.373 1.00 86.88 354 MET A C 1
ATOM 2775 O O . MET A 1 354 ? -42.982 -14.107 2.679 1.00 86.88 354 MET A O 1
ATOM 2779 N N . ILE A 1 355 ? -42.246 -13.379 4.672 1.00 88.62 355 ILE A N 1
ATOM 2780 C CA . ILE A 1 355 ? -42.597 -14.559 5.460 1.00 88.62 355 ILE A CA 1
ATOM 2781 C C . ILE A 1 355 ? -43.959 -14.317 6.099 1.00 88.62 355 ILE A C 1
ATOM 2783 O O . ILE A 1 355 ? -44.153 -13.310 6.772 1.00 88.62 355 ILE A O 1
ATOM 2787 N N . LEU A 1 356 ? -44.899 -15.241 5.910 1.00 88.69 356 LEU A N 1
ATOM 2788 C CA . LEU A 1 356 ? -46.198 -15.172 6.577 1.00 88.69 356 LEU A CA 1
ATOM 2789 C C . LEU A 1 356 ? -46.037 -15.520 8.061 1.00 88.69 356 LEU A C 1
ATOM 2791 O O . LEU A 1 356 ? -45.533 -16.589 8.404 1.00 88.69 356 LEU A O 1
ATOM 2795 N N . SER A 1 357 ? -46.450 -14.605 8.932 1.00 83.75 357 SER A N 1
ATOM 2796 C CA . SER A 1 357 ? -46.316 -14.731 10.379 1.00 83.75 357 SER A CA 1
ATOM 2797 C C . SER A 1 357 ? -47.361 -15.668 10.986 1.00 83.75 357 SER A C 1
ATOM 2799 O O . SER A 1 357 ? -48.528 -15.656 10.595 1.00 83.75 357 SER A O 1
ATOM 2801 N N . GLU A 1 358 ? -46.992 -16.387 12.040 1.00 88.06 358 GLU A N 1
ATOM 2802 C CA . GLU A 1 358 ? -47.953 -16.973 12.985 1.00 88.06 358 GLU A CA 1
ATOM 2803 C C . GLU A 1 358 ? -48.180 -16.010 14.168 1.00 88.06 358 GLU A C 1
ATOM 2805 O O . GLU A 1 358 ? -47.694 -14.878 14.150 1.00 88.06 358 GLU A O 1
ATOM 2810 N N . HIS A 1 359 ? -48.926 -16.418 15.202 1.00 85.50 359 HIS A N 1
ATOM 2811 C CA . HIS A 1 359 ? -49.071 -15.612 16.431 1.00 85.50 359 HIS A CA 1
ATOM 2812 C C . HIS A 1 359 ? -47.751 -15.418 17.186 1.00 85.50 359 HIS A C 1
ATOM 2814 O O . HIS A 1 359 ? -47.590 -14.442 17.912 1.00 85.50 359 HIS A O 1
ATOM 2820 N N . CYS A 1 360 ? -46.811 -16.340 17.024 1.00 90.19 360 CYS A N 1
ATOM 2821 C CA . CYS A 1 360 ? -45.443 -16.218 17.491 1.00 90.19 360 CYS A CA 1
ATOM 2822 C C . CYS A 1 360 ? -44.538 -17.099 16.632 1.00 90.19 360 CYS A C 1
ATOM 2824 O O . CYS A 1 360 ? -45.014 -17.997 15.932 1.00 90.19 360 CYS A O 1
ATOM 2826 N N . GLY A 1 361 ? -43.235 -16.853 16.679 1.00 90.50 361 GLY A N 1
ATOM 2827 C CA . GLY A 1 361 ? -42.275 -17.680 15.964 1.00 90.50 361 GLY A CA 1
ATOM 2828 C C . GLY A 1 361 ? -40.832 -17.363 16.319 1.00 90.50 361 GLY A C 1
ATOM 2829 O O . GLY A 1 361 ? -40.544 -16.408 17.042 1.00 90.50 361 GLY A O 1
ATOM 2830 N N . VAL A 1 362 ? -39.935 -18.189 15.785 1.00 93.69 362 VAL A N 1
ATOM 2831 C CA . VAL A 1 362 ? -38.484 -18.051 15.918 1.00 93.69 362 VAL A CA 1
ATOM 2832 C C . VAL A 1 362 ? -37.873 -18.007 14.522 1.00 93.69 362 VAL A C 1
ATOM 2834 O O . VAL A 1 362 ? -38.275 -18.771 13.646 1.00 93.69 362 VAL A O 1
ATOM 2837 N N . MET A 1 363 ? -36.920 -17.106 14.320 1.00 91.56 363 MET A N 1
ATOM 2838 C CA . MET A 1 363 ? -36.129 -16.974 13.103 1.00 91.56 363 MET A CA 1
ATOM 2839 C C . MET A 1 363 ? -34.651 -16.990 13.472 1.00 91.56 363 MET A C 1
ATOM 2841 O O . MET A 1 363 ? -34.260 -16.353 14.447 1.00 91.56 363 MET A O 1
ATOM 2845 N N . GLU A 1 364 ? -33.831 -17.676 12.687 1.00 94.38 364 GLU A N 1
ATOM 2846 C CA . GLU A 1 364 ? -32.384 -17.717 12.888 1.00 94.38 364 GLU A CA 1
ATOM 2847 C C . GLU A 1 364 ? -31.661 -17.292 11.614 1.00 94.38 364 GLU A C 1
ATOM 2849 O O . GLU A 1 364 ? -32.028 -17.693 10.511 1.00 94.38 364 GLU A O 1
ATOM 2854 N N . CYS A 1 365 ? -30.624 -16.476 11.778 1.00 94.75 365 CYS A N 1
ATOM 2855 C CA . CYS A 1 365 ? -29.642 -16.183 10.746 1.00 94.75 365 CYS A CA 1
ATOM 2856 C C . CYS A 1 365 ? -28.285 -16.711 11.205 1.00 94.75 365 CYS A C 1
ATOM 2858 O O . CYS A 1 365 ? -27.805 -16.330 12.273 1.00 94.75 365 CYS A O 1
ATOM 2860 N N . HIS A 1 366 ? -27.645 -17.546 10.391 1.00 95.56 366 HIS A N 1
ATOM 2861 C CA . HIS A 1 366 ? -26.330 -18.104 10.692 1.00 95.56 366 HIS A CA 1
ATOM 2862 C C . HIS A 1 366 ? -25.247 -17.381 9.888 1.00 95.56 366 HIS A C 1
ATOM 2864 O O . HIS A 1 366 ? -25.273 -17.364 8.660 1.00 95.56 366 HIS A O 1
ATOM 2870 N N . ILE A 1 367 ? -24.277 -16.799 10.587 1.00 94.88 367 ILE A N 1
ATOM 2871 C CA . ILE A 1 367 ? -23.043 -16.253 10.026 1.00 94.88 367 ILE A CA 1
ATOM 2872 C C . ILE A 1 367 ? -21.959 -17.310 10.243 1.00 94.88 367 ILE A C 1
ATOM 2874 O O . ILE A 1 367 ? -21.448 -17.473 11.351 1.00 94.88 367 ILE A O 1
ATOM 2878 N N . ASP A 1 368 ? -21.612 -18.041 9.182 1.00 93.50 368 ASP A N 1
ATOM 2879 C CA . ASP A 1 368 ? -20.646 -19.149 9.244 1.00 93.50 368 ASP A CA 1
ATOM 2880 C C . ASP A 1 368 ? -19.210 -18.717 9.549 1.00 93.50 368 ASP A C 1
ATOM 2882 O O . ASP A 1 368 ? -18.398 -19.521 10.011 1.00 93.50 368 ASP A O 1
ATOM 2886 N N . LYS A 1 369 ? -18.888 -17.460 9.256 1.00 92.88 369 LYS A N 1
ATOM 2887 C CA . LYS A 1 369 ? -17.599 -16.856 9.559 1.00 92.88 369 LYS A CA 1
ATOM 2888 C C . LYS A 1 369 ? -17.769 -15.349 9.642 1.00 92.88 369 LYS A C 1
ATOM 2890 O O . LYS A 1 369 ? -18.034 -14.704 8.628 1.00 92.88 369 LYS A O 1
ATOM 2895 N N . ASN A 1 370 ? -17.636 -14.783 10.837 1.00 92.62 370 ASN A N 1
ATOM 2896 C CA . ASN A 1 370 ? -17.633 -13.333 10.978 1.00 92.62 370 ASN A CA 1
ATOM 2897 C C . ASN A 1 370 ? -16.276 -12.776 10.522 1.00 92.62 370 ASN A C 1
ATOM 2899 O O . ASN A 1 370 ? -15.223 -13.271 10.916 1.00 92.62 370 ASN A O 1
ATOM 2903 N N . TYR A 1 371 ? -16.302 -11.758 9.669 1.00 93.00 371 TYR A N 1
ATOM 2904 C CA . TYR A 1 371 ? -15.093 -11.093 9.178 1.00 93.00 371 TYR A CA 1
ATOM 2905 C C . TYR A 1 371 ? -14.827 -9.778 9.902 1.00 93.00 371 TYR A C 1
ATOM 2907 O O . TYR A 1 371 ? -13.979 -9.021 9.460 1.00 93.00 371 TYR A O 1
ATOM 2915 N N . LEU A 1 372 ? -15.542 -9.473 10.982 1.00 93.19 372 LEU A N 1
ATOM 2916 C CA . LEU A 1 372 ? -15.380 -8.202 11.676 1.00 93.19 372 LEU A CA 1
ATOM 2917 C C . LEU A 1 372 ? -13.995 -8.121 12.329 1.00 93.19 372 LEU A C 1
ATOM 2919 O O . LEU A 1 372 ? -13.491 -9.111 12.864 1.00 93.19 372 LEU A O 1
ATOM 2923 N N . LEU A 1 373 ? -13.377 -6.947 12.254 1.00 91.81 373 LEU A N 1
ATOM 2924 C CA . LEU A 1 373 ? -12.122 -6.640 12.943 1.00 91.81 373 LEU A CA 1
ATOM 2925 C C . LEU A 1 373 ? -12.378 -6.142 14.367 1.00 91.81 373 LEU A C 1
ATOM 2927 O O . LEU A 1 373 ? -13.502 -5.758 14.696 1.00 91.81 373 LEU A O 1
ATOM 2931 N N . ASP A 1 374 ? -11.322 -6.152 15.181 1.00 89.06 374 ASP A N 1
ATOM 2932 C CA . ASP A 1 374 ? -11.316 -5.727 16.581 1.00 89.06 374 ASP A CA 1
ATOM 2933 C C . ASP A 1 374 ? -12.062 -4.403 16.783 1.00 89.06 374 ASP A C 1
ATOM 2935 O O . ASP A 1 374 ? -11.749 -3.386 16.157 1.00 89.06 374 ASP A O 1
ATOM 2939 N N . GLY A 1 375 ? -13.080 -4.426 17.639 1.00 87.50 375 GLY A N 1
ATOM 2940 C CA . GLY A 1 375 ? -13.926 -3.265 17.864 1.00 87.50 375 GLY A CA 1
ATOM 2941 C C . GLY A 1 375 ? -15.312 -3.596 18.394 1.00 87.50 375 GLY A C 1
ATOM 2942 O O . GLY A 1 375 ? -15.745 -4.747 18.446 1.00 87.50 375 GLY A O 1
ATOM 2943 N N . GLN A 1 376 ? -16.017 -2.535 18.779 1.00 88.62 376 GLN A N 1
ATOM 2944 C CA . GLN A 1 376 ? -17.405 -2.609 19.213 1.00 88.62 376 GLN A CA 1
ATOM 2945 C C . GLN A 1 376 ? -18.336 -2.194 18.083 1.00 88.62 376 GLN A C 1
ATOM 2947 O O . GLN A 1 376 ? -18.202 -1.113 17.504 1.00 88.62 376 GLN A O 1
ATOM 2952 N N . TYR A 1 377 ? -19.309 -3.052 17.825 1.00 92.06 377 TYR A N 1
ATOM 2953 C CA . TYR A 1 377 ? -20.368 -2.847 16.855 1.00 92.06 377 TYR A CA 1
ATOM 2954 C C . TYR A 1 377 ? -21.717 -2.924 17.554 1.00 92.06 377 TYR A C 1
ATOM 2956 O O . TYR A 1 377 ? -21.836 -3.446 18.661 1.00 92.06 377 TYR A O 1
ATOM 2964 N N . TYR A 1 378 ? -22.744 -2.426 16.888 1.00 90.94 378 TYR A N 1
ATOM 2965 C CA . TYR A 1 378 ? -24.105 -2.435 17.390 1.00 90.94 378 TYR A CA 1
ATOM 2966 C C . TYR A 1 378 ? -24.963 -3.258 16.446 1.00 90.94 378 TYR A C 1
ATOM 2968 O O . TYR A 1 378 ? -24.962 -3.039 15.232 1.00 90.94 378 TYR A O 1
ATOM 2976 N N . LEU A 1 379 ? -25.682 -4.225 17.005 1.00 93.12 379 LEU A N 1
ATOM 2977 C CA . LEU A 1 379 ? -26.730 -4.926 16.290 1.00 93.12 379 LEU A CA 1
ATOM 2978 C C . LEU A 1 379 ? -28.000 -4.076 16.329 1.00 93.12 379 LEU A C 1
ATOM 2980 O O . LEU A 1 379 ? -28.522 -3.781 17.402 1.00 93.12 379 LEU A O 1
ATOM 2984 N N . GLU A 1 380 ? -28.518 -3.740 15.157 1.00 94.06 380 GLU A N 1
ATOM 2985 C CA . GLU A 1 380 ? -29.861 -3.204 14.962 1.00 94.06 380 GLU A CA 1
ATOM 2986 C C . GLU A 1 380 ? -30.762 -4.311 14.411 1.00 94.06 380 GLU A C 1
ATOM 2988 O O . GLU A 1 380 ? -30.320 -5.113 13.587 1.00 94.06 380 GLU A O 1
ATOM 2993 N N . ALA A 1 381 ? -32.036 -4.333 14.793 1.00 94.69 381 ALA A N 1
ATOM 2994 C CA . ALA A 1 381 ? -33.004 -5.311 14.297 1.00 94.69 381 ALA A CA 1
ATOM 2995 C C . ALA A 1 381 ? -34.323 -4.633 13.930 1.00 94.69 381 ALA A C 1
ATOM 2997 O O . ALA A 1 381 ? -34.764 -3.711 14.608 1.00 94.69 381 ALA A O 1
ATOM 2998 N N . ARG A 1 382 ? -34.957 -5.068 12.837 1.00 94.81 382 ARG A N 1
ATOM 2999 C CA . ARG A 1 382 ? -36.213 -4.487 12.340 1.00 94.81 382 ARG A CA 1
ATOM 3000 C C . ARG A 1 382 ? -37.152 -5.568 11.807 1.00 94.81 382 ARG A C 1
ATOM 3002 O O . ARG A 1 382 ? -36.703 -6.532 11.186 1.00 94.81 382 ARG A O 1
ATOM 3009 N N . ILE A 1 383 ? -38.453 -5.373 12.001 1.00 94.44 383 ILE A N 1
ATOM 3010 C CA . ILE A 1 383 ? -39.529 -6.140 11.365 1.00 94.44 383 ILE A CA 1
ATOM 3011 C C . ILE A 1 383 ? -40.303 -5.191 10.456 1.00 94.44 383 ILE A C 1
ATOM 3013 O O . ILE A 1 383 ? -40.965 -4.265 10.927 1.00 94.44 383 ILE A O 1
ATOM 3017 N N . TRP A 1 384 ? -40.245 -5.446 9.154 1.00 90.94 384 TRP A N 1
ATOM 3018 C CA . TRP A 1 384 ? -41.018 -4.714 8.152 1.00 90.94 384 TRP A CA 1
ATOM 3019 C C . TRP A 1 384 ? -42.224 -5.531 7.709 1.00 90.94 384 TRP A C 1
ATOM 3021 O O . TRP A 1 384 ? -42.115 -6.743 7.555 1.00 90.94 384 TRP A O 1
ATOM 3031 N N . GLY A 1 385 ? -43.354 -4.874 7.489 1.00 87.12 385 GLY A N 1
ATOM 3032 C CA . GLY A 1 385 ? -44.510 -5.434 6.800 1.00 87.12 385 GLY A CA 1
ATOM 3033 C C . GLY A 1 385 ? -44.584 -4.980 5.343 1.00 87.12 385 GLY A C 1
ATOM 3034 O O . GLY A 1 385 ? -43.667 -4.351 4.803 1.00 87.12 385 GLY A O 1
ATOM 3035 N N . GLU A 1 386 ? -45.720 -5.255 4.710 1.00 80.62 386 GLU A N 1
ATOM 3036 C CA . GLU A 1 386 ? -46.047 -4.704 3.395 1.00 80.62 386 GLU A CA 1
ATOM 3037 C C . GLU A 1 386 ? -46.039 -3.172 3.377 1.00 80.62 386 GLU A C 1
ATOM 3039 O O . GLU A 1 386 ? -46.228 -2.511 4.398 1.00 80.62 386 GLU A O 1
ATOM 3044 N N . ASN A 1 387 ? -45.805 -2.599 2.192 1.00 77.00 387 ASN A N 1
ATOM 3045 C CA . ASN A 1 387 ? -45.759 -1.150 1.969 1.00 77.00 387 ASN A CA 1
ATOM 3046 C C . ASN A 1 387 ? -44.761 -0.400 2.872 1.00 77.00 387 ASN A C 1
ATOM 3048 O O . ASN A 1 387 ? -44.971 0.772 3.171 1.00 77.00 387 ASN A O 1
ATOM 3052 N N . LEU A 1 388 ? -43.678 -1.069 3.293 1.00 74.44 388 LEU A N 1
ATOM 3053 C CA . LEU A 1 388 ? -42.641 -0.501 4.162 1.00 74.44 388 LEU A CA 1
ATOM 3054 C C . LEU A 1 388 ? -43.188 -0.033 5.521 1.00 74.44 388 LEU A C 1
ATOM 3056 O O . LEU A 1 388 ? -42.674 0.911 6.117 1.00 74.44 388 LEU A O 1
ATOM 3060 N N . VAL A 1 389 ? -44.225 -0.696 6.038 1.00 81.81 389 VAL A N 1
ATOM 3061 C CA . VAL A 1 389 ? -44.699 -0.447 7.403 1.00 81.81 389 VAL A CA 1
ATOM 3062 C C . VAL A 1 389 ? -43.693 -1.024 8.399 1.00 81.81 389 VAL A C 1
ATOM 3064 O O . VAL A 1 389 ? -43.372 -2.210 8.353 1.00 81.81 389 VAL A O 1
ATOM 3067 N N . LEU A 1 390 ? -43.204 -0.196 9.322 1.00 87.81 390 LEU A N 1
ATOM 3068 C CA . LEU A 1 390 ? -42.283 -0.614 10.378 1.00 87.81 390 LEU A CA 1
ATOM 3069 C C . LEU A 1 390 ? -43.069 -1.151 11.583 1.00 87.81 390 LEU A C 1
ATOM 3071 O O . LEU A 1 390 ? -43.738 -0.401 12.301 1.00 87.81 390 LEU A O 1
ATOM 3075 N N . HIS A 1 391 ? -43.028 -2.466 11.799 1.00 87.88 391 HIS A N 1
ATOM 3076 C CA . HIS A 1 391 ? -43.742 -3.091 12.913 1.00 87.88 391 HIS A CA 1
ATOM 3077 C C . HIS A 1 391 ? -42.976 -3.006 14.225 1.00 87.88 391 HIS A C 1
ATOM 3079 O O . HIS A 1 391 ? -43.588 -2.686 15.243 1.00 87.88 391 HIS A O 1
ATOM 3085 N N . ASP A 1 392 ? -41.665 -3.219 14.166 1.00 91.38 392 ASP A N 1
ATOM 3086 C CA . ASP A 1 392 ? -40.757 -3.094 15.301 1.00 91.38 392 ASP A CA 1
ATOM 3087 C C . ASP A 1 392 ? -39.355 -2.751 14.798 1.00 91.38 392 ASP A C 1
ATOM 3089 O O . ASP A 1 392 ? -38.925 -3.237 13.749 1.00 91.38 392 ASP A O 1
ATOM 3093 N N . SER A 1 393 ? -38.649 -1.911 15.534 1.00 90.50 393 SER A N 1
ATOM 3094 C CA . SER A 1 393 ? -37.321 -1.410 15.206 1.00 90.50 393 SER A CA 1
ATOM 3095 C C . SER A 1 393 ? -36.565 -1.209 16.497 1.00 90.50 393 SER A C 1
ATOM 3097 O O . SER A 1 393 ? -37.064 -0.551 17.403 1.00 90.50 393 SER A O 1
ATOM 3099 N N . LEU A 1 394 ? -35.375 -1.785 16.561 1.00 90.19 394 LEU A N 1
ATOM 3100 C CA . LEU A 1 394 ? -34.458 -1.720 17.685 1.00 90.19 394 LEU A CA 1
ATOM 3101 C C . LEU A 1 394 ? -33.136 -1.165 17.155 1.00 90.19 394 LEU A C 1
ATOM 3103 O O . LEU A 1 394 ? -32.483 -1.819 16.333 1.00 90.19 394 LEU A O 1
ATOM 3107 N N . THR A 1 395 ? -32.757 0.036 17.591 1.00 85.38 395 THR A N 1
ATOM 3108 C CA . THR A 1 395 ? -31.444 0.638 17.291 1.00 85.38 395 THR A CA 1
ATOM 3109 C C . THR A 1 395 ? -30.567 0.635 18.528 1.00 85.38 395 THR A C 1
ATOM 3111 O O . THR A 1 395 ? -31.080 0.522 19.640 1.00 85.38 395 THR A O 1
ATOM 3114 N N . ASP A 1 396 ? -29.248 0.718 18.328 1.00 75.38 396 ASP A N 1
ATOM 3115 C CA . ASP A 1 396 ? -28.263 0.715 19.421 1.00 75.38 396 ASP A CA 1
ATOM 3116 C C . ASP A 1 396 ? -28.385 -0.523 20.320 1.00 75.38 396 ASP A C 1
ATOM 3118 O O . ASP A 1 396 ? -28.052 -0.487 21.494 1.00 75.38 396 ASP A O 1
ATOM 3122 N N . PHE A 1 397 ? -28.930 -1.626 19.798 1.00 75.06 397 PHE A N 1
ATOM 3123 C CA . PHE A 1 397 ? -29.599 -2.593 20.653 1.00 75.06 397 PHE A CA 1
ATOM 3124 C C . PHE A 1 397 ? -28.644 -3.583 21.322 1.00 75.06 397 PHE A C 1
ATOM 3126 O O . PHE A 1 397 ? -28.645 -3.637 22.542 1.00 75.06 397 PHE A O 1
ATOM 3133 N N . ILE A 1 398 ? -27.802 -4.334 20.601 1.00 77.38 398 ILE A N 1
ATOM 3134 C CA . ILE A 1 398 ? -26.794 -5.214 21.239 1.00 77.38 398 ILE A CA 1
ATOM 3135 C C . ILE A 1 398 ? -25.385 -4.739 20.905 1.00 77.38 398 ILE A C 1
ATOM 3137 O O . ILE A 1 398 ? -25.044 -4.632 19.729 1.00 77.38 398 ILE A O 1
ATOM 3141 N N . VAL A 1 399 ? -24.552 -4.536 21.930 1.00 82.38 399 VAL A N 1
ATOM 3142 C CA . VAL A 1 399 ? -23.124 -4.235 21.752 1.00 82.38 399 VAL A CA 1
ATOM 3143 C C . VAL A 1 399 ? -22.360 -5.526 21.465 1.00 82.38 399 VAL A C 1
ATOM 3145 O O . VAL A 1 399 ? -22.085 -6.308 22.372 1.00 82.38 399 VAL A O 1
ATOM 3148 N N . LEU A 1 400 ? -22.016 -5.733 20.199 1.00 86.62 400 LEU A N 1
ATOM 3149 C CA . LEU A 1 400 ? -21.186 -6.821 19.697 1.00 86.62 400 LEU A CA 1
ATOM 3150 C C . LEU A 1 400 ? -19.703 -6.443 19.843 1.00 86.62 400 LEU A C 1
ATOM 3152 O O . LEU A 1 400 ? -19.209 -5.562 19.144 1.00 86.62 400 LEU A O 1
ATOM 3156 N N . ASP A 1 401 ? -18.995 -7.108 20.748 1.00 87.12 401 ASP A N 1
ATOM 3157 C CA . ASP A 1 401 ? -17.565 -6.934 21.010 1.00 87.12 401 ASP A CA 1
ATOM 3158 C C . ASP A 1 401 ? -16.773 -7.976 20.210 1.00 87.12 401 ASP A C 1
ATOM 3160 O O . ASP A 1 401 ? -16.800 -9.169 20.525 1.00 87.12 401 ASP A O 1
ATOM 3164 N N . ILE A 1 402 ? -16.092 -7.538 19.153 1.00 91.38 402 ILE A N 1
ATOM 3165 C CA . ILE A 1 402 ? -15.273 -8.410 18.311 1.00 91.38 402 ILE A CA 1
ATOM 3166 C C . ILE A 1 402 ? -13.818 -8.277 18.713 1.00 91.38 402 ILE A C 1
ATOM 3168 O O . ILE A 1 402 ? -13.324 -7.162 18.862 1.00 91.38 402 ILE A O 1
ATOM 3172 N N . LYS A 1 403 ? -13.129 -9.412 18.840 1.00 85.75 403 LYS A N 1
ATOM 3173 C CA . LYS A 1 403 ? -11.696 -9.463 19.125 1.00 85.75 403 LYS A CA 1
ATOM 3174 C C . LYS A 1 403 ? -10.929 -10.127 18.009 1.00 85.75 403 LYS A C 1
ATOM 3176 O O . LYS A 1 403 ? -11.255 -11.225 17.572 1.00 85.75 403 LYS A O 1
ATOM 3181 N N . THR A 1 404 ? -9.839 -9.508 17.588 1.00 76.88 404 THR A N 1
ATOM 3182 C CA . THR A 1 404 ? -8.949 -10.129 16.608 1.00 76.88 404 THR A CA 1
ATOM 3183 C C . THR A 1 404 ? -7.767 -10.759 17.334 1.00 76.88 404 THR A C 1
ATOM 3185 O O . THR A 1 404 ? -6.858 -10.063 17.773 1.00 76.88 404 THR A O 1
ATOM 3188 N N . ALA A 1 405 ? -7.785 -12.088 17.473 1.00 60.16 405 ALA A N 1
ATOM 3189 C CA . ALA A 1 405 ? -6.824 -12.814 18.304 1.00 60.16 405 ALA A CA 1
ATOM 3190 C C . ALA A 1 405 ? -5.350 -12.638 17.875 1.00 60.16 405 ALA A C 1
ATOM 3192 O O . ALA A 1 405 ? -4.472 -12.724 18.728 1.00 60.16 405 ALA A O 1
ATOM 3193 N N . GLU A 1 406 ? -5.052 -12.373 16.591 1.00 57.03 406 GLU A N 1
ATOM 3194 C CA . GLU A 1 406 ? -3.664 -12.424 16.082 1.00 57.03 406 GLU A CA 1
ATOM 3195 C C . GLU A 1 406 ? -3.329 -11.501 14.885 1.00 57.03 406 GLU A C 1
ATOM 3197 O O . GLU A 1 406 ? -2.236 -11.603 14.327 1.00 57.03 406 GLU A O 1
ATOM 3202 N N . ARG A 1 407 ? -4.213 -10.593 14.440 1.00 58.12 407 ARG A N 1
ATOM 3203 C CA . ARG A 1 407 ? -3.988 -9.834 13.186 1.00 58.12 407 ARG A CA 1
ATOM 3204 C C . ARG A 1 407 ? -3.766 -8.341 13.409 1.00 58.12 407 ARG A C 1
ATOM 3206 O O . ARG A 1 407 ? -4.541 -7.689 14.093 1.00 58.12 407 ARG A O 1
ATOM 3213 N N . LYS A 1 408 ? -2.737 -7.794 12.750 1.00 66.00 408 LYS A N 1
ATOM 3214 C CA . LYS A 1 408 ? -2.429 -6.352 12.662 1.00 66.00 408 LYS A CA 1
ATOM 3215 C C . LYS A 1 408 ? -3.184 -5.665 11.506 1.00 66.00 408 LYS A C 1
ATOM 3217 O O . LYS A 1 408 ? -2.641 -4.777 10.858 1.00 66.00 408 LYS A O 1
ATOM 3222 N N . GLU A 1 409 ? -4.383 -6.137 11.176 1.00 77.69 409 GLU A N 1
ATOM 3223 C CA . GLU A 1 409 ? -5.229 -5.507 10.155 1.00 77.69 409 GLU A CA 1
ATOM 3224 C C . GLU A 1 409 ? -6.014 -4.345 10.793 1.00 77.69 409 GLU A C 1
ATOM 3226 O O . GLU A 1 409 ? -6.363 -4.398 11.972 1.00 77.69 409 GLU A O 1
ATOM 3231 N N . HIS A 1 410 ? -6.281 -3.283 10.030 1.00 79.06 410 HIS A N 1
ATOM 3232 C CA . HIS A 1 410 ? -7.007 -2.097 10.496 1.00 79.06 410 HIS A CA 1
ATOM 3233 C C . HIS A 1 410 ? -8.267 -1.879 9.651 1.00 79.06 410 HIS A C 1
ATOM 3235 O O . HIS A 1 410 ? -8.216 -2.013 8.430 1.00 79.06 410 HIS A O 1
ATOM 3241 N N . GLY A 1 411 ? -9.383 -1.501 10.282 1.00 85.81 411 GLY A N 1
ATOM 3242 C CA . GLY A 1 411 ? -10.659 -1.238 9.608 1.00 85.81 411 GLY A CA 1
ATOM 3243 C C . GLY A 1 411 ? -11.828 -1.954 10.283 1.00 85.81 411 GLY A C 1
ATOM 3244 O O . GLY A 1 411 ? -11.757 -2.259 11.467 1.00 85.81 411 GLY A O 1
ATOM 3245 N N . PHE A 1 412 ? -12.894 -2.224 9.523 1.00 89.25 412 PHE A N 1
ATOM 3246 C CA . PHE A 1 412 ? -14.095 -2.910 10.026 1.00 89.25 412 PHE A CA 1
ATOM 3247 C C . PHE A 1 412 ? -14.147 -4.399 9.680 1.00 89.25 412 PHE A C 1
ATOM 3249 O O . PHE A 1 412 ? -14.800 -5.167 10.378 1.00 89.25 412 PHE A O 1
ATOM 3256 N N . LEU A 1 413 ? -13.502 -4.811 8.584 1.00 90.62 413 LEU A N 1
ATOM 3257 C CA . LEU A 1 413 ? -13.613 -6.161 8.038 1.00 90.62 413 LEU A CA 1
ATOM 3258 C C . LEU A 1 413 ? -12.250 -6.703 7.600 1.00 90.62 413 LEU A C 1
ATOM 3260 O O . LEU A 1 413 ? -11.462 -5.991 6.982 1.00 90.62 413 LEU A O 1
ATOM 3264 N N . VAL A 1 414 ? -12.027 -7.988 7.855 1.00 88.31 414 VAL A N 1
ATOM 3265 C CA . VAL A 1 414 ? -10.966 -8.800 7.267 1.00 88.31 414 VAL A CA 1
ATOM 3266 C C . VAL A 1 414 ? -11.353 -9.143 5.838 1.00 88.31 414 VAL A C 1
ATOM 3268 O O . VAL A 1 414 ? -12.369 -9.798 5.594 1.00 88.31 414 VAL A O 1
ATOM 3271 N N . MET A 1 415 ? -10.488 -8.786 4.896 1.00 87.44 415 MET A N 1
ATOM 3272 C CA . MET A 1 415 ? -10.574 -9.269 3.521 1.00 87.44 415 MET A CA 1
ATOM 3273 C C . MET A 1 415 ? -9.600 -10.436 3.340 1.00 87.44 415 MET A C 1
ATOM 3275 O O . MET A 1 415 ? -8.412 -10.269 3.622 1.00 87.44 415 MET A O 1
ATOM 3279 N N . PRO A 1 416 ? -10.045 -11.625 2.890 1.00 83.56 416 PRO A N 1
ATOM 3280 C CA . PRO A 1 416 ? -9.129 -12.704 2.533 1.00 83.56 416 PRO A CA 1
ATOM 3281 C C . PRO A 1 416 ? -8.124 -12.229 1.477 1.00 83.56 416 PRO A C 1
ATOM 3283 O O . PRO A 1 416 ? -8.511 -11.876 0.366 1.00 83.56 416 PRO A O 1
ATOM 3286 N N . HIS A 1 417 ? -6.841 -12.206 1.830 1.00 85.44 417 HIS A N 1
ATOM 3287 C CA . HIS A 1 417 ? -5.760 -11.759 0.957 1.00 85.44 417 HIS A CA 1
ATOM 3288 C C . HIS A 1 417 ? -4.482 -12.563 1.224 1.00 85.44 417 HIS A C 1
ATOM 3290 O O . HIS A 1 417 ? -4.369 -13.265 2.231 1.00 85.44 417 HIS A O 1
ATOM 3296 N N . GLY A 1 418 ? -3.522 -12.449 0.311 1.00 82.75 418 GLY A N 1
ATOM 3297 C CA . GLY A 1 418 ? -2.164 -12.955 0.465 1.00 82.75 418 GLY A CA 1
ATOM 3298 C C . GLY A 1 418 ? -1.180 -11.960 -0.138 1.00 82.75 418 GLY A C 1
ATOM 3299 O O . GLY A 1 418 ? -1.519 -11.257 -1.089 1.00 82.75 418 GLY A O 1
ATOM 3300 N N . TRP A 1 419 ? 0.021 -11.892 0.429 1.00 83.50 419 TRP A N 1
ATOM 3301 C CA . TRP A 1 419 ? 1.118 -11.094 -0.107 1.00 83.50 419 TRP A CA 1
ATOM 3302 C C . TRP A 1 419 ? 2.080 -12.018 -0.839 1.00 83.50 419 TRP A C 1
ATOM 3304 O O . TRP A 1 419 ? 2.539 -13.002 -0.264 1.00 83.50 419 TRP A O 1
ATOM 3314 N N . ASN A 1 420 ? 2.398 -11.680 -2.083 1.00 80.31 420 ASN A N 1
ATOM 3315 C CA . ASN A 1 420 ? 3.483 -12.303 -2.827 1.00 80.31 420 ASN A CA 1
ATOM 3316 C C . ASN A 1 420 ? 4.529 -11.225 -3.105 1.00 80.31 420 ASN A C 1
ATOM 3318 O O . ASN A 1 420 ? 4.180 -10.121 -3.519 1.00 80.31 420 ASN A O 1
ATOM 3322 N N . THR A 1 421 ? 5.796 -11.540 -2.870 1.00 83.12 421 THR A N 1
ATOM 3323 C CA . THR A 1 421 ? 6.928 -10.683 -3.235 1.00 83.12 421 THR A CA 1
ATOM 3324 C C . THR A 1 421 ? 7.632 -11.306 -4.425 1.00 83.12 421 THR A C 1
ATOM 3326 O O . THR A 1 421 ? 7.981 -12.486 -4.363 1.00 83.12 421 THR A O 1
ATOM 3329 N N . TYR A 1 422 ? 7.855 -10.524 -5.475 1.00 85.12 422 TYR A N 1
ATOM 3330 C CA . TYR A 1 422 ? 8.599 -10.957 -6.647 1.00 85.12 422 TYR A CA 1
ATOM 3331 C C . TYR A 1 422 ? 9.812 -10.042 -6.875 1.00 85.12 422 TYR A C 1
ATOM 3333 O O . TYR A 1 422 ? 9.677 -8.834 -6.691 1.00 85.12 422 TYR A O 1
ATOM 3341 N N . PRO A 1 423 ? 10.972 -10.602 -7.255 1.00 87.56 423 PRO A N 1
ATOM 3342 C CA . PRO A 1 423 ? 11.250 -12.036 -7.270 1.00 87.56 423 PRO A CA 1
ATOM 3343 C C . PRO A 1 423 ? 11.182 -12.650 -5.857 1.00 87.56 423 PRO A C 1
ATOM 3345 O O . PRO A 1 423 ? 11.485 -12.000 -4.857 1.00 87.56 423 PRO A O 1
ATOM 3348 N N . ILE A 1 424 ? 10.746 -13.909 -5.755 1.00 90.06 424 ILE A N 1
ATOM 3349 C CA . ILE A 1 424 ? 10.777 -14.642 -4.478 1.00 90.06 424 ILE A CA 1
ATOM 3350 C C . ILE A 1 424 ? 12.232 -14.889 -4.065 1.00 90.06 424 ILE A C 1
ATOM 3352 O O . ILE A 1 424 ? 13.096 -15.003 -4.924 1.00 90.06 424 ILE A O 1
ATOM 3356 N N . LYS A 1 425 ? 12.526 -15.036 -2.767 1.00 87.75 425 LYS A N 1
ATOM 3357 C CA . LYS A 1 425 ? 13.915 -15.200 -2.288 1.00 87.75 425 LYS A CA 1
ATOM 3358 C C . LYS A 1 425 ? 14.687 -16.320 -3.008 1.00 87.75 425 LYS A C 1
ATOM 3360 O O . LYS A 1 425 ? 15.852 -16.129 -3.328 1.00 87.75 425 LYS A O 1
ATOM 3365 N N . SER A 1 426 ? 14.031 -17.444 -3.304 1.00 90.50 426 SER A N 1
ATOM 3366 C CA . SER A 1 426 ? 14.643 -18.578 -4.012 1.00 90.50 426 SER A CA 1
ATOM 3367 C C . SER A 1 426 ? 14.929 -18.315 -5.493 1.00 90.50 426 SER A C 1
ATOM 3369 O O . SER A 1 426 ? 15.599 -19.112 -6.138 1.00 90.50 426 SER A O 1
ATOM 3371 N N . PHE A 1 427 ? 14.413 -17.222 -6.065 1.00 93.12 427 PHE A N 1
ATOM 3372 C CA . PHE A 1 427 ? 14.730 -16.832 -7.436 1.00 93.12 427 PHE A CA 1
ATOM 3373 C C . PHE A 1 427 ? 16.230 -16.600 -7.605 1.00 93.12 427 PHE A C 1
ATOM 3375 O O . PHE A 1 427 ? 16.769 -17.011 -8.624 1.00 93.12 427 PHE A O 1
ATOM 3382 N N . PHE A 1 428 ? 16.895 -16.020 -6.601 1.00 94.25 428 PHE A N 1
ATOM 3383 C CA . PHE A 1 428 ? 18.318 -15.668 -6.634 1.00 94.25 428 PHE A CA 1
ATOM 3384 C C . PHE A 1 428 ? 19.264 -16.851 -6.387 1.00 94.25 428 PHE A C 1
ATOM 3386 O O . PHE A 1 428 ? 20.466 -16.711 -6.594 1.00 94.25 428 PHE A O 1
ATOM 3393 N N . ASP A 1 429 ? 18.746 -18.015 -5.982 1.00 95.38 429 ASP A N 1
ATOM 3394 C CA . ASP A 1 429 ? 19.574 -19.197 -5.746 1.00 95.38 429 ASP A CA 1
ATOM 3395 C C . ASP A 1 429 ? 20.238 -19.637 -7.069 1.00 95.38 429 ASP A C 1
ATOM 3397 O O . ASP A 1 429 ? 19.525 -19.824 -8.065 1.00 95.38 429 ASP A O 1
ATOM 3401 N N . PRO A 1 430 ? 21.574 -19.810 -7.124 1.00 94.38 430 PRO A N 1
ATOM 3402 C CA . PRO A 1 430 ? 22.249 -20.311 -8.317 1.00 94.38 430 PRO A CA 1
ATOM 3403 C C . PRO A 1 430 ? 21.680 -21.660 -8.762 1.00 94.38 430 PRO A C 1
ATOM 3405 O O . PRO A 1 430 ? 21.336 -22.507 -7.934 1.00 94.38 430 PRO A O 1
ATOM 3408 N N . GLU A 1 431 ? 21.599 -21.887 -10.070 1.00 93.69 431 GLU A N 1
ATOM 3409 C CA . GLU A 1 431 ? 21.061 -23.135 -10.613 1.00 93.69 431 GLU A CA 1
ATOM 3410 C C . GLU A 1 431 ? 21.757 -23.559 -11.907 1.00 93.69 431 GLU A C 1
ATOM 3412 O O . GLU A 1 431 ? 22.363 -22.752 -12.604 1.00 93.69 431 GLU A O 1
ATOM 3417 N N . THR A 1 432 ? 21.641 -24.841 -12.256 1.00 90.06 432 THR A N 1
ATOM 3418 C CA . THR A 1 432 ? 22.076 -25.349 -13.560 1.00 90.06 432 THR A CA 1
ATOM 3419 C C . THR A 1 432 ? 20.857 -25.707 -14.401 1.00 90.06 432 THR A C 1
ATOM 3421 O O . THR A 1 432 ? 20.146 -26.664 -14.090 1.00 90.06 432 THR A O 1
ATOM 3424 N N . LYS A 1 433 ? 20.629 -24.977 -15.497 1.00 84.88 433 LYS A N 1
ATOM 3425 C CA . LYS A 1 433 ? 19.554 -25.251 -16.464 1.00 84.88 433 LYS A CA 1
ATOM 3426 C C . LYS A 1 433 ? 20.164 -25.677 -17.794 1.00 84.88 433 LYS A C 1
ATOM 3428 O O . LYS A 1 433 ? 20.987 -24.971 -18.360 1.00 84.88 433 LYS A O 1
ATOM 3433 N N . PHE A 1 434 ? 19.771 -26.851 -18.294 1.00 83.00 434 PHE A N 1
ATOM 3434 C CA . PHE A 1 434 ? 20.215 -27.385 -19.594 1.00 83.00 434 PHE A CA 1
ATOM 3435 C C . PHE A 1 434 ? 21.744 -27.434 -19.790 1.00 83.00 434 PHE A C 1
ATOM 3437 O O . PHE A 1 434 ? 22.236 -27.283 -20.903 1.00 83.00 434 PHE A O 1
ATOM 3444 N N . GLY A 1 435 ? 22.498 -27.664 -18.709 1.00 82.44 435 GLY A N 1
ATOM 3445 C CA . GLY A 1 435 ? 23.965 -27.722 -18.743 1.00 82.44 435 GLY A CA 1
ATOM 3446 C C . GLY A 1 435 ? 24.669 -26.365 -18.642 1.00 82.44 435 GLY A C 1
ATOM 3447 O O . GLY A 1 435 ? 25.893 -26.331 -18.713 1.00 82.44 435 GLY A O 1
ATOM 3448 N N . PHE A 1 436 ? 23.922 -25.278 -18.439 1.00 83.75 436 PHE A N 1
ATOM 3449 C CA . PHE A 1 436 ? 24.454 -23.941 -18.193 1.00 83.75 436 PHE A CA 1
ATOM 3450 C C . PHE A 1 436 ? 24.304 -23.568 -16.729 1.00 83.75 436 PHE A C 1
ATOM 3452 O O . PHE A 1 436 ? 23.243 -23.773 -16.135 1.00 83.75 436 PHE A O 1
ATOM 3459 N N . GLU A 1 437 ? 25.363 -23.006 -16.166 1.00 88.81 437 GLU A N 1
ATOM 3460 C CA . GLU A 1 437 ? 25.344 -22.422 -14.834 1.00 88.81 437 GLU A CA 1
ATOM 3461 C C . GLU A 1 437 ? 24.741 -21.018 -14.898 1.00 88.81 437 GLU A C 1
ATOM 3463 O O . GLU A 1 437 ? 25.191 -20.174 -15.670 1.00 88.81 437 GLU A O 1
ATOM 3468 N N . ILE A 1 438 ? 23.711 -20.791 -14.089 1.00 91.62 438 ILE A N 1
ATOM 3469 C CA . ILE A 1 438 ? 23.077 -19.494 -13.889 1.00 91.62 438 ILE A CA 1
ATOM 3470 C C . ILE A 1 438 ? 23.443 -19.046 -12.482 1.00 91.62 438 ILE A C 1
ATOM 3472 O O . ILE A 1 438 ? 23.018 -19.636 -11.483 1.00 91.62 438 ILE A O 1
ATOM 3476 N N . THR A 1 439 ? 24.249 -17.999 -12.416 1.00 93.38 439 THR A N 1
ATOM 3477 C CA . THR A 1 439 ? 24.756 -17.440 -11.164 1.00 93.38 439 THR A CA 1
ATOM 3478 C C . THR A 1 439 ? 23.716 -16.558 -10.470 1.00 93.38 439 THR A C 1
ATOM 3480 O O . THR A 1 439 ? 22.788 -16.037 -11.093 1.00 93.38 439 THR A O 1
ATOM 3483 N N . GLU A 1 440 ? 23.905 -16.327 -9.168 1.00 94.50 440 GLU A N 1
ATOM 3484 C CA . GLU A 1 440 ? 23.126 -15.333 -8.415 1.00 94.50 440 GLU A CA 1
ATOM 3485 C C . GLU A 1 440 ? 23.237 -13.940 -9.056 1.00 94.50 440 GLU A C 1
ATOM 3487 O O . GLU A 1 440 ? 22.244 -13.222 -9.146 1.00 94.50 440 GLU A O 1
ATOM 3492 N N . GLN A 1 441 ? 24.426 -13.567 -9.547 1.00 92.88 441 GLN A N 1
ATOM 3493 C CA . GLN A 1 441 ? 24.652 -12.258 -10.159 1.00 92.88 441 GLN A CA 1
ATOM 3494 C C . GLN A 1 441 ? 23.840 -12.077 -11.445 1.00 92.88 441 GLN A C 1
ATOM 3496 O O . GLN A 1 441 ? 23.203 -11.041 -11.612 1.00 92.88 441 GLN A O 1
ATOM 3501 N N . GLN A 1 442 ? 23.790 -13.092 -12.314 1.00 92.75 442 GLN A N 1
ATOM 3502 C CA . GLN A 1 442 ? 22.923 -13.064 -13.500 1.00 92.75 442 GLN A CA 1
ATOM 3503 C C . GLN A 1 442 ? 21.451 -12.919 -13.108 1.00 92.75 442 GLN A C 1
ATOM 3505 O O . GLN A 1 442 ? 20.735 -12.100 -13.671 1.00 92.75 442 GLN A O 1
ATOM 3510 N N . LYS A 1 443 ? 21.005 -13.641 -12.075 1.00 94.62 443 LYS A N 1
ATOM 3511 C CA . LYS A 1 443 ? 19.632 -13.530 -11.569 1.00 94.62 443 LYS A CA 1
ATOM 3512 C C . LYS A 1 443 ? 19.317 -12.148 -10.995 1.00 94.62 443 LYS A C 1
ATOM 3514 O O . LYS A 1 443 ? 18.188 -11.689 -11.128 1.00 94.62 443 LYS A O 1
ATOM 3519 N N . LYS A 1 444 ? 20.284 -11.448 -10.397 1.00 95.62 444 LYS A N 1
ATOM 3520 C CA . LYS A 1 444 ? 20.095 -10.049 -9.973 1.00 95.62 444 LYS A CA 1
ATOM 3521 C C . LYS A 1 444 ? 19.911 -9.105 -11.161 1.00 95.62 444 LYS A C 1
ATOM 3523 O O . LYS A 1 444 ? 19.051 -8.234 -11.090 1.00 95.62 444 LYS A O 1
ATOM 3528 N N . VAL A 1 445 ? 20.648 -9.313 -12.253 1.00 95.94 445 VAL A N 1
ATOM 3529 C CA . VAL A 1 445 ? 20.452 -8.562 -13.507 1.00 95.94 445 VAL A CA 1
ATOM 3530 C C . VAL A 1 445 ? 19.056 -8.832 -14.071 1.00 95.94 445 VAL A C 1
ATOM 3532 O O . VAL A 1 445 ? 18.273 -7.899 -14.231 1.00 95.94 445 VAL A O 1
ATOM 3535 N N . TRP A 1 446 ? 18.684 -10.106 -14.218 1.00 96.00 446 TRP A N 1
ATOM 3536 C CA . TRP A 1 446 ? 17.354 -10.515 -14.677 1.00 96.00 446 TRP A CA 1
ATOM 3537 C C . TRP A 1 446 ? 16.221 -9.960 -13.810 1.00 96.00 446 TRP A C 1
ATOM 3539 O O . TRP A 1 446 ? 15.160 -9.622 -14.321 1.00 96.00 446 TRP A O 1
ATOM 3549 N N . ALA A 1 447 ? 16.412 -9.835 -12.492 1.00 96.12 447 ALA A N 1
ATOM 3550 C CA . ALA A 1 447 ? 15.416 -9.221 -11.615 1.00 96.12 447 ALA A CA 1
ATOM 3551 C C . ALA A 1 447 ? 15.144 -7.751 -11.978 1.00 96.12 447 ALA A C 1
ATOM 3553 O O . ALA A 1 447 ? 13.984 -7.340 -11.987 1.00 96.12 447 ALA A O 1
ATOM 3554 N N . ILE A 1 448 ? 16.194 -6.991 -12.299 1.00 96.56 448 ILE A N 1
ATOM 3555 C CA . ILE A 1 448 ? 16.110 -5.578 -12.696 1.00 96.56 448 ILE A CA 1
ATOM 3556 C C . ILE A 1 448 ? 15.476 -5.449 -14.087 1.00 96.56 448 ILE A C 1
ATOM 3558 O O . ILE A 1 448 ? 14.635 -4.578 -14.311 1.00 96.56 448 ILE A O 1
ATOM 3562 N N . GLU A 1 449 ? 15.816 -6.347 -15.009 1.00 97.44 449 GLU A N 1
ATOM 3563 C CA . GLU A 1 449 ? 15.200 -6.408 -16.338 1.00 97.44 449 GLU A CA 1
ATOM 3564 C C . GLU A 1 449 ? 13.714 -6.763 -16.269 1.00 97.44 449 GLU A C 1
ATOM 3566 O O . GLU A 1 449 ? 12.900 -6.101 -16.912 1.00 97.44 449 GLU A O 1
ATOM 3571 N N . LEU A 1 450 ? 13.331 -7.739 -15.436 1.00 97.00 450 LEU A N 1
ATOM 3572 C CA . LEU A 1 450 ? 11.929 -8.089 -15.194 1.00 97.00 450 LEU A CA 1
ATOM 3573 C C . LEU A 1 450 ? 11.145 -6.910 -14.610 1.00 97.00 450 LEU A C 1
ATOM 3575 O O . LEU A 1 450 ? 9.996 -6.699 -14.993 1.00 97.00 450 LEU A O 1
ATOM 3579 N N . GLU A 1 451 ? 11.746 -6.126 -13.712 1.00 95.88 451 GLU A N 1
ATOM 3580 C CA . GLU A 1 451 ? 11.111 -4.928 -13.157 1.00 95.88 451 GLU A CA 1
ATOM 3581 C C . GLU A 1 451 ? 10.854 -3.875 -14.251 1.00 95.88 451 GLU A C 1
ATOM 3583 O O . GLU A 1 451 ? 9.739 -3.356 -14.383 1.00 95.88 451 GLU A O 1
ATOM 3588 N N . MET A 1 452 ? 11.853 -3.611 -15.102 1.00 97.56 452 MET A N 1
ATOM 3589 C CA . MET A 1 452 ? 11.710 -2.707 -16.249 1.00 97.56 452 MET A CA 1
ATOM 3590 C C . MET A 1 452 ? 10.691 -3.223 -17.271 1.00 97.56 452 MET A C 1
ATOM 3592 O O . MET A 1 452 ? 9.887 -2.443 -17.792 1.00 97.56 452 MET A O 1
ATOM 3596 N N . ALA A 1 453 ? 10.681 -4.530 -17.531 1.00 97.81 453 ALA A N 1
ATOM 3597 C CA . ALA A 1 453 ? 9.733 -5.182 -18.422 1.00 97.81 453 ALA A CA 1
ATOM 3598 C C . ALA A 1 453 ? 8.300 -5.067 -17.893 1.00 97.81 453 ALA A C 1
ATOM 3600 O O . ALA A 1 453 ? 7.403 -4.678 -18.642 1.00 97.81 453 ALA A O 1
ATOM 3601 N N . ASP A 1 454 ? 8.063 -5.335 -16.605 1.00 96.75 454 ASP A N 1
ATOM 3602 C CA . ASP A 1 454 ? 6.739 -5.181 -15.994 1.00 96.75 454 ASP A CA 1
ATOM 3603 C C . ASP A 1 454 ? 6.256 -3.728 -16.065 1.00 96.75 454 ASP A C 1
ATOM 3605 O O . ASP A 1 454 ? 5.092 -3.459 -16.395 1.00 96.75 454 ASP A O 1
ATOM 3609 N N . ARG A 1 455 ? 7.170 -2.768 -15.858 1.00 96.81 455 ARG A N 1
ATOM 3610 C CA . ARG A 1 455 ? 6.866 -1.347 -16.028 1.00 96.81 455 ARG A CA 1
ATOM 3611 C C . ARG A 1 455 ? 6.467 -1.029 -17.468 1.00 96.81 455 ARG A C 1
ATOM 3613 O O . ARG A 1 455 ? 5.418 -0.416 -17.669 1.00 96.81 455 ARG A O 1
ATOM 3620 N N . LEU A 1 456 ? 7.238 -1.467 -18.463 1.00 98.00 456 LEU A N 1
ATOM 3621 C CA . LEU A 1 456 ? 6.923 -1.264 -19.881 1.00 98.00 456 LEU A CA 1
ATOM 3622 C C . LEU A 1 456 ? 5.578 -1.888 -20.271 1.00 98.00 456 LEU A C 1
ATOM 3624 O O . LEU A 1 456 ? 4.742 -1.228 -20.895 1.00 98.00 456 LEU A O 1
ATOM 3628 N N . LEU A 1 457 ? 5.336 -3.135 -19.866 1.00 97.88 457 LEU A N 1
ATOM 3629 C CA . LEU A 1 457 ? 4.085 -3.842 -20.132 1.00 97.88 457 LEU A CA 1
ATOM 3630 C C . LEU A 1 457 ? 2.889 -3.151 -19.465 1.00 97.88 457 LEU A C 1
ATOM 3632 O O . LEU A 1 457 ? 1.812 -3.087 -20.061 1.00 97.88 457 LEU A O 1
ATOM 3636 N N . THR A 1 458 ? 3.069 -2.598 -18.264 1.00 97.19 458 THR A N 1
ATOM 3637 C CA . THR A 1 458 ? 2.044 -1.806 -17.570 1.00 97.19 458 THR A CA 1
ATOM 3638 C C . THR A 1 458 ? 1.712 -0.528 -18.338 1.00 97.19 458 THR A C 1
ATOM 3640 O O . THR A 1 458 ? 0.539 -0.286 -18.621 1.00 97.19 458 THR A O 1
ATOM 3643 N N . VAL A 1 459 ? 2.724 0.238 -18.764 1.00 97.81 459 VAL A N 1
ATOM 3644 C CA . VAL A 1 459 ? 2.532 1.460 -19.569 1.00 97.81 459 VAL A CA 1
ATOM 3645 C C . VAL A 1 459 ? 1.783 1.152 -20.863 1.00 97.81 459 VAL A C 1
ATOM 3647 O O . VAL A 1 459 ? 0.825 1.848 -21.208 1.00 97.81 459 VAL A O 1
ATOM 3650 N N . CYS A 1 460 ? 2.172 0.079 -21.555 1.00 97.94 460 CYS A N 1
ATOM 3651 C CA . CYS A 1 460 ? 1.506 -0.342 -22.783 1.00 97.94 460 CYS A CA 1
ATOM 3652 C C . CYS A 1 460 ? 0.047 -0.745 -22.529 1.00 97.94 460 CYS A C 1
ATOM 3654 O O . CYS A 1 460 ? -0.837 -0.353 -23.289 1.00 97.94 460 CYS A O 1
ATOM 3656 N N . ARG A 1 461 ? -0.233 -1.473 -21.439 1.00 96.56 461 ARG A N 1
ATOM 3657 C CA . ARG A 1 461 ? -1.591 -1.902 -21.071 1.00 96.56 461 ARG A CA 1
ATOM 3658 C C . ARG A 1 461 ? -2.503 -0.721 -20.741 1.00 96.56 461 ARG A C 1
ATOM 3660 O O . ARG A 1 461 ? -3.635 -0.692 -21.215 1.00 96.56 461 ARG A O 1
ATOM 3667 N N . GLU A 1 462 ? -2.022 0.247 -19.963 1.00 97.00 462 GLU A N 1
ATOM 3668 C CA . GLU A 1 462 ? -2.789 1.446 -19.590 1.00 97.00 462 GLU A CA 1
ATOM 3669 C C . GLU A 1 462 ? -3.113 2.341 -20.793 1.00 97.00 462 GLU A C 1
ATOM 3671 O O . GLU A 1 462 ? -4.159 2.986 -20.815 1.00 97.00 462 GLU A O 1
ATOM 3676 N N . ASN A 1 463 ? -2.241 2.350 -21.805 1.00 97.44 463 ASN A N 1
ATOM 3677 C CA . ASN A 1 463 ? -2.356 3.216 -22.982 1.00 97.44 463 ASN A CA 1
ATOM 3678 C C . ASN A 1 463 ? -2.785 2.470 -24.255 1.00 97.44 463 ASN A C 1
ATOM 3680 O O . ASN A 1 463 ? -2.777 3.048 -25.341 1.00 97.44 463 ASN A O 1
ATOM 3684 N N . ASN A 1 464 ? -3.190 1.201 -24.128 1.00 96.88 464 ASN A N 1
ATOM 3685 C CA . ASN A 1 464 ? -3.636 0.352 -25.234 1.00 96.88 464 ASN A CA 1
ATOM 3686 C C . ASN A 1 464 ? -2.626 0.285 -26.405 1.00 96.88 464 ASN A C 1
ATOM 3688 O O . ASN A 1 464 ? -3.004 0.387 -27.573 1.00 96.88 464 ASN A O 1
ATOM 3692 N N . LEU A 1 465 ? -1.339 0.135 -26.079 1.00 98.00 465 LEU A N 1
ATOM 3693 C CA . LEU A 1 465 ? -0.240 -0.022 -27.037 1.00 98.00 465 LEU A CA 1
ATOM 3694 C C . LEU A 1 465 ? 0.070 -1.508 -27.239 1.00 98.00 465 LEU A C 1
ATOM 3696 O O . LEU A 1 465 ? 0.145 -2.264 -26.264 1.00 98.00 465 LEU A O 1
ATOM 3700 N N . LYS A 1 466 ? 0.274 -1.944 -28.489 1.00 97.12 466 LYS A N 1
ATOM 3701 C CA . LYS A 1 466 ? 0.695 -3.320 -28.767 1.00 97.12 466 LYS A CA 1
ATOM 3702 C C . LYS A 1 466 ? 2.208 -3.452 -28.629 1.00 97.12 466 LYS A C 1
ATOM 3704 O O . LYS A 1 466 ? 2.976 -2.742 -29.270 1.00 97.12 466 LYS A O 1
ATOM 3709 N N . ILE A 1 467 ? 2.614 -4.426 -27.829 1.00 98.19 467 ILE A N 1
ATOM 3710 C CA . ILE A 1 467 ? 4.004 -4.802 -27.593 1.00 98.19 467 ILE A CA 1
ATOM 3711 C C . ILE A 1 467 ? 4.101 -6.323 -27.547 1.00 98.19 467 ILE A C 1
ATOM 3713 O O . ILE A 1 467 ? 3.159 -7.001 -27.128 1.00 98.19 467 ILE A O 1
ATOM 3717 N N . PHE A 1 468 ? 5.234 -6.852 -27.987 1.00 98.31 468 PHE A N 1
ATOM 3718 C CA . PHE A 1 468 ? 5.516 -8.276 -28.042 1.00 98.31 468 PHE A CA 1
ATOM 3719 C C . PHE A 1 468 ? 6.936 -8.541 -27.545 1.00 98.31 468 PHE A C 1
ATOM 3721 O O . PHE A 1 468 ? 7.825 -7.738 -27.810 1.00 98.31 468 PHE A O 1
ATOM 3728 N N . ALA A 1 469 ? 7.168 -9.663 -26.867 1.00 97.88 469 ALA A N 1
ATOM 3729 C CA . ALA A 1 469 ? 8.524 -10.168 -26.684 1.00 97.88 469 ALA A CA 1
ATOM 3730 C C . ALA A 1 469 ? 9.156 -10.457 -28.044 1.00 97.88 469 ALA A C 1
ATOM 3732 O O . ALA A 1 469 ? 8.471 -10.909 -28.968 1.00 97.88 469 ALA A O 1
ATOM 3733 N N . ASP A 1 470 ? 10.457 -10.226 -28.153 1.00 95.12 470 ASP A N 1
ATOM 3734 C CA . ASP A 1 470 ? 11.236 -10.508 -29.348 1.00 95.12 470 ASP A CA 1
ATOM 3735 C C . ASP A 1 470 ? 12.428 -11.431 -29.038 1.00 95.12 470 ASP A C 1
ATOM 3737 O O . ASP A 1 470 ? 12.673 -11.776 -27.889 1.00 95.12 470 ASP A O 1
ATOM 3741 N N . ALA A 1 471 ? 13.085 -11.928 -30.086 1.00 91.69 471 ALA A N 1
ATOM 3742 C CA . ALA A 1 471 ? 14.352 -12.662 -30.064 1.00 91.69 471 ALA A CA 1
ATOM 3743 C C . ALA A 1 471 ? 14.545 -13.610 -28.854 1.00 91.69 471 ALA A C 1
ATOM 3745 O O . ALA A 1 471 ? 13.846 -14.631 -28.787 1.00 91.69 471 ALA A O 1
ATOM 3746 N N . GLY A 1 472 ? 15.501 -13.325 -27.959 1.00 92.00 472 GLY A N 1
ATOM 3747 C CA . GLY A 1 472 ? 15.855 -14.194 -26.830 1.00 92.00 472 GLY A CA 1
ATOM 3748 C C . GLY A 1 472 ? 14.706 -14.334 -25.838 1.00 92.00 472 GLY A C 1
ATOM 3749 O O . GLY A 1 472 ? 14.314 -15.449 -25.480 1.00 92.00 472 GLY A O 1
ATOM 3750 N N . THR A 1 473 ? 14.041 -13.220 -25.541 1.00 96.19 473 THR A N 1
ATOM 3751 C CA . THR A 1 473 ? 12.875 -13.168 -24.649 1.00 96.19 473 THR A CA 1
ATOM 3752 C C . THR A 1 473 ? 11.687 -13.968 -25.186 1.00 96.19 473 THR A C 1
ATOM 3754 O O . THR A 1 473 ? 11.034 -14.694 -24.433 1.00 96.19 473 THR A O 1
ATOM 3757 N N . MET A 1 474 ? 11.412 -13.911 -26.495 1.00 96.56 474 MET A N 1
ATOM 3758 C CA . MET A 1 474 ? 10.349 -14.713 -27.115 1.00 96.56 474 MET A CA 1
ATOM 3759 C C . MET A 1 474 ? 10.666 -16.210 -27.024 1.00 96.56 474 MET A C 1
ATOM 3761 O O . MET A 1 474 ? 9.797 -17.012 -26.673 1.00 96.56 474 MET A O 1
ATOM 3765 N N . LEU A 1 475 ? 11.914 -16.594 -27.302 1.00 95.00 475 LEU A N 1
ATOM 3766 C CA . LEU A 1 475 ? 12.371 -17.975 -27.158 1.00 95.00 475 LEU A CA 1
ATOM 3767 C C . LEU A 1 475 ? 12.285 -18.446 -25.697 1.00 95.00 475 LEU A C 1
ATOM 3769 O O . LEU A 1 475 ? 11.870 -19.578 -25.432 1.00 95.00 475 LEU A O 1
ATOM 3773 N N . GLY A 1 476 ? 12.645 -17.579 -24.753 1.00 94.88 476 GLY A N 1
ATOM 3774 C CA . GLY A 1 476 ? 12.516 -17.800 -23.319 1.00 94.88 476 GLY A CA 1
ATOM 3775 C C . GLY A 1 476 ? 11.071 -18.065 -22.899 1.00 94.88 476 GLY A C 1
ATOM 3776 O O . GLY A 1 476 ? 10.783 -19.097 -22.289 1.00 94.88 476 GLY A O 1
ATOM 3777 N N . ALA A 1 477 ? 10.135 -17.214 -23.325 1.00 96.94 477 ALA A N 1
ATOM 3778 C CA . ALA A 1 477 ? 8.707 -17.376 -23.050 1.00 96.94 477 ALA A CA 1
ATOM 3779 C C . ALA A 1 477 ? 8.150 -18.703 -23.591 1.00 96.94 477 ALA A C 1
ATOM 3781 O O . ALA A 1 477 ? 7.454 -19.427 -22.878 1.00 96.94 477 ALA A O 1
ATOM 3782 N N . VAL A 1 478 ? 8.485 -19.047 -24.839 1.00 96.31 478 VAL A N 1
ATOM 3783 C CA . VAL A 1 478 ? 7.945 -20.233 -25.523 1.00 96.31 478 VAL A CA 1
ATOM 3784 C C . VAL A 1 478 ? 8.527 -21.537 -24.967 1.00 96.31 478 VAL A C 1
ATOM 3786 O O . VAL A 1 478 ? 7.790 -22.502 -24.759 1.00 96.31 478 VAL A O 1
ATOM 3789 N N . ARG A 1 479 ? 9.844 -21.590 -24.736 1.00 93.88 479 ARG A N 1
ATOM 3790 C CA . ARG A 1 479 ? 10.557 -22.833 -24.394 1.00 93.88 479 ARG A CA 1
ATOM 3791 C C . ARG A 1 479 ? 10.829 -22.985 -22.901 1.00 93.88 479 ARG A C 1
ATOM 3793 O O . ARG A 1 479 ? 10.665 -24.076 -22.359 1.00 93.88 479 ARG A O 1
ATOM 3800 N N . HIS A 1 480 ? 11.282 -21.920 -22.249 1.00 92.38 480 HIS A N 1
ATOM 3801 C CA . HIS A 1 480 ? 11.807 -21.967 -20.881 1.00 92.38 480 HIS A CA 1
ATOM 3802 C C . HIS A 1 480 ? 10.810 -21.505 -19.824 1.00 92.38 480 HIS A C 1
ATOM 3804 O O . HIS A 1 480 ? 10.986 -21.839 -18.654 1.00 92.38 480 HIS A O 1
ATOM 3810 N N . LYS A 1 481 ? 9.758 -20.786 -20.237 1.00 94.31 481 LYS A N 1
ATOM 3811 C CA . LYS A 1 481 ? 8.840 -20.065 -19.346 1.00 94.31 481 LYS A CA 1
ATOM 3812 C C . LYS A 1 481 ? 9.577 -19.041 -18.473 1.00 94.31 481 LYS A C 1
ATOM 3814 O O . LYS A 1 481 ? 9.233 -18.849 -17.309 1.00 94.31 481 LYS A O 1
ATOM 3819 N N . GLY A 1 482 ? 10.609 -18.418 -19.034 1.00 93.88 482 GLY A N 1
ATOM 3820 C CA . GLY A 1 482 ? 11.551 -17.544 -18.340 1.00 93.88 482 GLY A CA 1
ATOM 3821 C C . GLY A 1 482 ? 12.775 -17.271 -19.207 1.00 93.88 482 GLY A C 1
ATOM 3822 O O . GLY A 1 482 ? 12.748 -17.562 -20.405 1.00 93.88 482 GLY A O 1
ATOM 3823 N N . PHE A 1 483 ? 13.849 -16.753 -18.618 1.00 93.50 483 PHE A N 1
ATOM 3824 C CA . PHE A 1 483 ? 15.074 -16.445 -19.363 1.00 93.50 483 PHE A CA 1
ATOM 3825 C C . PHE A 1 483 ? 15.698 -17.695 -19.992 1.00 93.50 483 PHE A C 1
ATOM 3827 O O . PHE A 1 483 ? 15.652 -18.799 -19.432 1.00 93.50 483 PHE A O 1
ATOM 3834 N N . ILE A 1 484 ? 16.318 -17.527 -21.162 1.00 91.31 484 ILE A N 1
ATOM 3835 C CA . ILE A 1 484 ? 17.242 -18.542 -21.675 1.00 91.31 484 ILE A CA 1
ATOM 3836 C C . ILE A 1 484 ? 18.565 -18.435 -20.886 1.00 91.31 484 ILE A C 1
ATOM 3838 O O . ILE A 1 484 ? 18.969 -17.330 -20.546 1.00 91.31 484 ILE A O 1
ATOM 3842 N N . PRO A 1 485 ? 19.276 -19.537 -20.573 1.00 87.81 485 PRO A N 1
ATOM 3843 C CA . PRO A 1 485 ? 20.421 -19.483 -19.649 1.00 87.81 485 PRO A CA 1
ATOM 3844 C C . PRO A 1 485 ? 21.593 -18.571 -20.050 1.00 87.81 485 PRO A C 1
ATOM 3846 O O . PRO A 1 485 ? 22.449 -18.281 -19.220 1.00 87.81 485 PRO A O 1
ATOM 3849 N N . TRP A 1 486 ? 21.656 -18.167 -21.316 1.00 84.81 486 TRP A N 1
ATOM 3850 C CA . TRP A 1 486 ? 22.705 -17.327 -21.894 1.00 84.81 486 TRP A CA 1
ATOM 3851 C C . TRP A 1 486 ? 22.186 -15.962 -22.377 1.00 84.81 486 TRP A C 1
ATOM 3853 O O . TRP A 1 486 ? 22.912 -15.290 -23.106 1.00 84.81 486 TRP A O 1
ATOM 3863 N N . ASP A 1 487 ? 20.951 -15.581 -22.017 1.00 83.69 487 ASP A N 1
ATOM 3864 C CA . ASP A 1 487 ? 20.423 -14.235 -22.288 1.00 83.69 487 ASP A CA 1
ATOM 3865 C C . ASP A 1 487 ? 21.242 -13.199 -21.521 1.00 83.69 487 ASP A C 1
ATOM 3867 O O . ASP A 1 487 ? 21.561 -13.393 -20.340 1.00 83.69 487 ASP A O 1
ATOM 3871 N N . ASP A 1 488 ? 21.565 -12.109 -22.206 1.00 81.44 488 ASP A N 1
ATOM 3872 C CA . ASP A 1 488 ? 22.218 -10.938 -21.643 1.00 81.44 488 ASP A CA 1
ATOM 3873 C C . ASP A 1 488 ? 21.286 -9.732 -21.495 1.00 81.44 488 ASP A C 1
ATO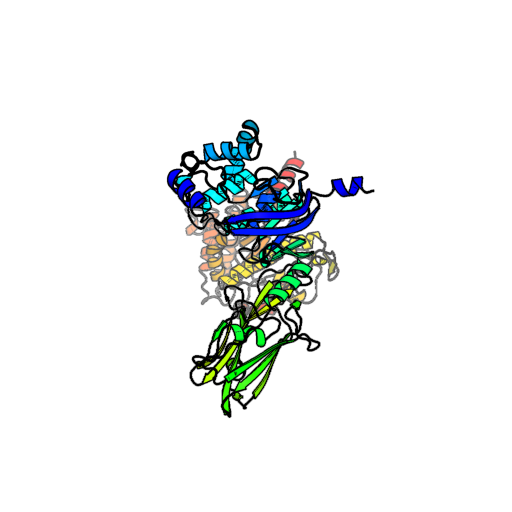M 3875 O O . ASP A 1 488 ? 21.666 -8.803 -20.793 1.00 81.44 488 ASP A O 1
ATOM 3879 N N . ASP A 1 489 ? 20.095 -9.760 -22.092 1.00 90.44 489 ASP A N 1
ATOM 3880 C CA . ASP A 1 489 ? 19.081 -8.713 -21.994 1.00 90.44 489 ASP A CA 1
ATOM 3881 C C . ASP A 1 489 ? 17.662 -9.236 -22.292 1.00 90.44 489 ASP A C 1
ATOM 3883 O O . ASP A 1 489 ? 17.452 -10.411 -22.611 1.00 90.44 489 ASP A O 1
ATOM 3887 N N . MET A 1 490 ? 16.658 -8.355 -22.170 1.00 95.62 490 MET A N 1
ATOM 3888 C CA . MET A 1 490 ? 15.304 -8.636 -22.656 1.00 95.62 490 MET A CA 1
ATOM 3889 C C . MET A 1 490 ? 14.974 -7.824 -23.902 1.00 95.62 490 MET A C 1
ATOM 3891 O O . MET A 1 490 ? 15.047 -6.598 -23.887 1.00 95.62 490 MET A O 1
ATOM 3895 N N . ASP A 1 491 ? 14.485 -8.506 -24.932 1.00 95.62 491 ASP A N 1
ATOM 3896 C CA . ASP A 1 491 ? 14.084 -7.923 -26.201 1.00 95.62 491 ASP A CA 1
ATOM 3897 C C . ASP A 1 491 ? 12.559 -7.765 -26.291 1.00 95.62 491 ASP A C 1
ATOM 3899 O O . ASP A 1 491 ? 11.784 -8.722 -26.150 1.00 95.62 491 ASP A O 1
ATOM 3903 N N . PHE A 1 492 ? 12.115 -6.573 -26.668 1.00 98.00 492 PHE A N 1
ATOM 3904 C CA . PHE A 1 492 ? 10.732 -6.281 -27.017 1.00 98.00 492 PHE A CA 1
ATOM 3905 C C . PHE A 1 492 ? 10.631 -5.688 -28.414 1.00 98.00 492 PHE A C 1
ATOM 3907 O O . PHE A 1 492 ? 11.551 -5.055 -28.921 1.00 98.00 492 PHE A O 1
ATOM 3914 N N . ALA A 1 493 ? 9.472 -5.853 -29.039 1.00 96.94 493 ALA A N 1
ATOM 3915 C CA . ALA A 1 493 ? 9.164 -5.267 -30.327 1.00 96.94 493 ALA A CA 1
ATOM 3916 C C . ALA A 1 493 ? 7.751 -4.682 -30.345 1.00 96.94 493 ALA A C 1
ATOM 3918 O O . ALA A 1 493 ? 6.808 -5.249 -29.785 1.00 96.94 493 ALA A O 1
ATOM 3919 N N . MET A 1 494 ? 7.592 -3.555 -31.030 1.00 96.88 494 MET A N 1
ATOM 3920 C CA . MET A 1 494 ? 6.296 -2.909 -31.233 1.00 96.88 494 MET A CA 1
ATOM 3921 C C . MET A 1 494 ? 6.200 -2.269 -32.608 1.00 96.88 494 MET A C 1
ATOM 3923 O O . MET A 1 494 ? 7.209 -1.915 -33.210 1.00 96.88 494 MET A O 1
ATOM 3927 N N . PHE A 1 495 ? 4.978 -2.124 -33.114 1.00 95.88 495 PHE A N 1
ATOM 3928 C CA . PHE A 1 495 ? 4.753 -1.424 -34.373 1.00 95.88 495 PHE A CA 1
ATOM 3929 C C . PHE A 1 495 ? 5.085 0.058 -34.245 1.00 95.88 495 PHE A C 1
ATOM 3931 O O . PHE A 1 495 ? 4.921 0.656 -33.179 1.00 95.88 495 PHE A O 1
ATOM 3938 N N . ARG A 1 496 ? 5.517 0.647 -35.360 1.00 94.12 496 ARG A N 1
ATOM 3939 C CA . ARG A 1 496 ? 5.883 2.060 -35.469 1.00 94.12 496 ARG A CA 1
ATOM 3940 C C . ARG A 1 496 ? 4.839 2.994 -34.852 1.00 94.12 496 ARG A C 1
ATOM 3942 O O . ARG A 1 496 ? 5.194 3.870 -34.071 1.00 94.12 496 ARG A O 1
ATOM 3949 N N . GLU A 1 497 ? 3.559 2.769 -35.129 1.00 94.50 497 GLU A N 1
ATOM 3950 C CA . GLU A 1 497 ? 2.477 3.629 -34.643 1.00 94.50 497 GLU A CA 1
ATOM 3951 C C . GLU A 1 497 ? 2.315 3.591 -33.116 1.00 94.50 497 GLU A C 1
ATOM 3953 O O . GLU A 1 497 ? 1.921 4.587 -32.511 1.00 94.50 497 GLU A O 1
ATOM 3958 N N . ASP A 1 498 ? 2.597 2.452 -32.480 1.00 97.19 498 ASP A N 1
ATOM 3959 C CA . ASP A 1 498 ? 2.532 2.315 -31.023 1.00 97.19 498 ASP A CA 1
ATOM 3960 C C . ASP A 1 498 ? 3.824 2.794 -30.351 1.00 97.19 498 ASP A C 1
ATOM 3962 O O . ASP A 1 498 ? 3.765 3.379 -29.269 1.00 97.19 498 ASP A O 1
ATOM 3966 N N . TYR A 1 499 ? 4.969 2.643 -31.021 1.00 96.31 499 TYR A N 1
ATOM 3967 C CA . TYR A 1 499 ? 6.239 3.226 -30.592 1.00 96.31 499 TYR A CA 1
ATOM 3968 C C . TYR A 1 499 ? 6.206 4.754 -30.557 1.00 96.31 499 TYR A C 1
ATOM 3970 O O . TYR A 1 499 ? 6.700 5.360 -29.607 1.00 96.31 499 TYR A O 1
ATOM 3978 N N . ASP A 1 500 ? 5.600 5.391 -31.558 1.00 95.19 500 ASP A N 1
ATOM 3979 C CA . ASP A 1 500 ? 5.489 6.851 -31.595 1.00 95.19 500 ASP A CA 1
ATOM 3980 C C . ASP A 1 500 ? 4.651 7.371 -30.425 1.00 95.19 500 ASP A C 1
ATOM 3982 O O . ASP A 1 500 ? 5.070 8.282 -29.710 1.00 95.19 500 ASP A O 1
ATOM 3986 N N . LYS A 1 501 ? 3.509 6.724 -30.158 1.00 97.44 501 LYS A N 1
ATOM 3987 C CA . LYS A 1 501 ? 2.689 7.028 -28.978 1.00 97.44 501 LYS A CA 1
ATOM 3988 C C . LYS A 1 501 ? 3.468 6.796 -27.689 1.00 97.44 501 LYS A C 1
ATOM 3990 O O . LYS A 1 501 ? 3.359 7.607 -26.771 1.00 97.44 501 LYS A O 1
ATOM 3995 N N . LEU A 1 502 ? 4.252 5.714 -27.607 1.00 97.50 502 LEU A N 1
ATOM 3996 C CA . LEU A 1 502 ? 5.099 5.453 -26.447 1.00 97.50 502 LEU A CA 1
ATOM 3997 C C . LEU A 1 502 ? 6.105 6.589 -26.249 1.00 97.50 502 LEU A C 1
ATOM 3999 O O . LEU A 1 502 ? 6.224 7.074 -25.132 1.00 97.50 502 LEU A O 1
ATOM 4003 N N . CYS A 1 503 ? 6.777 7.057 -27.303 1.00 95.50 503 CYS A N 1
ATOM 4004 C CA . CYS A 1 503 ? 7.725 8.171 -27.222 1.00 95.50 503 CYS A CA 1
ATOM 4005 C C . CYS A 1 503 ? 7.092 9.446 -26.643 1.00 95.50 503 CYS A C 1
ATOM 4007 O O . CYS A 1 503 ? 7.726 10.131 -25.842 1.00 95.50 503 CYS A O 1
ATOM 4009 N N . GLU A 1 504 ? 5.843 9.752 -27.006 1.00 95.75 504 GLU A N 1
ATOM 4010 C CA . GLU A 1 504 ? 5.127 10.930 -26.498 1.00 95.75 504 GLU A CA 1
ATOM 4011 C C . GLU A 1 504 ? 4.826 10.848 -24.993 1.00 95.75 504 GLU A C 1
ATOM 4013 O O . GLU A 1 504 ? 4.849 11.864 -24.291 1.00 95.75 504 GLU A O 1
ATOM 4018 N N . ILE A 1 505 ? 4.540 9.646 -24.481 1.00 96.06 505 ILE A N 1
ATOM 4019 C CA . ILE A 1 505 ? 4.130 9.443 -23.083 1.00 96.06 505 ILE A CA 1
ATOM 4020 C C . ILE A 1 505 ? 5.270 8.978 -22.172 1.00 96.06 505 ILE A C 1
ATOM 4022 O O . ILE A 1 505 ? 5.204 9.205 -20.963 1.00 96.06 505 ILE A O 1
ATOM 4026 N N . ALA A 1 506 ? 6.313 8.354 -22.720 1.00 94.69 506 ALA A N 1
ATOM 4027 C CA . ALA A 1 506 ? 7.397 7.708 -21.986 1.00 94.69 506 ALA A CA 1
ATOM 4028 C C . ALA A 1 506 ? 8.053 8.608 -20.925 1.00 94.69 506 ALA A C 1
ATOM 4030 O O . ALA A 1 506 ? 8.231 8.125 -19.805 1.00 94.69 506 ALA A O 1
ATOM 4031 N N . PRO A 1 507 ? 8.310 9.913 -21.168 1.00 91.25 507 PRO A N 1
ATOM 4032 C CA . PRO A 1 507 ? 8.880 10.795 -20.146 1.00 91.25 507 PRO A CA 1
ATOM 4033 C C . PRO A 1 507 ? 8.039 10.925 -18.865 1.00 91.25 507 PRO A C 1
ATOM 4035 O O . PRO A 1 507 ? 8.565 11.295 -17.821 1.00 91.25 507 PRO A O 1
ATOM 4038 N N . ARG A 1 508 ? 6.730 10.637 -18.921 1.00 93.00 508 ARG A N 1
ATOM 4039 C CA . ARG A 1 508 ? 5.843 10.651 -17.742 1.00 93.00 508 ARG A CA 1
ATOM 4040 C C . ARG A 1 508 ? 5.915 9.361 -16.931 1.00 93.00 508 ARG A C 1
ATOM 4042 O O . ARG A 1 508 ? 5.576 9.369 -15.752 1.00 93.00 508 ARG A O 1
ATOM 4049 N N . TYR A 1 509 ? 6.291 8.258 -17.571 1.00 94.12 509 TYR A N 1
ATOM 4050 C CA . TYR A 1 509 ? 6.220 6.918 -16.995 1.00 94.12 509 TYR A CA 1
ATOM 4051 C C . TYR A 1 509 ? 7.580 6.352 -16.590 1.00 94.12 509 TYR A C 1
ATOM 4053 O O . TYR A 1 509 ? 7.633 5.563 -15.641 1.00 94.12 509 TYR A O 1
ATOM 4061 N N . PHE A 1 510 ? 8.641 6.759 -17.286 1.00 96.12 510 PHE A N 1
ATOM 4062 C CA . PHE A 1 510 ? 10.025 6.364 -17.044 1.00 96.12 510 PHE A CA 1
ATOM 4063 C C . PHE A 1 510 ? 10.802 7.564 -16.513 1.00 96.12 510 PHE A C 1
ATOM 4065 O O . PHE A 1 510 ? 11.514 8.254 -17.241 1.00 96.12 510 PHE A O 1
ATOM 4072 N N . THR A 1 511 ? 10.578 7.833 -15.232 1.00 92.62 511 THR A N 1
ATOM 4073 C CA . THR A 1 511 ? 11.363 8.775 -14.436 1.00 92.62 511 THR A CA 1
ATOM 4074 C C . THR A 1 511 ? 12.373 8.010 -13.596 1.00 92.62 511 THR A C 1
ATOM 4076 O O . THR A 1 511 ? 12.185 6.818 -13.345 1.00 92.62 511 THR A O 1
ATOM 4079 N N . GLU A 1 512 ? 13.395 8.717 -13.113 1.00 92.12 512 GLU A N 1
ATOM 4080 C CA . GLU A 1 512 ? 14.451 8.167 -12.262 1.00 92.12 512 GLU A CA 1
ATOM 4081 C C . GLU A 1 512 ? 13.890 7.199 -11.189 1.00 92.12 512 GLU A C 1
ATOM 4083 O O . GLU A 1 512 ? 12.917 7.550 -10.510 1.00 92.12 512 GLU A O 1
ATOM 4088 N N . PRO A 1 513 ? 14.448 5.975 -11.066 1.00 94.25 513 PRO A N 1
ATOM 4089 C CA . PRO A 1 513 ? 15.697 5.506 -11.685 1.00 94.25 513 PRO A CA 1
ATOM 4090 C C . PRO A 1 513 ? 15.585 5.103 -13.164 1.00 94.25 513 PRO A C 1
ATOM 4092 O O . PRO A 1 513 ? 16.609 4.954 -13.834 1.00 94.25 513 PRO A O 1
ATOM 4095 N N . TYR A 1 514 ? 14.372 4.965 -13.700 1.00 96.75 514 TYR A N 1
ATOM 4096 C CA . TYR A 1 514 ? 14.154 4.554 -15.082 1.00 96.75 514 TYR A CA 1
ATOM 4097 C C . TYR A 1 514 ? 14.406 5.679 -16.073 1.00 96.75 514 TYR A C 1
ATOM 4099 O O . TYR A 1 514 ? 14.055 6.835 -15.839 1.00 96.75 514 TYR A O 1
ATOM 4107 N N . PHE A 1 515 ? 14.960 5.320 -17.221 1.00 96.38 515 PHE A N 1
ATOM 4108 C CA . PHE A 1 515 ? 15.187 6.247 -18.312 1.00 96.38 515 PHE A CA 1
ATOM 4109 C C . PHE A 1 515 ? 14.814 5.593 -19.637 1.00 96.38 515 PHE A C 1
ATOM 4111 O O . PHE A 1 515 ? 15.388 4.576 -20.020 1.00 96.38 515 PHE A O 1
ATOM 4118 N N . PHE A 1 516 ? 13.837 6.178 -20.332 1.00 97.31 516 PHE A N 1
ATOM 4119 C CA . PHE A 1 516 ? 13.520 5.792 -21.702 1.00 97.31 516 PHE A CA 1
ATOM 4120 C C . PHE A 1 516 ? 14.543 6.427 -22.637 1.00 97.31 516 PHE A C 1
ATOM 4122 O O . PHE A 1 516 ? 14.486 7.626 -22.921 1.00 97.31 516 PHE A O 1
ATOM 4129 N N . GLN A 1 517 ? 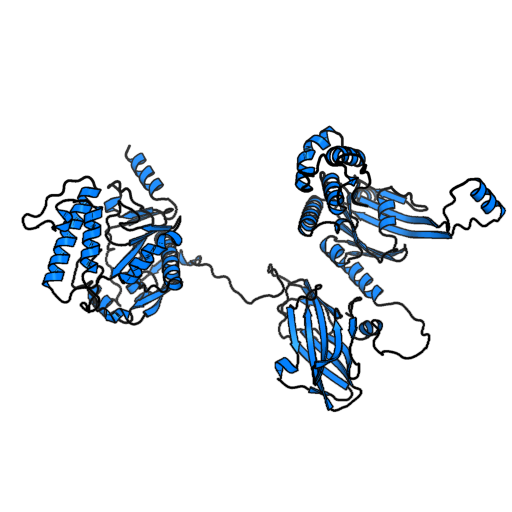15.499 5.622 -23.076 1.00 96.25 517 GLN A N 1
ATOM 4130 C CA . GLN A 1 517 ? 16.612 6.031 -23.908 1.00 96.25 517 GLN A CA 1
ATOM 4131 C C . GLN A 1 517 ? 16.316 5.738 -25.376 1.00 96.25 517 GLN A C 1
ATOM 4133 O O . GLN A 1 517 ? 16.046 4.608 -25.764 1.00 96.25 517 GLN A O 1
ATOM 4138 N N . ASN A 1 518 ? 16.403 6.758 -26.213 1.00 93.69 518 ASN A N 1
ATOM 4139 C CA . ASN A 1 518 ? 16.467 6.637 -27.660 1.00 93.69 518 ASN A CA 1
ATOM 4140 C C . ASN A 1 518 ? 17.261 7.829 -28.212 1.00 93.69 518 ASN A C 1
ATOM 4142 O O . ASN A 1 518 ? 17.712 8.694 -27.462 1.00 93.69 518 ASN A O 1
ATOM 4146 N N . VAL A 1 519 ? 17.393 7.910 -29.534 1.00 89.81 519 VAL A N 1
ATOM 4147 C CA . VAL A 1 519 ? 18.146 8.983 -30.209 1.00 89.81 519 VAL A CA 1
ATOM 4148 C C . VAL A 1 519 ? 17.575 10.394 -29.972 1.00 89.81 519 VAL A C 1
ATOM 4150 O O . VAL A 1 519 ? 18.262 11.385 -30.201 1.00 89.81 519 VAL A O 1
ATOM 4153 N N . TYR A 1 520 ? 16.328 10.507 -29.503 1.00 87.00 520 TYR A N 1
ATOM 4154 C CA . TYR A 1 520 ? 15.653 11.779 -29.228 1.00 87.00 520 TYR A CA 1
ATOM 4155 C C . TYR A 1 520 ? 15.744 12.195 -27.756 1.00 87.00 520 TYR A C 1
ATOM 4157 O O . TYR A 1 520 ? 15.812 13.390 -27.460 1.00 87.00 520 TYR A O 1
ATOM 4165 N N . THR A 1 521 ? 15.736 11.233 -26.831 1.00 91.56 521 THR A N 1
ATOM 4166 C CA . THR A 1 521 ? 15.820 11.478 -25.385 1.00 91.56 521 THR A CA 1
ATOM 4167 C C . THR A 1 521 ? 17.260 11.501 -24.877 1.00 91.56 521 THR A C 1
ATOM 4169 O O . THR A 1 521 ? 17.538 12.180 -23.891 1.00 91.56 521 THR A O 1
ATOM 4172 N N . ASP A 1 522 ? 18.184 10.837 -25.574 1.00 91.94 522 ASP A N 1
ATOM 4173 C CA . ASP A 1 522 ? 19.614 10.809 -25.276 1.00 91.94 522 ASP A CA 1
ATOM 4174 C C . ASP A 1 522 ? 20.424 11.052 -26.556 1.00 91.94 522 ASP A C 1
ATOM 4176 O O . ASP A 1 522 ? 20.709 10.147 -27.334 1.00 91.94 522 ASP A O 1
ATOM 4180 N N . LYS A 1 523 ? 20.790 12.312 -26.807 1.00 85.62 523 LYS A N 1
ATOM 4181 C CA . LYS A 1 523 ? 21.354 12.754 -28.098 1.00 85.62 523 LYS A 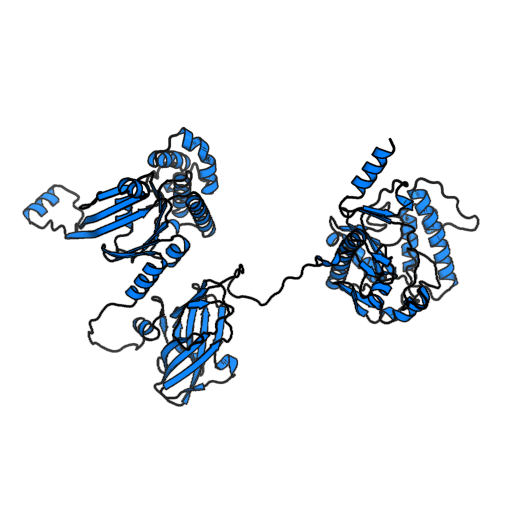CA 1
ATOM 4182 C C . LYS A 1 523 ? 22.672 12.084 -28.497 1.00 85.62 523 LYS A C 1
ATOM 4184 O O . LYS A 1 523 ? 23.081 12.197 -29.648 1.00 85.62 523 LYS A O 1
ATOM 4189 N N . LYS A 1 524 ? 23.374 11.454 -27.552 1.00 88.56 524 LYS A N 1
ATOM 4190 C CA . LYS A 1 524 ? 24.651 10.766 -27.808 1.00 88.56 524 LYS A CA 1
ATOM 4191 C C . LYS A 1 524 ? 24.482 9.260 -27.968 1.00 88.56 524 LYS A C 1
ATOM 4193 O O . LYS A 1 524 ? 25.455 8.568 -28.254 1.00 88.56 524 LYS A O 1
ATOM 4198 N N . TYR A 1 525 ? 23.262 8.760 -27.813 1.00 91.25 525 TYR A N 1
ATOM 4199 C CA . TYR A 1 525 ? 22.914 7.370 -28.032 1.00 91.25 525 TYR A CA 1
ATOM 4200 C C . TYR A 1 525 ? 22.896 7.024 -29.530 1.00 91.25 525 TYR A C 1
ATOM 4202 O O . TYR A 1 525 ? 22.351 7.770 -30.344 1.00 91.25 525 TYR A O 1
ATOM 4210 N N . VAL A 1 526 ? 23.486 5.881 -29.907 1.00 87.25 526 VAL A N 1
ATOM 4211 C CA . VAL A 1 526 ? 23.749 5.537 -31.323 1.00 87.25 526 VAL A CA 1
ATOM 4212 C C . VAL A 1 526 ? 23.235 4.164 -31.777 1.00 87.25 526 VAL A C 1
ATOM 4214 O O . VAL A 1 526 ? 23.423 3.810 -32.939 1.00 87.25 526 VAL A O 1
ATOM 4217 N N . HIS A 1 527 ? 22.562 3.383 -30.927 1.00 85.00 527 HIS A N 1
ATOM 4218 C CA . HIS A 1 527 ? 22.222 1.988 -31.263 1.00 85.00 527 HIS A CA 1
ATOM 4219 C C . HIS A 1 527 ? 20.948 1.807 -32.114 1.00 85.00 527 HIS A C 1
ATOM 4221 O O . HIS A 1 527 ? 20.588 0.680 -32.456 1.00 85.00 527 HIS A O 1
ATOM 4227 N N . GLY A 1 528 ? 20.272 2.891 -32.507 1.00 83.12 528 GLY A N 1
ATOM 4228 C CA . GLY A 1 528 ? 19.175 2.878 -33.491 1.00 83.12 528 GLY A CA 1
ATOM 4229 C C . GLY A 1 528 ? 17.860 2.218 -33.055 1.00 83.12 528 GLY A C 1
ATOM 4230 O O . GLY A 1 528 ? 16.905 2.216 -33.824 1.00 83.12 528 GLY A O 1
ATOM 4231 N N . HIS A 1 529 ? 17.775 1.690 -31.838 1.00 91.25 529 HIS A N 1
ATOM 4232 C CA . HIS A 1 529 ? 16.540 1.216 -31.204 1.00 91.25 529 HIS A CA 1
ATOM 4233 C C . HIS A 1 529 ? 16.278 2.015 -29.918 1.00 91.25 529 HIS A C 1
ATOM 4235 O O . HIS A 1 529 ? 16.999 2.969 -29.637 1.00 91.25 529 HIS A O 1
ATOM 4241 N N . ALA A 1 530 ? 15.215 1.719 -29.173 1.00 95.38 530 ALA A N 1
ATOM 4242 C CA . ALA A 1 530 ? 15.035 2.303 -27.845 1.00 95.38 530 ALA A CA 1
ATOM 4243 C C . ALA A 1 530 ? 15.440 1.309 -26.770 1.00 95.38 530 ALA A C 1
ATOM 4245 O O . ALA A 1 530 ? 15.320 0.107 -26.962 1.00 95.38 530 ALA A O 1
ATOM 4246 N N . GLN A 1 531 ? 15.831 1.829 -25.619 1.00 96.56 531 GLN A N 1
ATOM 4247 C CA . GLN A 1 531 ? 16.081 1.057 -24.419 1.00 96.56 531 GLN A CA 1
ATOM 4248 C C . GLN A 1 531 ? 15.334 1.667 -23.246 1.00 96.56 531 GLN A C 1
ATOM 4250 O O . GLN A 1 531 ? 15.117 2.878 -23.176 1.00 96.56 531 GLN A O 1
ATOM 4255 N N . ILE A 1 532 ? 14.963 0.829 -22.289 1.00 97.81 532 ILE A N 1
ATOM 4256 C CA . ILE A 1 532 ? 14.644 1.301 -20.943 1.00 97.81 532 ILE A CA 1
ATOM 4257 C C . ILE A 1 532 ? 15.826 0.936 -20.077 1.00 97.81 532 ILE A C 1
ATOM 4259 O O . ILE A 1 532 ? 16.228 -0.222 -20.061 1.00 97.81 532 ILE A O 1
ATOM 4263 N N . ARG A 1 533 ? 16.381 1.928 -19.383 1.00 97.19 533 ARG A N 1
ATOM 4264 C CA . ARG A 1 533 ? 17.549 1.752 -18.524 1.00 97.19 533 ARG A CA 1
ATOM 4265 C C . ARG A 1 533 ? 17.235 2.020 -17.068 1.00 97.19 533 ARG A C 1
ATOM 4267 O O . ARG A 1 533 ? 16.466 2.932 -16.766 1.00 97.19 533 ARG A O 1
ATOM 4274 N N . ASN A 1 534 ? 17.900 1.296 -16.174 1.00 97.69 534 ASN A N 1
ATOM 4275 C CA . ASN A 1 534 ? 17.964 1.621 -14.756 1.00 97.69 534 ASN A CA 1
ATOM 4276 C C . ASN A 1 534 ? 19.252 2.406 -14.465 1.00 97.69 534 ASN A C 1
ATOM 4278 O O . ASN A 1 534 ? 20.350 1.854 -14.438 1.00 97.69 534 ASN A O 1
ATOM 4282 N N . SER A 1 535 ? 19.115 3.706 -14.216 1.00 95.88 535 SER A N 1
ATOM 4283 C CA . SER A 1 535 ? 20.238 4.638 -14.052 1.00 95.88 535 SER A CA 1
ATOM 4284 C C . SER A 1 535 ? 21.065 4.417 -12.780 1.00 95.88 535 SER A C 1
ATOM 4286 O O . SER A 1 535 ? 22.139 5.001 -12.671 1.00 95.88 535 SER A O 1
ATOM 4288 N N . TYR A 1 536 ? 20.589 3.603 -11.830 1.00 96.94 536 TYR A N 1
ATOM 4289 C CA . TYR A 1 536 ? 21.296 3.268 -10.580 1.00 96.94 536 TYR A CA 1
ATOM 4290 C C . TYR A 1 536 ? 22.153 2.007 -10.684 1.00 96.94 536 TYR A C 1
ATOM 4292 O O . TYR A 1 536 ? 22.646 1.502 -9.684 1.00 96.94 536 TYR A O 1
ATOM 4300 N N . THR A 1 537 ? 22.325 1.495 -11.897 1.00 97.75 537 THR A N 1
ATOM 4301 C CA . THR A 1 537 ? 23.036 0.247 -12.166 1.00 97.75 537 THR A CA 1
ATOM 4302 C C . THR A 1 537 ? 24.077 0.469 -13.260 1.00 97.75 537 THR A C 1
ATOM 4304 O O . THR A 1 537 ? 24.141 1.549 -13.860 1.00 97.75 537 THR A O 1
ATOM 4307 N N . THR A 1 538 ? 24.880 -0.553 -13.540 1.00 96.69 538 THR A N 1
ATOM 4308 C CA . THR A 1 538 ? 25.859 -0.583 -14.629 1.00 96.69 538 THR A CA 1
ATOM 4309 C C . THR A 1 538 ? 25.496 -1.691 -15.609 1.00 96.69 538 THR A C 1
ATOM 4311 O O . THR A 1 538 ? 25.326 -2.836 -15.205 1.00 96.69 538 THR A O 1
ATOM 4314 N N . GLY A 1 539 ? 25.389 -1.346 -16.891 1.00 95.00 539 GLY A N 1
ATOM 4315 C CA . GLY A 1 539 ? 25.117 -2.239 -18.019 1.00 95.00 539 GLY A CA 1
ATOM 4316 C C . GLY A 1 539 ? 25.856 -1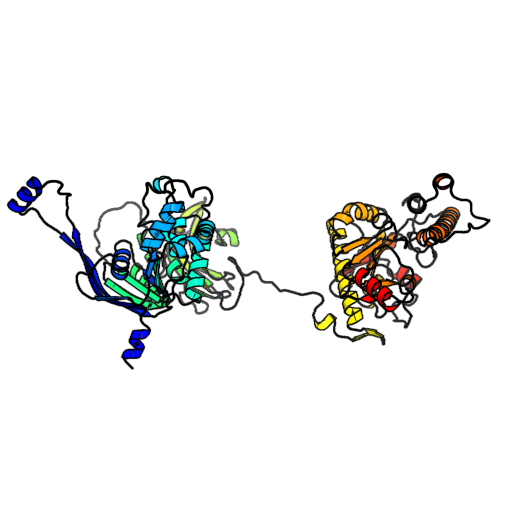.742 -19.260 1.00 95.00 539 GLY A C 1
ATOM 4317 O O . GLY A 1 539 ? 25.257 -1.165 -20.173 1.00 95.00 539 GLY A O 1
ATOM 4318 N N . ILE A 1 540 ? 27.181 -1.909 -19.256 1.00 93.31 540 ILE A N 1
ATOM 4319 C CA . ILE A 1 540 ? 28.090 -1.375 -20.279 1.00 93.31 540 ILE A CA 1
ATOM 4320 C C . ILE A 1 540 ? 28.484 -2.495 -21.242 1.00 93.31 540 ILE A C 1
ATOM 4322 O O . ILE A 1 540 ? 29.036 -3.512 -20.824 1.00 93.31 540 ILE A O 1
ATOM 4326 N N . LEU A 1 541 ? 28.262 -2.302 -22.544 1.00 90.00 541 LEU A N 1
ATOM 4327 C CA . LEU A 1 541 ? 28.769 -3.228 -23.559 1.00 90.00 541 LEU A CA 1
ATOM 4328 C C . LEU A 1 541 ? 30.300 -3.286 -23.475 1.00 90.00 541 LEU A C 1
ATOM 4330 O O . LEU A 1 541 ? 30.960 -2.246 -23.462 1.00 90.00 541 LEU A O 1
ATOM 4334 N N . SER A 1 542 ? 30.893 -4.483 -23.462 1.00 87.62 542 SER A N 1
ATOM 4335 C CA . SER A 1 542 ? 32.344 -4.636 -23.259 1.00 87.62 542 SER A CA 1
ATOM 4336 C C . SER A 1 542 ? 33.179 -3.891 -24.308 1.00 87.62 542 SER A C 1
ATOM 4338 O O . SER A 1 542 ? 34.266 -3.403 -24.009 1.00 87.62 542 SER A O 1
ATOM 4340 N N . VAL A 1 543 ? 32.664 -3.744 -25.533 1.00 85.31 543 VAL A N 1
ATOM 4341 C CA . VAL A 1 543 ? 33.326 -2.972 -26.598 1.00 85.31 543 VAL A CA 1
ATOM 4342 C C . VAL A 1 543 ? 33.320 -1.460 -26.341 1.00 85.31 543 VAL A C 1
ATOM 4344 O O . VAL A 1 543 ? 34.151 -0.749 -26.903 1.00 85.31 543 VAL A O 1
ATOM 4347 N N . GLU A 1 544 ? 32.416 -0.966 -25.495 1.00 87.50 544 GLU A N 1
ATOM 4348 C CA . GLU A 1 544 ? 32.201 0.455 -25.203 1.00 87.50 544 GLU A CA 1
ATOM 4349 C C . GLU A 1 544 ? 32.852 0.937 -23.907 1.00 87.50 544 GLU A C 1
ATOM 4351 O O . GLU A 1 544 ? 33.015 2.145 -23.745 1.00 87.50 544 GLU A O 1
ATOM 4356 N N . GLU A 1 545 ? 33.267 0.026 -23.021 1.00 85.25 545 GLU A N 1
ATOM 4357 C CA . GLU A 1 545 ? 33.862 0.326 -21.705 1.00 85.25 545 GLU A CA 1
ATOM 4358 C C . GLU A 1 545 ? 34.952 1.409 -21.778 1.00 85.25 545 GLU A C 1
ATOM 4360 O O . GLU A 1 545 ? 35.010 2.316 -20.949 1.00 85.25 545 GLU A O 1
ATOM 4365 N N . ARG A 1 546 ? 35.782 1.362 -22.827 1.00 82.00 546 ARG A N 1
ATOM 4366 C CA . ARG A 1 546 ? 36.916 2.279 -23.036 1.00 82.00 546 ARG A CA 1
ATOM 4367 C C . ARG A 1 546 ? 36.646 3.400 -24.036 1.00 82.00 546 ARG A C 1
ATOM 4369 O O . ARG A 1 546 ? 37.546 4.177 -24.340 1.00 82.00 546 ARG A O 1
ATOM 4376 N N . GLN A 1 547 ? 35.433 3.487 -24.577 1.00 80.56 547 GLN A N 1
ATOM 4377 C CA . GLN A 1 547 ? 35.084 4.461 -25.616 1.00 80.56 547 GLN A CA 1
ATOM 4378 C C . GLN A 1 547 ? 34.565 5.792 -25.048 1.00 80.56 547 GLN A C 1
ATOM 4380 O O . GLN A 1 547 ? 34.164 6.654 -25.822 1.00 80.56 547 GLN A O 1
ATOM 4385 N N . ASN A 1 548 ? 34.585 5.973 -23.717 1.00 78.19 548 ASN A N 1
ATOM 4386 C CA . ASN A 1 548 ? 34.112 7.172 -23.010 1.00 78.19 548 ASN A CA 1
ATOM 4387 C C . ASN A 1 548 ? 32.771 7.688 -23.565 1.00 78.19 548 ASN A C 1
ATOM 4389 O O . ASN A 1 548 ? 32.639 8.860 -23.919 1.00 78.19 548 ASN A O 1
ATOM 4393 N N . LYS A 1 549 ? 31.794 6.781 -23.682 1.00 87.00 549 LYS A N 1
ATOM 4394 C CA . LYS A 1 549 ? 30.455 7.109 -24.170 1.00 87.00 549 LYS A CA 1
ATOM 4395 C C . LYS A 1 549 ? 29.757 8.051 -23.191 1.00 87.00 549 LYS A C 1
ATOM 4397 O O . LYS A 1 549 ? 29.877 7.922 -21.978 1.00 87.00 549 LYS A O 1
ATOM 4402 N N . GLU A 1 550 ? 29.015 9.009 -23.733 1.00 86.81 550 GLU A N 1
ATOM 4403 C CA . GLU A 1 550 ? 28.377 10.085 -22.965 1.00 86.81 550 GLU A CA 1
ATOM 4404 C C . GLU A 1 550 ? 26.841 9.985 -23.005 1.00 86.81 550 GLU A C 1
ATOM 4406 O O . GLU A 1 550 ? 26.144 10.997 -23.068 1.00 86.81 550 GLU A O 1
ATOM 4411 N N . PHE A 1 551 ? 26.326 8.756 -22.981 1.00 92.88 551 PHE A N 1
ATOM 4412 C CA . PHE A 1 551 ? 24.905 8.423 -22.859 1.00 92.88 551 PHE A CA 1
ATOM 4413 C C . PHE A 1 551 ? 24.680 7.539 -21.616 1.00 92.88 551 PHE A C 1
ATOM 4415 O O . PHE A 1 551 ? 25.635 7.137 -20.949 1.00 92.88 551 PHE A O 1
ATOM 4422 N N . ASN A 1 552 ? 23.429 7.271 -21.238 1.00 94.88 552 ASN A N 1
ATOM 4423 C CA . ASN A 1 552 ? 23.117 6.403 -20.091 1.00 94.88 552 ASN A CA 1
ATOM 4424 C C . ASN A 1 552 ? 23.552 4.945 -20.342 1.00 94.88 552 ASN A C 1
ATOM 4426 O O . ASN A 1 552 ? 23.137 4.365 -21.340 1.00 94.88 552 ASN A O 1
ATOM 4430 N N . GLN A 1 553 ? 24.344 4.350 -19.443 1.00 95.75 553 GLN A N 1
ATOM 4431 C CA . GLN A 1 553 ? 24.838 2.970 -19.570 1.00 95.75 553 GLN A CA 1
ATOM 4432 C C . GLN A 1 553 ? 24.455 2.080 -18.373 1.00 95.75 553 GLN A C 1
ATOM 4434 O O . GLN A 1 553 ? 25.241 1.238 -17.945 1.00 95.75 553 GLN A O 1
ATOM 4439 N N . GLY A 1 554 ? 23.265 2.276 -17.799 1.00 96.62 554 GLY A N 1
ATOM 4440 C CA . GLY A 1 554 ? 22.699 1.349 -16.810 1.00 96.62 554 GLY A CA 1
ATOM 4441 C C . GLY A 1 554 ? 22.182 0.045 -17.425 1.00 96.62 554 GLY A C 1
ATOM 4442 O O . GLY A 1 554 ? 22.066 -0.043 -18.647 1.00 96.62 554 GLY A O 1
ATOM 4443 N N . ILE A 1 555 ? 21.852 -0.956 -16.599 1.00 97.50 555 ILE A N 1
ATOM 4444 C CA . ILE A 1 555 ? 21.181 -2.198 -17.038 1.00 97.50 555 ILE A CA 1
ATOM 4445 C C . ILE A 1 555 ? 19.952 -1.830 -17.863 1.00 97.50 555 ILE A C 1
ATOM 4447 O O . ILE A 1 555 ? 19.256 -0.864 -17.533 1.00 97.50 555 ILE A O 1
ATOM 4451 N N . PHE A 1 556 ? 19.715 -2.568 -18.943 1.00 96.75 556 PHE A N 1
ATOM 4452 C CA . PHE A 1 556 ? 18.780 -2.177 -19.982 1.00 96.75 556 PHE A CA 1
ATOM 4453 C C . PHE A 1 556 ? 17.880 -3.330 -20.423 1.00 96.75 556 PHE A C 1
ATOM 4455 O O . PHE A 1 556 ? 18.209 -4.494 -20.247 1.00 96.75 556 PHE A O 1
ATOM 4462 N N . ILE A 1 557 ? 16.741 -2.971 -21.006 1.00 97.50 557 ILE A N 1
ATOM 4463 C CA . ILE A 1 557 ? 15.965 -3.845 -21.887 1.00 97.50 557 ILE A CA 1
ATOM 4464 C C . ILE A 1 557 ? 15.788 -3.150 -23.231 1.00 97.50 557 ILE A C 1
ATOM 4466 O O . ILE A 1 557 ? 15.624 -1.924 -23.282 1.00 97.50 557 ILE A O 1
ATOM 4470 N N . ASP A 1 558 ? 15.789 -3.936 -24.295 1.00 96.38 558 ASP A N 1
ATOM 4471 C CA . ASP A 1 558 ? 15.730 -3.475 -25.670 1.00 96.38 558 ASP A CA 1
ATOM 4472 C C . ASP A 1 558 ? 14.287 -3.383 -26.165 1.00 96.38 558 ASP A C 1
ATOM 4474 O O . ASP A 1 558 ? 13.435 -4.236 -25.910 1.00 96.38 558 ASP A O 1
ATOM 4478 N N . LEU A 1 559 ? 14.002 -2.324 -26.917 1.00 97.19 559 LEU A N 1
ATOM 4479 C CA . LEU A 1 559 ? 12.727 -2.094 -27.574 1.00 97.19 559 LEU A CA 1
ATOM 4480 C C . LEU A 1 559 ? 12.949 -1.747 -29.046 1.00 97.19 559 LEU A C 1
ATOM 4482 O O . LEU A 1 559 ? 13.300 -0.622 -29.420 1.00 97.19 559 LEU A O 1
ATOM 4486 N N . PHE A 1 560 ? 12.682 -2.727 -29.898 1.00 95.56 560 PHE A N 1
ATOM 4487 C CA . PHE A 1 560 ? 12.768 -2.611 -31.341 1.00 95.56 560 PHE A CA 1
ATOM 4488 C C . PHE A 1 560 ? 11.467 -2.108 -31.959 1.00 95.56 560 PHE A C 1
ATOM 4490 O O . PHE A 1 560 ? 10.357 -2.445 -31.538 1.00 95.56 560 PHE A O 1
ATOM 4497 N N . VAL A 1 561 ? 11.611 -1.337 -33.035 1.00 94.62 561 VAL A N 1
ATOM 4498 C CA . VAL A 1 561 ? 10.475 -0.858 -33.821 1.00 94.62 561 VAL A CA 1
ATOM 4499 C C . VAL A 1 561 ? 10.290 -1.739 -35.045 1.00 94.62 561 VAL A C 1
ATOM 4501 O O . VAL A 1 561 ? 11.194 -1.856 -35.865 1.00 94.62 561 VAL A O 1
ATOM 4504 N N . LEU A 1 562 ? 9.121 -2.359 -35.172 1.00 94.38 562 LEU A N 1
ATOM 4505 C CA . LEU A 1 562 ? 8.716 -3.140 -36.335 1.00 94.38 562 LEU A CA 1
ATOM 4506 C C . LEU A 1 562 ? 8.293 -2.191 -37.455 1.00 94.38 562 LEU A C 1
ATOM 4508 O O . LEU A 1 562 ? 7.165 -1.693 -37.477 1.00 94.38 562 LEU A O 1
ATOM 4512 N N . GLU A 1 563 ? 9.219 -1.965 -38.379 1.00 94.25 563 GLU A N 1
ATOM 4513 C CA . GLU A 1 563 ? 9.021 -1.150 -39.571 1.00 94.25 563 GLU A CA 1
ATOM 4514 C C . GLU A 1 563 ? 8.361 -1.955 -40.677 1.00 94.25 563 GLU A C 1
ATOM 4516 O O . GLU A 1 563 ? 8.644 -3.143 -40.846 1.00 94.25 563 GLU A O 1
ATOM 4521 N N . ASN A 1 564 ? 7.529 -1.289 -41.472 1.00 94.19 564 ASN A N 1
ATOM 4522 C CA . ASN A 1 564 ? 6.957 -1.869 -42.679 1.00 94.19 564 ASN A CA 1
ATOM 4523 C C . ASN A 1 564 ? 8.058 -2.110 -43.719 1.00 94.19 564 ASN A C 1
ATOM 4525 O O . ASN A 1 564 ? 8.803 -1.197 -44.080 1.00 94.19 564 ASN A O 1
ATOM 4529 N N . VAL A 1 565 ? 8.141 -3.337 -44.231 1.00 92.50 565 VAL A N 1
ATOM 4530 C CA . VAL A 1 565 ? 9.059 -3.692 -45.316 1.00 92.50 565 VAL A CA 1
ATOM 4531 C C . VAL A 1 565 ? 8.317 -3.580 -46.639 1.00 92.50 565 VAL A C 1
ATOM 4533 O O . VAL A 1 565 ? 7.314 -4.259 -46.846 1.00 92.50 565 VAL A O 1
ATOM 4536 N N . SER A 1 566 ? 8.818 -2.729 -47.535 1.00 91.75 566 SER A N 1
ATOM 4537 C CA . SER A 1 566 ? 8.225 -2.538 -48.861 1.00 91.75 566 SER A CA 1
ATOM 4538 C C . SER A 1 566 ? 8.185 -3.850 -49.647 1.00 91.75 566 SER A C 1
ATOM 4540 O O . SER A 1 566 ? 9.154 -4.613 -49.659 1.00 91.75 566 SER A O 1
ATOM 4542 N N . ASN A 1 567 ? 7.087 -4.075 -50.369 1.00 89.44 567 ASN A N 1
ATOM 4543 C CA . ASN A 1 567 ? 6.982 -5.167 -51.336 1.00 89.44 567 ASN A CA 1
ATOM 4544 C C . ASN A 1 567 ? 7.856 -4.935 -52.595 1.00 89.44 567 ASN A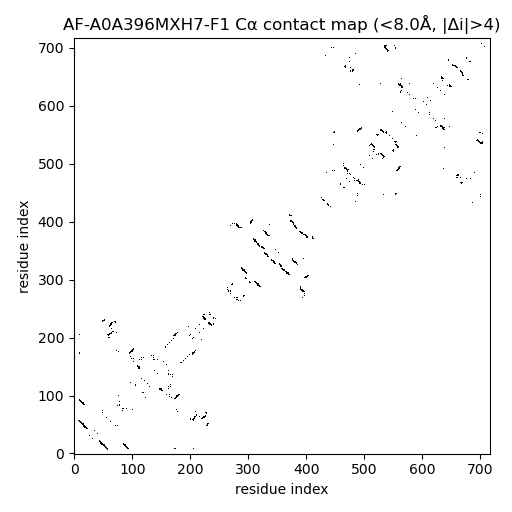 C 1
ATOM 4546 O O . ASN A 1 567 ? 8.071 -5.864 -53.375 1.00 89.44 567 ASN A O 1
ATOM 4550 N N . ASP A 1 568 ? 8.393 -3.723 -52.787 1.00 91.44 568 ASP A N 1
ATOM 4551 C CA . ASP A 1 568 ? 9.362 -3.396 -53.840 1.00 91.44 568 ASP A CA 1
ATOM 4552 C C . ASP A 1 568 ? 10.809 -3.575 -53.348 1.00 91.44 568 ASP A C 1
ATOM 4554 O O . ASP A 1 568 ? 11.317 -2.804 -52.529 1.00 91.44 568 ASP A O 1
ATOM 4558 N N . VAL A 1 569 ? 11.498 -4.572 -53.909 1.00 88.06 569 VAL A N 1
ATOM 4559 C CA . VAL A 1 569 ? 12.891 -4.919 -53.583 1.00 88.06 569 VAL A CA 1
ATOM 4560 C C . VAL A 1 569 ? 13.857 -3.754 -53.823 1.00 88.06 569 VAL A C 1
ATOM 4562 O O . VAL A 1 569 ? 14.802 -3.587 -53.055 1.00 88.06 569 VAL A O 1
ATOM 4565 N N . GLN A 1 570 ? 13.629 -2.920 -54.842 1.00 90.75 570 GLN A N 1
ATOM 4566 C CA . GLN A 1 570 ? 14.506 -1.776 -55.124 1.00 90.75 570 GLN A CA 1
ATOM 4567 C C . GLN A 1 570 ? 14.416 -0.721 -54.018 1.00 90.75 570 GLN A C 1
ATOM 4569 O O . GLN A 1 570 ? 15.424 -0.121 -53.640 1.00 90.75 570 GLN A O 1
ATOM 4574 N N . VAL A 1 571 ? 13.217 -0.528 -53.459 1.00 90.88 571 VAL A N 1
ATOM 4575 C CA . VAL A 1 571 ? 13.010 0.356 -52.306 1.00 90.88 571 VAL A CA 1
ATOM 4576 C C . VAL A 1 571 ? 13.740 -0.197 -51.085 1.00 90.88 571 VAL A C 1
ATOM 4578 O O . VAL A 1 571 ? 14.480 0.546 -50.446 1.00 90.88 571 VAL A O 1
ATOM 4581 N N . VAL A 1 572 ? 13.600 -1.496 -50.802 1.00 89.50 572 VAL A N 1
ATOM 4582 C CA . VAL A 1 572 ? 14.256 -2.145 -49.654 1.00 89.50 572 VAL A CA 1
ATOM 4583 C C . VAL A 1 572 ? 15.781 -2.039 -49.742 1.00 89.50 572 VAL A C 1
ATOM 4585 O O . VAL A 1 572 ? 16.418 -1.643 -48.768 1.00 89.50 572 VAL A O 1
ATOM 4588 N N . GLU A 1 573 ? 16.379 -2.327 -50.902 1.00 88.94 573 GLU A N 1
ATOM 4589 C CA . GLU A 1 573 ? 17.835 -2.234 -51.087 1.00 88.94 573 GLU A CA 1
ATOM 4590 C C . GLU A 1 573 ? 18.353 -0.798 -50.953 1.00 88.94 573 GLU A C 1
ATOM 4592 O O . GLU A 1 573 ? 19.391 -0.566 -50.326 1.00 88.94 573 GLU A O 1
ATOM 4597 N N . LYS A 1 574 ? 17.604 0.186 -51.464 1.00 90.00 574 LYS A N 1
ATOM 4598 C CA . LYS A 1 574 ? 17.936 1.602 -51.274 1.00 90.00 574 LYS A CA 1
ATOM 4599 C C . LYS A 1 574 ? 17.872 1.999 -49.797 1.00 90.00 574 LYS A C 1
ATOM 4601 O O . LYS A 1 574 ? 18.801 2.631 -49.297 1.00 90.00 574 LYS A O 1
ATOM 4606 N N . GLN A 1 575 ? 16.812 1.604 -49.086 1.00 91.44 575 GLN A N 1
ATOM 4607 C CA . GLN A 1 575 ? 16.667 1.871 -47.652 1.00 91.44 575 GLN A CA 1
ATOM 4608 C C . GLN A 1 575 ? 17.794 1.224 -46.840 1.00 91.44 575 GLN A C 1
ATOM 4610 O O . GLN A 1 575 ? 18.362 1.867 -45.956 1.00 91.44 575 GLN A O 1
ATOM 4615 N N . ARG A 1 576 ? 18.166 -0.017 -47.180 1.00 89.50 576 ARG A N 1
ATOM 4616 C CA . ARG A 1 576 ? 19.280 -0.750 -46.569 1.00 89.50 576 ARG A CA 1
ATOM 4617 C C . ARG A 1 576 ? 20.591 0.001 -46.714 1.00 89.50 576 ARG A C 1
ATOM 4619 O O . ARG A 1 576 ? 21.260 0.263 -45.717 1.00 89.50 576 ARG A O 1
ATOM 4626 N N . ARG A 1 577 ? 20.942 0.355 -47.955 1.00 91.00 577 ARG A N 1
ATOM 4627 C CA . ARG A 1 577 ? 22.201 1.036 -48.275 1.00 91.00 577 ARG A CA 1
ATOM 4628 C C . ARG A 1 577 ? 22.287 2.391 -47.580 1.00 91.00 577 ARG A C 1
ATOM 4630 O O . ARG A 1 577 ? 23.314 2.685 -46.974 1.00 91.00 577 ARG A O 1
ATOM 4637 N N . ASN A 1 578 ? 21.210 3.176 -47.616 1.00 92.56 578 ASN A N 1
ATOM 4638 C CA . ASN A 1 578 ? 21.163 4.481 -46.961 1.00 92.56 578 ASN A CA 1
ATOM 4639 C C . ASN A 1 578 ? 21.283 4.359 -45.438 1.00 92.56 578 ASN A C 1
ATOM 4641 O O . ASN A 1 578 ? 22.088 5.066 -44.839 1.00 92.56 578 ASN A O 1
ATOM 4645 N N . CYS A 1 579 ? 20.532 3.449 -44.812 1.00 91.75 579 CYS A N 1
ATOM 4646 C CA . CYS A 1 579 ? 20.590 3.239 -43.365 1.00 91.75 579 CYS A CA 1
ATOM 4647 C C . CYS A 1 579 ? 21.995 2.820 -42.903 1.00 91.75 579 CYS A C 1
ATOM 4649 O O . CYS A 1 579 ? 22.516 3.390 -41.947 1.00 91.75 579 CYS A O 1
ATOM 4651 N N . ASP A 1 580 ? 22.621 1.863 -43.597 1.00 90.50 580 ASP A N 1
ATOM 4652 C CA . ASP A 1 580 ? 23.948 1.344 -43.249 1.00 90.50 580 ASP A CA 1
ATOM 4653 C C . ASP A 1 580 ? 25.030 2.435 -43.307 1.00 90.50 580 ASP A C 1
ATOM 4655 O O . ASP A 1 580 ? 25.718 2.687 -42.316 1.00 90.50 580 ASP A O 1
ATOM 4659 N N . VAL A 1 581 ? 25.129 3.159 -44.428 1.00 93.56 581 VAL A N 1
ATOM 4660 C CA . VAL A 1 581 ? 26.148 4.211 -44.596 1.00 93.56 581 VAL A CA 1
ATOM 4661 C C . VAL A 1 581 ? 25.939 5.352 -43.596 1.00 93.56 581 VAL A C 1
ATOM 4663 O O . VAL A 1 581 ? 26.895 5.792 -42.954 1.00 93.56 581 VAL A O 1
ATOM 4666 N N . LEU A 1 582 ? 24.695 5.806 -43.407 1.00 93.62 582 LEU A N 1
ATOM 4667 C CA . LEU A 1 582 ? 24.393 6.900 -42.481 1.00 93.62 582 LEU A CA 1
ATOM 4668 C C . LEU A 1 582 ? 24.647 6.515 -41.019 1.00 93.62 582 LEU A C 1
ATOM 4670 O O . LEU A 1 582 ? 25.146 7.342 -40.258 1.00 93.62 582 LEU A O 1
ATOM 4674 N N . LYS A 1 583 ? 24.379 5.269 -40.612 1.00 91.25 583 LYS A N 1
ATOM 4675 C CA . LYS A 1 583 ? 24.720 4.793 -39.262 1.00 91.25 583 LYS A CA 1
ATOM 4676 C C . LYS A 1 583 ? 26.221 4.742 -39.022 1.00 91.25 583 LYS A C 1
ATOM 4678 O O . LYS A 1 583 ? 26.670 5.145 -37.953 1.00 91.25 583 LYS A O 1
ATOM 4683 N N . GLN A 1 584 ? 27.006 4.291 -39.999 1.00 91.81 584 GLN A N 1
ATOM 4684 C CA . GLN A 1 584 ? 28.465 4.305 -39.872 1.00 91.81 584 GLN A CA 1
ATOM 4685 C C . GLN A 1 584 ? 28.999 5.739 -39.739 1.00 91.81 584 GLN A C 1
ATOM 4687 O O . GLN A 1 584 ? 29.883 5.987 -38.914 1.00 91.81 584 GLN A O 1
ATOM 4692 N N . PHE A 1 585 ? 28.425 6.688 -40.488 1.00 93.81 585 PHE A N 1
ATOM 4693 C CA . PHE A 1 585 ? 28.701 8.116 -40.325 1.00 93.81 585 PHE A CA 1
ATOM 4694 C C . PHE A 1 585 ? 28.360 8.600 -38.908 1.00 93.81 585 PHE A C 1
ATOM 4696 O O . PHE A 1 585 ? 29.211 9.204 -38.254 1.00 93.81 585 PHE A O 1
ATOM 4703 N N . ILE A 1 586 ? 27.161 8.289 -38.401 1.00 91.81 586 ILE A N 1
ATOM 4704 C CA . ILE A 1 586 ? 26.718 8.671 -37.051 1.00 91.81 586 ILE A CA 1
ATOM 4705 C C . ILE A 1 586 ? 27.676 8.129 -35.986 1.00 91.81 586 ILE A C 1
ATOM 4707 O O . ILE A 1 586 ? 28.165 8.892 -35.162 1.00 91.81 586 ILE A O 1
ATOM 4711 N N . VAL A 1 587 ? 27.997 6.833 -36.015 1.00 89.00 587 VAL A N 1
ATOM 4712 C CA . VAL A 1 587 ? 28.873 6.209 -35.010 1.00 89.00 587 VAL A CA 1
ATOM 4713 C C . VAL A 1 587 ? 30.261 6.849 -35.015 1.00 89.00 587 VAL A C 1
ATOM 4715 O O . VAL A 1 587 ? 30.761 7.227 -33.957 1.00 89.00 587 VAL A O 1
ATOM 4718 N N . LYS A 1 588 ? 30.888 7.019 -36.190 1.00 89.88 588 LYS A N 1
ATOM 4719 C CA . LYS A 1 588 ? 32.223 7.636 -36.259 1.00 89.88 588 LYS A CA 1
ATOM 4720 C C . LYS A 1 588 ? 32.206 9.083 -35.773 1.00 89.88 588 LYS A C 1
ATOM 4722 O O . LYS A 1 588 ? 33.074 9.453 -34.987 1.00 89.88 588 LYS A O 1
ATOM 4727 N N . THR A 1 589 ? 31.228 9.877 -36.202 1.00 89.25 589 THR A N 1
ATOM 4728 C CA . THR A 1 589 ? 31.166 11.304 -35.853 1.00 89.25 589 THR A CA 1
ATOM 4729 C C . THR A 1 589 ? 30.827 11.542 -34.384 1.00 89.25 589 THR A C 1
ATOM 4731 O O . THR A 1 589 ? 31.442 12.413 -33.771 1.00 89.25 589 THR A O 1
ATOM 4734 N N . THR A 1 590 ? 29.947 10.735 -33.782 1.00 87.12 590 THR A N 1
ATOM 4735 C CA . THR A 1 590 ? 29.683 10.773 -32.331 1.00 87.12 590 THR A CA 1
ATOM 4736 C C . THR A 1 590 ? 30.933 10.432 -31.515 1.00 87.12 590 THR A C 1
ATOM 4738 O O . THR A 1 590 ? 31.159 11.032 -30.468 1.00 87.12 590 THR A O 1
ATOM 4741 N N . ASP A 1 591 ? 31.794 9.544 -32.021 1.00 83.56 591 ASP A N 1
ATOM 4742 C CA . ASP A 1 591 ? 33.088 9.215 -31.404 1.00 83.56 591 ASP A CA 1
ATOM 4743 C C . ASP A 1 591 ? 34.192 10.257 -31.686 1.00 83.56 591 ASP A C 1
ATOM 4745 O O . ASP A 1 591 ? 35.353 10.041 -31.334 1.00 83.56 591 ASP A O 1
ATOM 4749 N N . GLY A 1 592 ? 33.875 11.361 -32.371 1.00 85.00 592 GLY A N 1
ATOM 4750 C CA . GLY A 1 592 ? 34.850 12.382 -32.764 1.00 85.00 592 GLY A CA 1
ATOM 4751 C C . GLY A 1 592 ? 35.827 11.936 -33.860 1.00 85.00 592 GLY A C 1
ATOM 4752 O O . GLY A 1 592 ? 36.901 12.521 -33.996 1.00 85.00 592 GLY A O 1
ATOM 4753 N N . ARG A 1 593 ? 35.487 10.896 -34.632 1.00 87.88 593 ARG A N 1
ATOM 4754 C CA . ARG A 1 593 ? 36.299 10.357 -35.736 1.00 87.88 593 ARG A CA 1
ATOM 4755 C C . ARG A 1 593 ? 35.806 10.863 -37.091 1.00 87.88 593 ARG A C 1
ATOM 4757 O O . ARG A 1 593 ? 34.607 11.030 -37.309 1.00 87.88 593 ARG A O 1
ATOM 4764 N N . GLU A 1 594 ? 36.733 11.038 -38.031 1.00 90.31 594 GLU A N 1
ATOM 4765 C CA . GLU A 1 594 ? 36.400 11.366 -39.421 1.00 90.31 594 GLU A CA 1
ATOM 4766 C C . GLU A 1 594 ? 35.731 10.176 -40.137 1.00 90.31 594 GLU A C 1
ATOM 4768 O O . GLU A 1 594 ? 36.046 9.004 -39.889 1.00 90.31 594 GLU A O 1
ATOM 4773 N N . PHE A 1 595 ? 34.786 10.478 -41.032 1.00 93.81 595 PHE A N 1
ATOM 4774 C CA . PHE A 1 595 ? 34.077 9.491 -41.845 1.00 93.81 595 PHE A CA 1
ATOM 4775 C C . PHE A 1 595 ? 34.382 9.692 -43.330 1.00 93.81 595 PHE A C 1
ATOM 4777 O O . PHE A 1 595 ? 34.141 10.761 -43.885 1.00 93.81 595 PHE A O 1
ATOM 4784 N N . GLU A 1 596 ? 34.883 8.638 -43.970 1.00 93.56 596 GLU A N 1
ATOM 4785 C CA . GLU A 1 596 ? 35.100 8.576 -45.414 1.00 93.56 596 GLU A CA 1
ATOM 4786 C C . GLU A 1 596 ? 33.851 8.000 -46.091 1.00 93.56 596 GLU A C 1
ATOM 4788 O O . GLU A 1 596 ? 33.404 6.902 -45.750 1.00 93.56 596 GLU A O 1
ATOM 4793 N N . TRP A 1 597 ? 33.284 8.747 -47.038 1.00 94.00 597 TRP A N 1
ATOM 4794 C CA . TRP A 1 597 ? 32.104 8.326 -47.791 1.00 94.00 597 TRP A CA 1
ATOM 4795 C C . TRP A 1 597 ? 32.466 7.267 -48.844 1.00 94.00 597 TRP A C 1
ATOM 4797 O O . TRP A 1 597 ? 33.483 7.423 -49.521 1.00 94.00 597 TRP A O 1
ATOM 4807 N N . PRO A 1 598 ? 31.640 6.219 -49.037 1.00 95.06 598 PRO A N 1
ATOM 4808 C CA . PRO A 1 598 ? 31.820 5.290 -50.150 1.00 95.06 598 PRO A CA 1
ATOM 4809 C C . PRO A 1 598 ? 31.733 6.011 -51.504 1.00 95.06 598 PRO A C 1
ATOM 4811 O O . PRO A 1 598 ? 30.845 6.840 -51.697 1.00 95.06 598 PRO A O 1
ATOM 4814 N N . GLU A 1 599 ? 32.616 5.675 -52.452 1.00 91.12 599 GLU A N 1
ATOM 4815 C CA . GLU A 1 599 ? 32.681 6.326 -53.777 1.00 91.12 599 GLU A CA 1
ATOM 4816 C C . GLU A 1 599 ? 31.371 6.217 -54.578 1.00 91.12 599 GLU A C 1
ATOM 4818 O O . GLU A 1 599 ? 31.060 7.079 -55.396 1.00 91.12 599 GLU A O 1
ATOM 4823 N N . ASP A 1 600 ? 30.597 5.159 -54.337 1.00 90.94 600 ASP A N 1
ATOM 4824 C CA . ASP A 1 600 ? 29.320 4.850 -54.982 1.00 90.94 600 ASP A CA 1
ATOM 4825 C C . ASP A 1 600 ? 28.096 5.411 -54.236 1.00 90.94 600 ASP A C 1
ATOM 4827 O O . ASP A 1 600 ? 26.961 5.162 -54.649 1.00 90.94 600 ASP A O 1
ATOM 4831 N N . PHE A 1 601 ? 28.292 6.129 -53.127 1.00 94.06 601 PHE A N 1
ATOM 4832 C CA . PHE A 1 601 ? 27.201 6.623 -52.293 1.00 94.06 601 PHE A CA 1
ATOM 4833 C C . PHE A 1 601 ? 26.923 8.107 -52.530 1.00 94.06 601 PHE A C 1
ATOM 4835 O O . PHE A 1 601 ? 27.747 8.973 -52.236 1.00 94.06 601 PHE A O 1
ATOM 4842 N N . GLU A 1 602 ? 25.713 8.415 -52.993 1.00 91.94 602 GLU A N 1
ATOM 4843 C CA . GLU A 1 602 ? 25.230 9.789 -53.066 1.00 91.94 602 GLU A CA 1
ATOM 4844 C C . GLU A 1 602 ? 24.482 10.164 -51.781 1.00 91.94 602 GLU A C 1
ATOM 4846 O O . GLU A 1 602 ? 23.491 9.527 -51.415 1.00 91.94 602 GLU A O 1
ATOM 4851 N N . ILE A 1 603 ? 24.942 11.225 -51.106 1.00 92.75 603 ILE A N 1
ATOM 4852 C CA . ILE A 1 603 ? 24.251 11.782 -49.937 1.00 92.75 603 ILE A CA 1
ATOM 4853 C C . ILE A 1 603 ? 22.837 12.212 -50.365 1.00 92.75 603 ILE A C 1
ATOM 4855 O O . ILE A 1 603 ? 22.721 12.975 -51.329 1.00 92.75 603 ILE A O 1
ATOM 4859 N N . PRO A 1 604 ? 21.774 11.772 -49.661 1.00 93.25 604 PRO A N 1
ATOM 4860 C CA . PRO A 1 604 ? 20.405 12.186 -49.959 1.00 93.25 604 PRO A CA 1
ATOM 4861 C C . PRO A 1 604 ? 20.264 13.710 -50.042 1.00 93.25 604 PRO A C 1
ATOM 4863 O O . PRO A 1 604 ? 20.836 14.426 -49.218 1.00 93.25 604 PRO A O 1
ATOM 4866 N N . GLU A 1 605 ? 19.497 14.207 -51.017 1.00 90.69 605 GLU A N 1
ATOM 4867 C CA . GLU A 1 605 ? 19.301 15.648 -51.256 1.00 90.69 605 GLU A CA 1
ATOM 4868 C C . GLU A 1 605 ? 18.865 16.395 -49.990 1.00 90.69 605 GLU A C 1
ATOM 4870 O O . GLU A 1 605 ? 19.351 17.489 -49.713 1.00 90.69 605 GLU A O 1
ATOM 4875 N N . GLU A 1 606 ? 18.021 15.771 -49.164 1.00 90.62 606 GLU A N 1
ATOM 4876 C CA . GLU A 1 606 ? 17.521 16.339 -47.910 1.00 90.62 606 GLU A CA 1
ATOM 4877 C C . GLU A 1 606 ? 18.627 16.596 -46.868 1.00 90.62 606 GLU A C 1
ATOM 4879 O O . GLU A 1 606 ? 18.433 17.388 -45.944 1.00 90.62 606 GLU A O 1
ATOM 4884 N N . LEU A 1 607 ? 19.785 15.940 -47.007 1.00 94.12 607 LEU A N 1
ATOM 4885 C CA . LEU A 1 607 ? 20.924 16.033 -46.091 1.00 94.12 607 LEU A CA 1
ATOM 4886 C C . LEU A 1 607 ? 22.082 16.884 -46.632 1.00 94.12 607 LEU A C 1
ATOM 4888 O O . LEU A 1 607 ? 22.923 17.302 -45.835 1.00 94.12 607 LEU A O 1
ATOM 4892 N N . LYS A 1 608 ? 22.142 17.173 -47.943 1.00 89.75 608 LYS A N 1
ATOM 4893 C CA . LYS A 1 608 ? 23.302 17.836 -48.581 1.00 89.75 608 LYS A CA 1
ATOM 4894 C C . LYS A 1 608 ? 23.637 19.205 -47.975 1.00 89.75 608 LYS A C 1
ATOM 4896 O O . LYS A 1 608 ? 24.811 19.545 -47.863 1.00 89.75 608 LYS A O 1
ATOM 4901 N N . GLU A 1 609 ? 22.630 19.972 -47.557 1.00 87.19 609 GLU A N 1
ATOM 4902 C CA . GLU A 1 609 ? 22.820 21.328 -47.015 1.00 87.19 609 GLU A CA 1
ATOM 4903 C C . GLU A 1 609 ? 22.938 21.384 -45.481 1.00 87.19 609 GLU A C 1
ATOM 4905 O O . GLU A 1 609 ? 23.387 22.393 -44.948 1.00 87.19 609 GLU A O 1
ATOM 4910 N N . ASN A 1 610 ? 22.555 20.322 -44.757 1.00 88.56 610 ASN A N 1
ATOM 4911 C CA . ASN A 1 610 ? 22.454 20.318 -43.289 1.00 88.56 610 ASN A CA 1
ATOM 4912 C C . ASN A 1 610 ? 22.875 18.971 -42.673 1.00 88.56 610 ASN A C 1
ATOM 4914 O O .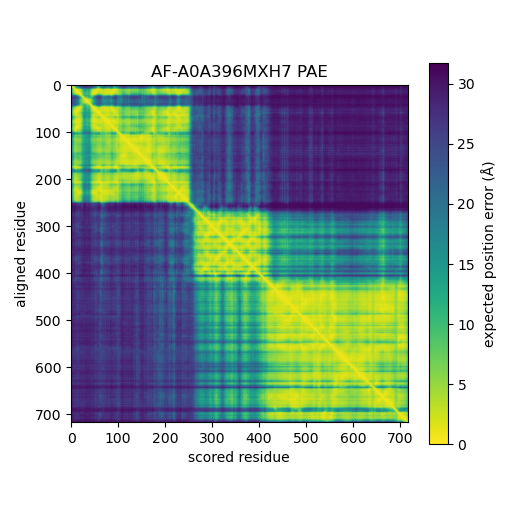 ASN A 1 610 ? 22.188 18.421 -41.811 1.00 88.56 610 ASN A O 1
ATOM 4918 N N . LEU A 1 611 ? 23.996 18.413 -43.119 1.00 92.81 611 LEU A N 1
ATOM 4919 C CA . LEU A 1 611 ? 24.485 17.122 -42.642 1.00 92.81 611 LEU A CA 1
ATOM 4920 C C . LEU A 1 611 ? 24.868 17.178 -41.146 1.00 92.81 611 LEU A C 1
ATOM 4922 O O . LEU A 1 611 ? 25.818 17.856 -40.757 1.00 92.81 611 LEU A O 1
ATOM 4926 N N . SER A 1 612 ? 24.139 16.440 -40.309 1.00 91.12 612 SER A N 1
ATOM 4927 C CA . SER A 1 612 ? 24.398 16.273 -38.871 1.00 91.12 612 SER A CA 1
ATOM 4928 C C . SER A 1 612 ? 23.899 14.907 -38.395 1.00 91.12 612 SER A C 1
ATOM 4930 O O . SER A 1 612 ? 23.077 14.286 -39.067 1.00 91.12 612 SER A O 1
ATOM 4932 N N . THR A 1 613 ? 24.356 14.438 -37.230 1.00 89.75 613 THR A N 1
ATOM 4933 C CA . THR A 1 613 ? 23.877 13.180 -36.623 1.00 89.75 613 THR A CA 1
ATOM 4934 C C . THR A 1 613 ? 22.358 13.175 -36.446 1.00 89.75 613 THR A C 1
ATOM 4936 O O . THR A 1 613 ? 21.694 12.218 -36.838 1.00 89.75 613 THR A O 1
ATOM 4939 N N . ASP A 1 614 ? 21.802 14.276 -35.936 1.00 89.31 614 ASP A N 1
ATOM 4940 C CA . ASP A 1 614 ? 20.367 14.438 -35.681 1.00 89.31 614 ASP A CA 1
ATOM 4941 C C . ASP A 1 614 ? 19.557 14.392 -36.986 1.00 89.31 614 ASP A C 1
ATOM 4943 O O . ASP A 1 614 ? 18.526 13.721 -37.066 1.00 89.31 614 ASP A O 1
ATOM 4947 N N . ASN A 1 615 ? 20.040 15.067 -38.036 1.00 92.62 615 ASN A N 1
ATOM 4948 C CA . ASN A 1 615 ? 19.366 15.075 -39.333 1.00 92.62 615 ASN A CA 1
ATOM 4949 C C . ASN A 1 615 ? 19.480 13.721 -40.043 1.00 92.62 615 ASN A C 1
ATOM 4951 O O . ASN A 1 615 ? 18.515 13.294 -40.674 1.00 92.62 615 ASN A O 1
ATOM 4955 N N . CYS A 1 616 ? 20.601 13.008 -39.893 1.00 93.56 616 CYS A N 1
ATOM 4956 C CA . CYS A 1 616 ? 20.743 11.641 -40.391 1.00 93.56 616 CYS A CA 1
ATOM 4957 C C . CYS A 1 616 ? 19.751 10.686 -39.710 1.00 93.56 616 CYS A C 1
ATOM 4959 O O . CYS A 1 616 ? 19.078 9.929 -40.405 1.00 93.56 616 CYS A O 1
ATOM 4961 N N . TRP A 1 617 ? 19.601 10.746 -38.380 1.00 92.38 617 TRP A N 1
ATOM 4962 C CA . TRP A 1 617 ? 18.596 9.943 -37.671 1.00 92.38 617 TRP A CA 1
ATOM 4963 C C . TRP A 1 617 ? 17.177 10.268 -38.120 1.00 92.38 617 TRP A C 1
ATOM 4965 O O . TRP A 1 617 ? 16.401 9.357 -38.399 1.00 92.38 617 TRP A O 1
ATOM 4975 N N . LYS A 1 618 ? 16.850 11.558 -38.250 1.00 92.12 618 LYS A N 1
ATOM 4976 C CA . LYS A 1 618 ? 15.546 11.993 -38.753 1.00 92.12 618 LYS A CA 1
ATOM 4977 C C . LYS A 1 618 ? 15.271 11.456 -40.158 1.00 92.12 618 LYS A C 1
ATOM 4979 O O . LYS A 1 618 ? 14.192 10.930 -40.400 1.00 92.12 618 LYS A O 1
ATOM 4984 N N . TYR A 1 619 ? 16.254 11.538 -41.054 1.00 94.56 619 TYR A N 1
ATOM 4985 C CA . TYR A 1 619 ? 16.139 10.995 -42.404 1.00 94.56 619 TYR A CA 1
ATOM 4986 C C . TYR A 1 619 ? 15.893 9.483 -42.397 1.00 94.56 619 TYR A C 1
ATOM 4988 O O . TYR A 1 619 ? 15.026 9.009 -43.124 1.00 94.56 619 TYR A O 1
ATOM 4996 N N . ILE A 1 620 ? 16.629 8.726 -41.574 1.00 92.81 620 ILE A N 1
ATOM 4997 C CA . ILE A 1 620 ? 16.442 7.273 -41.449 1.00 92.81 620 ILE A CA 1
ATOM 4998 C C . ILE A 1 620 ? 15.007 6.953 -40.996 1.00 92.81 620 ILE A C 1
ATOM 5000 O O . ILE A 1 620 ? 14.349 6.106 -41.599 1.00 92.81 620 ILE A O 1
ATOM 5004 N N . ASP A 1 621 ? 14.500 7.663 -39.987 1.00 92.12 621 ASP A N 1
ATOM 5005 C CA . ASP A 1 621 ? 13.145 7.461 -39.468 1.00 92.12 621 ASP A CA 1
ATOM 5006 C C . ASP A 1 621 ? 12.072 7.829 -40.515 1.00 92.12 621 ASP A C 1
ATOM 5008 O O . ASP A 1 621 ? 11.152 7.048 -40.771 1.00 92.12 621 ASP A O 1
ATOM 5012 N N . ASP A 1 622 ? 12.211 8.978 -41.185 1.00 93.19 622 ASP A N 1
ATOM 5013 C CA . ASP A 1 622 ? 11.310 9.426 -42.259 1.00 93.19 622 ASP A CA 1
ATOM 5014 C C . ASP A 1 622 ? 11.308 8.444 -43.444 1.00 93.19 622 ASP A C 1
ATOM 5016 O O . ASP A 1 622 ? 10.258 8.131 -44.020 1.00 93.19 622 ASP A O 1
ATOM 5020 N N . MET A 1 623 ? 12.479 7.901 -43.777 1.00 93.38 623 MET A N 1
ATOM 5021 C CA . MET A 1 623 ? 12.659 6.909 -44.828 1.00 93.38 623 MET A CA 1
ATOM 5022 C C . MET A 1 623 ? 11.883 5.622 -44.530 1.00 93.38 623 MET A C 1
ATOM 5024 O O . MET A 1 623 ? 11.235 5.098 -45.440 1.00 93.38 623 MET A O 1
ATOM 5028 N N . PHE A 1 624 ? 11.892 5.114 -43.297 1.00 92.19 624 PHE A N 1
ATOM 5029 C CA . PHE A 1 624 ? 11.106 3.925 -42.946 1.00 92.19 624 PHE A CA 1
ATOM 5030 C C . PHE A 1 624 ? 9.604 4.212 -42.843 1.00 92.19 624 PHE A C 1
ATOM 5032 O O . PHE A 1 624 ? 8.797 3.440 -43.361 1.00 92.19 624 PHE A O 1
ATOM 5039 N N . ARG A 1 625 ? 9.213 5.383 -42.323 1.00 92.62 625 ARG A N 1
ATOM 5040 C CA . ARG A 1 625 ? 7.808 5.850 -42.277 1.00 92.62 625 ARG A CA 1
ATOM 5041 C C . ARG A 1 625 ? 7.176 6.059 -43.654 1.00 92.62 625 ARG A C 1
ATOM 5043 O O . ARG A 1 625 ? 5.943 6.163 -43.767 1.00 92.62 625 ARG A O 1
ATOM 5050 N N . SER A 1 626 ? 7.995 6.190 -44.698 1.00 92.56 626 SER A N 1
ATOM 5051 C CA . SER A 1 626 ? 7.519 6.350 -46.073 1.00 92.56 626 SER A CA 1
ATOM 5052 C C . SER A 1 626 ? 6.773 5.108 -46.580 1.00 92.56 626 SER A C 1
ATOM 5054 O O . SER A 1 626 ? 5.831 5.253 -47.361 1.00 92.56 626 SER A O 1
ATOM 5056 N N . VAL A 1 627 ? 7.108 3.916 -46.069 1.00 92.38 627 VAL A N 1
ATOM 5057 C CA . VAL A 1 627 ? 6.432 2.658 -46.408 1.00 92.38 627 VAL A CA 1
ATOM 5058 C C . VAL A 1 627 ? 5.154 2.532 -45.579 1.00 92.38 627 VAL A C 1
ATOM 5060 O O . VAL A 1 627 ? 5.182 2.368 -44.356 1.00 92.38 627 VAL A O 1
ATOM 5063 N N . LYS A 1 628 ? 4.000 2.637 -46.243 1.00 89.94 628 LYS A N 1
ATOM 5064 C CA . LYS A 1 628 ? 2.692 2.546 -45.584 1.00 89.94 628 LYS A CA 1
ATOM 5065 C C . LYS A 1 628 ? 2.273 1.093 -45.408 1.00 89.94 628 LYS A C 1
ATOM 5067 O O . LYS A 1 628 ? 2.595 0.248 -46.231 1.00 89.94 628 LYS A O 1
ATOM 5072 N N . GLU A 1 629 ? 1.483 0.834 -44.370 1.00 85.31 629 GLU A N 1
ATOM 5073 C CA . GLU A 1 629 ? 0.977 -0.506 -44.044 1.00 85.31 629 GLU A CA 1
ATOM 5074 C C . GLU A 1 629 ? 0.257 -1.172 -45.226 1.00 85.31 629 GLU A C 1
ATOM 5076 O O . GLU A 1 629 ? 0.487 -2.337 -45.512 1.00 85.31 629 GLU A O 1
ATOM 5081 N N . LYS A 1 630 ? -0.552 -0.418 -45.980 1.00 85.12 630 LYS A N 1
ATOM 5082 C CA . LYS A 1 630 ? -1.250 -0.925 -47.178 1.00 85.12 630 LYS A CA 1
ATOM 5083 C C . LYS A 1 630 ? -0.320 -1.429 -48.296 1.00 85.12 630 LYS A C 1
ATOM 5085 O O . LYS A 1 630 ? -0.795 -2.090 -49.213 1.00 85.12 630 LYS A O 1
ATOM 5090 N N . ASP A 1 631 ? 0.957 -1.056 -48.247 1.00 84.12 631 ASP A N 1
ATOM 5091 C CA . ASP A 1 631 ? 1.971 -1.351 -49.259 1.00 84.12 631 ASP A CA 1
ATOM 5092 C C . ASP A 1 631 ? 3.002 -2.387 -48.738 1.00 84.12 631 ASP A C 1
ATOM 5094 O O . ASP A 1 631 ? 4.018 -2.630 -49.397 1.00 84.12 631 ASP A O 1
ATOM 5098 N N . ALA A 1 632 ? 2.760 -2.986 -47.560 1.00 88.25 632 ALA A N 1
ATOM 5099 C CA . ALA A 1 632 ? 3.687 -3.883 -46.873 1.00 88.25 632 ALA A CA 1
ATOM 5100 C C . ALA A 1 632 ? 2.979 -5.027 -46.124 1.00 88.25 632 ALA A C 1
ATOM 5102 O O . ALA A 1 632 ? 2.312 -4.813 -45.113 1.00 88.25 632 ALA A O 1
ATOM 5103 N N . ASP A 1 633 ? 3.241 -6.266 -46.545 1.00 92.50 633 ASP A N 1
ATOM 5104 C CA . ASP A 1 633 ? 2.761 -7.481 -45.856 1.00 92.50 633 ASP A CA 1
ATOM 5105 C C . ASP A 1 633 ? 3.783 -8.014 -44.832 1.00 92.50 633 ASP A C 1
ATOM 5107 O O . ASP A 1 633 ? 3.579 -9.035 -44.170 1.00 92.50 633 ASP A O 1
ATOM 5111 N N . LYS A 1 634 ? 4.928 -7.335 -44.711 1.00 93.44 634 LYS A N 1
ATOM 5112 C CA . LYS A 1 634 ? 6.083 -7.766 -43.924 1.00 93.44 634 LYS A CA 1
ATOM 5113 C C . LYS A 1 634 ? 6.570 -6.668 -42.994 1.00 93.44 634 LYS A C 1
ATOM 5115 O O . LYS A 1 634 ? 6.483 -5.485 -43.318 1.00 93.44 634 LYS A O 1
ATOM 5120 N N . VAL A 1 635 ? 7.143 -7.073 -41.864 1.00 94.06 635 VAL A N 1
ATOM 5121 C CA . VAL A 1 635 ? 7.745 -6.168 -40.881 1.00 94.06 635 VAL A CA 1
ATOM 5122 C C . VAL A 1 635 ? 9.112 -6.640 -40.398 1.00 94.06 635 VAL A C 1
ATOM 5124 O O . VAL A 1 635 ? 9.397 -7.839 -40.393 1.00 94.06 635 VAL A O 1
ATOM 5127 N N . ALA A 1 636 ? 9.968 -5.699 -39.997 1.00 92.62 636 ALA A N 1
ATOM 5128 C CA . ALA A 1 636 ? 11.295 -5.990 -39.456 1.00 92.62 636 ALA A CA 1
ATOM 5129 C C . ALA A 1 636 ? 11.834 -4.837 -38.586 1.00 92.62 636 ALA A C 1
ATOM 5131 O O . ALA A 1 636 ? 11.478 -3.683 -38.816 1.00 92.62 636 ALA A O 1
ATOM 5132 N N . PRO A 1 637 ? 12.753 -5.107 -37.640 1.00 91.06 637 PRO A N 1
ATOM 5133 C CA . PRO A 1 637 ? 13.455 -4.081 -36.869 1.00 91.06 637 PRO A CA 1
ATOM 5134 C C . PRO A 1 637 ? 14.568 -3.391 -37.682 1.00 91.06 637 PRO A C 1
ATOM 5136 O O . PRO A 1 637 ? 15.744 -3.430 -37.314 1.00 91.06 637 PRO A O 1
ATOM 5139 N N . LEU A 1 638 ? 14.204 -2.776 -38.816 1.00 86.50 638 LEU A N 1
ATOM 5140 C CA . LEU A 1 638 ? 15.143 -2.212 -39.803 1.00 86.50 638 LEU A CA 1
ATOM 5141 C C . LEU A 1 638 ? 16.030 -1.100 -39.220 1.00 86.50 638 LEU A C 1
ATOM 5143 O O . LEU A 1 638 ? 17.184 -0.931 -39.620 1.00 86.50 638 LEU A O 1
ATOM 5147 N N . ASN A 1 639 ? 15.508 -0.395 -38.217 1.00 80.12 639 ASN A N 1
ATOM 5148 C CA . ASN A 1 639 ? 16.202 0.659 -37.491 1.00 80.12 639 ASN A CA 1
ATOM 5149 C C . ASN A 1 639 ? 17.341 0.160 -36.588 1.00 80.12 639 ASN A C 1
ATOM 5151 O O . ASN A 1 639 ? 18.209 0.952 -36.232 1.00 80.12 639 ASN A O 1
ATOM 5155 N N . PHE A 1 640 ? 17.437 -1.142 -36.303 1.00 76.81 640 PHE A N 1
ATOM 5156 C CA . PHE A 1 640 ? 18.551 -1.738 -35.558 1.00 76.81 640 PHE A CA 1
ATOM 5157 C C . PHE A 1 640 ? 19.559 -2.410 -36.498 1.00 76.81 640 PHE A C 1
ATOM 5159 O O . PHE A 1 640 ? 20.631 -1.857 -36.750 1.00 76.81 640 PHE A O 1
ATOM 5166 N N . ILE A 1 641 ? 19.190 -3.551 -37.089 1.00 73.75 641 ILE A N 1
ATOM 5167 C CA . ILE A 1 641 ? 20.042 -4.338 -37.989 1.00 73.75 641 ILE A CA 1
ATOM 5168 C C . ILE A 1 641 ? 19.251 -4.685 -39.249 1.00 73.75 641 ILE A C 1
ATOM 5170 O O . ILE A 1 641 ? 18.214 -5.346 -39.184 1.00 73.75 641 ILE A O 1
ATOM 5174 N N . PHE A 1 642 ? 19.793 -4.299 -40.403 1.00 69.44 642 PHE A N 1
ATOM 5175 C CA . PHE A 1 642 ? 19.221 -4.564 -41.723 1.00 69.44 642 PHE A CA 1
ATOM 5176 C C . PHE A 1 642 ? 19.740 -5.898 -42.300 1.00 69.44 642 PHE A C 1
ATOM 5178 O O . PHE A 1 642 ? 20.240 -5.965 -43.421 1.00 69.44 642 PHE A O 1
ATOM 5185 N N . ASP A 1 643 ? 19.667 -6.963 -41.499 1.00 65.31 643 ASP A N 1
ATOM 5186 C CA . ASP A 1 643 ? 19.933 -8.344 -41.924 1.00 65.31 643 ASP A CA 1
ATOM 5187 C C . ASP A 1 643 ? 18.588 -8.998 -42.255 1.00 65.31 643 ASP A C 1
ATOM 5189 O O . ASP A 1 643 ? 17.763 -9.256 -41.372 1.00 65.31 643 ASP A O 1
ATOM 5193 N N . THR A 1 644 ? 18.311 -9.126 -43.549 1.00 63.97 644 THR A N 1
ATOM 5194 C CA . THR A 1 644 ? 16.944 -9.122 -44.071 1.00 63.97 644 THR A CA 1
ATOM 5195 C C . THR A 1 644 ? 16.243 -10.466 -43.913 1.00 63.97 644 THR A C 1
ATOM 5197 O O . THR A 1 644 ? 15.138 -10.510 -43.386 1.00 63.97 644 THR A O 1
ATOM 5200 N N . GLU A 1 645 ? 16.844 -11.593 -44.281 1.00 70.50 645 GLU A N 1
ATOM 5201 C CA . GLU A 1 645 ? 16.059 -12.835 -44.399 1.00 70.50 645 GLU A CA 1
ATOM 5202 C C . GLU A 1 645 ? 15.620 -13.440 -43.055 1.00 70.50 645 GLU A C 1
ATOM 5204 O O . GLU A 1 645 ? 14.514 -13.969 -42.947 1.00 70.50 645 GLU A O 1
ATOM 5209 N N . LYS A 1 646 ? 16.440 -13.331 -42.001 1.00 79.12 646 LYS A N 1
ATOM 5210 C CA . LYS A 1 646 ? 16.140 -13.947 -40.691 1.00 79.12 646 LYS A CA 1
ATOM 5211 C C . LYS A 1 646 ? 15.269 -13.092 -39.772 1.00 79.12 646 LYS A C 1
ATOM 5213 O O . LYS A 1 646 ? 14.700 -13.609 -38.810 1.00 79.12 646 LYS A O 1
ATOM 5218 N N . ARG A 1 647 ? 15.211 -11.776 -40.007 1.00 83.31 647 ARG A N 1
ATOM 5219 C CA . ARG A 1 647 ? 14.492 -10.813 -39.150 1.00 83.31 647 ARG A CA 1
ATOM 5220 C C . ARG A 1 647 ? 13.221 -10.263 -39.788 1.00 83.31 647 ARG A C 1
ATOM 5222 O O . ARG A 1 647 ? 12.385 -9.754 -39.040 1.00 83.31 647 ARG A O 1
ATOM 5229 N N . ILE A 1 648 ? 13.072 -10.387 -41.111 1.00 89.19 648 ILE A N 1
ATOM 5230 C CA . ILE A 1 648 ? 11.825 -10.102 -41.822 1.00 89.19 648 ILE A CA 1
ATOM 5231 C C . ILE A 1 648 ? 10.770 -11.134 -41.441 1.00 89.19 648 ILE A C 1
ATOM 5233 O O . ILE A 1 648 ? 11.011 -12.341 -41.441 1.00 89.19 648 ILE A O 1
ATOM 5237 N N . ARG A 1 649 ? 9.585 -10.630 -41.113 1.00 92.12 649 ARG A N 1
ATOM 5238 C CA . ARG A 1 649 ? 8.460 -11.402 -40.601 1.00 92.12 649 ARG A CA 1
ATOM 5239 C C . ARG A 1 649 ? 7.201 -11.053 -41.365 1.00 92.12 649 ARG A C 1
ATOM 5241 O O . ARG A 1 649 ? 7.047 -9.920 -41.813 1.00 92.12 649 ARG A O 1
ATOM 5248 N N . ASP A 1 650 ? 6.301 -12.016 -41.477 1.00 93.19 650 ASP A N 1
ATOM 5249 C CA . ASP A 1 650 ? 4.939 -11.760 -41.935 1.00 93.19 650 ASP A CA 1
ATOM 5250 C C . ASP A 1 650 ? 4.214 -10.891 -40.897 1.00 93.19 650 ASP A C 1
ATOM 5252 O O . ASP A 1 650 ? 4.246 -11.201 -39.704 1.00 93.19 650 ASP A O 1
ATOM 5256 N N . ARG A 1 651 ? 3.577 -9.797 -41.323 1.00 93.62 651 ARG A N 1
ATOM 5257 C CA . ARG A 1 651 ? 2.855 -8.891 -40.417 1.00 93.62 651 ARG A CA 1
ATOM 5258 C C . ARG A 1 651 ? 1.703 -9.601 -39.696 1.00 93.62 651 ARG A C 1
ATOM 5260 O O . ARG A 1 651 ? 1.475 -9.336 -38.514 1.00 93.62 651 ARG A O 1
ATOM 5267 N N . HIS A 1 652 ? 1.041 -10.554 -40.352 1.00 92.56 652 HIS A N 1
ATOM 5268 C CA . HIS A 1 652 ? -0.113 -11.280 -39.818 1.00 92.56 652 HIS A CA 1
ATOM 5269 C C . HIS A 1 652 ? 0.223 -12.185 -38.631 1.00 92.56 652 HIS A C 1
ATOM 5271 O O . HIS A 1 652 ? -0.670 -12.573 -37.874 1.00 92.56 652 HIS A O 1
ATOM 5277 N N . MET A 1 653 ? 1.507 -12.481 -38.381 1.00 94.56 653 MET A N 1
ATOM 5278 C CA . MET A 1 653 ? 1.896 -13.225 -37.177 1.00 94.56 653 MET A CA 1
ATOM 5279 C C . MET A 1 653 ? 1.469 -12.505 -35.882 1.00 94.56 653 MET A C 1
ATOM 5281 O O . MET A 1 653 ? 1.265 -13.160 -34.857 1.00 94.56 653 MET A O 1
ATOM 5285 N N . TYR A 1 654 ? 1.317 -11.176 -35.938 1.00 95.56 654 TYR A N 1
ATOM 5286 C CA . TYR A 1 654 ? 0.979 -10.292 -34.821 1.00 95.56 654 TYR A CA 1
ATOM 5287 C C . TYR A 1 654 ? -0.525 -9.991 -34.689 1.00 95.56 654 TYR A C 1
ATOM 5289 O O . TYR A 1 654 ? -0.919 -9.268 -33.769 1.00 95.56 654 TYR A O 1
ATOM 5297 N N . ASP A 1 655 ? -1.381 -10.544 -35.559 1.00 93.06 655 ASP A N 1
ATOM 5298 C CA . ASP A 1 655 ? -2.835 -10.294 -35.543 1.00 93.06 655 ASP A CA 1
ATOM 5299 C C . ASP A 1 655 ? -3.487 -10.727 -34.222 1.00 93.06 655 ASP A C 1
ATOM 5301 O O . ASP A 1 655 ? -4.478 -10.146 -33.770 1.00 93.06 655 ASP A O 1
ATOM 5305 N N . LYS A 1 656 ? -2.903 -11.738 -33.571 1.00 96.38 656 LYS A N 1
ATOM 5306 C CA . LYS A 1 656 ? -3.341 -12.258 -32.279 1.00 96.38 656 LYS A CA 1
ATOM 5307 C C . LYS A 1 656 ? -2.172 -12.327 -31.301 1.00 96.38 656 LYS A C 1
ATOM 5309 O O . LYS A 1 656 ? -1.121 -12.874 -31.618 1.00 96.38 656 LYS A O 1
ATOM 5314 N N . THR A 1 657 ? -2.405 -11.859 -30.079 1.00 97.12 657 THR A N 1
ATOM 5315 C CA . THR A 1 657 ? -1.473 -11.997 -28.953 1.00 97.12 657 THR A CA 1
ATOM 5316 C C . THR A 1 657 ? -1.783 -13.260 -28.150 1.00 97.12 657 THR A C 1
ATOM 5318 O O . THR A 1 657 ? -2.940 -13.541 -27.826 1.00 97.12 657 THR A O 1
ATOM 5321 N N . ILE A 1 658 ? -0.742 -14.008 -27.797 1.00 97.50 658 ILE A N 1
ATOM 5322 C CA . ILE A 1 658 ? -0.763 -15.108 -26.833 1.00 97.50 658 ILE A CA 1
ATOM 5323 C C . ILE A 1 658 ? -0.002 -14.647 -25.590 1.00 97.50 658 ILE A C 1
ATOM 5325 O O . ILE A 1 658 ? 1.112 -14.150 -25.699 1.00 97.50 658 ILE A O 1
ATOM 5329 N N . TRP A 1 659 ? -0.594 -14.815 -24.410 1.00 97.38 659 TRP A N 1
ATOM 5330 C CA . TRP A 1 659 ? 0.059 -14.491 -23.140 1.00 97.38 659 TRP A CA 1
ATOM 5331 C C . TRP A 1 659 ? 0.716 -15.741 -22.563 1.00 97.38 659 TRP A C 1
ATOM 5333 O O . TRP A 1 659 ? 0.019 -16.684 -22.183 1.00 97.38 659 TRP A O 1
ATOM 5343 N N . MET A 1 660 ? 2.044 -15.746 -22.504 1.00 97.69 660 MET A N 1
ATOM 5344 C CA . MET A 1 660 ? 2.843 -16.873 -22.017 1.00 97.69 660 MET A CA 1
ATOM 5345 C C . MET A 1 660 ? 3.427 -16.587 -20.633 1.00 97.69 660 MET A C 1
ATOM 5347 O O . MET A 1 660 ? 3.616 -15.431 -20.267 1.00 97.69 660 MET A O 1
ATOM 5351 N N . ASP A 1 661 ? 3.678 -17.637 -19.852 1.00 96.81 661 ASP A N 1
ATOM 5352 C CA . ASP A 1 661 ? 4.408 -17.513 -18.585 1.00 96.81 661 ASP A CA 1
ATOM 5353 C C . ASP A 1 661 ? 5.865 -17.130 -18.858 1.00 96.81 661 ASP A C 1
ATOM 5355 O O . ASP A 1 661 ? 6.504 -17.720 -19.730 1.00 96.81 661 ASP A O 1
ATOM 5359 N N . PHE A 1 662 ? 6.389 -16.165 -18.107 1.00 96.31 662 PHE A N 1
ATOM 5360 C CA . PHE A 1 662 ? 7.801 -15.798 -18.127 1.00 96.31 662 PHE A CA 1
ATOM 5361 C C . PHE A 1 662 ? 8.225 -15.389 -16.719 1.00 96.31 662 PHE A C 1
ATOM 5363 O O . PHE A 1 662 ? 7.912 -14.288 -16.270 1.00 96.31 662 PHE A O 1
ATOM 5370 N N . GLU A 1 663 ? 8.893 -16.291 -16.003 1.00 94.06 663 GLU A N 1
ATOM 5371 C CA . GLU A 1 663 ? 9.164 -16.140 -14.572 1.00 94.06 663 GLU A CA 1
ATOM 5372 C C . GLU A 1 663 ? 7.865 -15.847 -13.792 1.00 94.06 663 GLU A C 1
ATOM 5374 O O . GLU A 1 663 ? 6.959 -16.683 -13.757 1.00 94.06 663 GLU A O 1
ATOM 5379 N N . TYR A 1 664 ? 7.741 -14.661 -13.184 1.00 92.12 664 TYR A N 1
ATOM 5380 C CA . TYR A 1 664 ? 6.525 -14.206 -12.500 1.00 92.12 664 TYR A CA 1
ATOM 5381 C C . TYR A 1 664 ? 5.646 -13.267 -13.344 1.00 92.12 664 TYR A C 1
ATOM 5383 O O . TYR A 1 664 ? 4.606 -12.807 -12.869 1.00 92.12 664 TYR A O 1
ATOM 5391 N N . LEU A 1 665 ? 6.039 -12.992 -14.590 1.00 95.00 665 LEU A N 1
ATOM 5392 C CA . LEU A 1 665 ? 5.323 -12.134 -15.529 1.00 95.00 665 LEU A CA 1
ATOM 5393 C C . LEU A 1 665 ? 4.515 -12.942 -16.549 1.00 95.00 665 LEU A C 1
ATOM 5395 O O . LEU A 1 665 ? 4.672 -14.153 -16.731 1.00 95.00 665 LEU A O 1
ATOM 5399 N N . LYS A 1 666 ? 3.638 -12.222 -17.254 1.00 95.50 666 LYS A N 1
ATOM 5400 C CA . LYS A 1 666 ? 2.965 -12.701 -18.462 1.00 95.50 666 LYS A CA 1
ATOM 5401 C C . LYS A 1 666 ? 3.508 -11.950 -19.664 1.00 95.50 666 LYS A C 1
ATOM 5403 O O . LYS A 1 666 ? 3.327 -10.739 -19.766 1.00 95.50 666 LYS A O 1
ATOM 5408 N N . MET A 1 667 ? 4.116 -12.685 -20.583 1.00 97.12 667 MET A N 1
ATOM 5409 C CA . MET A 1 667 ? 4.774 -12.121 -21.750 1.00 97.12 667 MET A CA 1
ATOM 5410 C C . MET A 1 667 ? 3.850 -12.157 -22.976 1.00 97.12 667 MET A C 1
ATOM 5412 O O . MET A 1 667 ? 3.304 -13.224 -23.284 1.00 97.12 667 MET A O 1
ATOM 5416 N N . PRO A 1 668 ? 3.641 -11.031 -23.681 1.00 98.00 668 PRO A N 1
ATOM 5417 C CA . PRO A 1 668 ? 2.871 -11.015 -24.918 1.00 98.00 668 PRO A CA 1
ATOM 5418 C C . PRO A 1 668 ? 3.716 -11.564 -26.072 1.00 98.00 668 PRO A C 1
ATOM 5420 O O . PRO A 1 668 ? 4.767 -11.028 -26.401 1.00 98.00 668 PRO A O 1
ATOM 5423 N N . VAL A 1 669 ? 3.249 -12.627 -26.717 1.00 98.00 669 VAL A N 1
ATOM 5424 C CA . VAL A 1 669 ? 3.922 -13.297 -27.839 1.00 98.00 669 VAL A CA 1
ATOM 5425 C C . VAL A 1 669 ? 2.979 -13.301 -29.053 1.00 98.00 669 VAL A C 1
ATOM 5427 O O . VAL A 1 669 ? 1.782 -13.551 -28.883 1.00 98.00 669 VAL A O 1
ATOM 5430 N N . PRO A 1 670 ? 3.449 -13.010 -30.280 1.00 97.31 670 PRO A N 1
ATOM 5431 C CA . PRO A 1 670 ? 2.617 -13.091 -31.481 1.00 97.31 670 PRO A CA 1
ATOM 5432 C C . PRO A 1 670 ? 2.176 -14.532 -31.745 1.00 97.31 670 PRO A C 1
ATOM 5434 O O . PRO A 1 670 ? 2.974 -15.453 -31.619 1.00 97.31 670 PRO A O 1
ATOM 5437 N N . ALA A 1 671 ? 0.928 -14.761 -32.151 1.00 96.31 671 ALA A N 1
ATOM 5438 C CA . ALA A 1 671 ? 0.417 -16.114 -32.384 1.00 96.31 671 ALA A CA 1
ATOM 5439 C C . ALA A 1 671 ? 1.186 -16.891 -33.465 1.00 96.31 671 ALA A C 1
ATOM 5441 O O . ALA A 1 671 ? 1.244 -18.116 -33.397 1.00 96.31 671 ALA A O 1
ATOM 5442 N N . GLY A 1 672 ? 1.798 -16.194 -34.427 1.00 95.44 672 GLY A N 1
ATOM 5443 C CA . GLY A 1 672 ? 2.668 -16.802 -35.436 1.00 95.44 672 GLY A CA 1
ATOM 5444 C C . GLY A 1 672 ? 4.142 -16.933 -35.027 1.00 95.44 672 GLY A C 1
ATOM 5445 O O . GLY A 1 672 ? 4.986 -17.036 -35.914 1.00 95.44 672 GLY A O 1
ATOM 5446 N N . TYR A 1 673 ? 4.476 -16.906 -33.727 1.00 95.94 673 TYR A N 1
ATOM 5447 C CA . TYR A 1 673 ? 5.861 -16.969 -33.225 1.00 95.94 673 TYR A CA 1
ATOM 5448 C C . TYR A 1 673 ? 6.685 -18.132 -33.798 1.00 95.94 673 TYR A C 1
ATOM 5450 O O . TYR A 1 673 ? 7.889 -17.978 -33.984 1.00 95.94 673 TYR A O 1
ATOM 5458 N N . ASP A 1 674 ? 6.051 -19.275 -34.085 1.00 95.50 674 ASP A N 1
ATOM 5459 C CA . ASP A 1 674 ? 6.718 -20.497 -34.547 1.00 95.50 674 ASP A CA 1
ATOM 5460 C C . ASP A 1 674 ? 7.508 -20.252 -35.838 1.00 95.50 674 ASP A C 1
ATOM 5462 O O . ASP A 1 674 ? 8.702 -20.532 -35.894 1.00 95.50 674 ASP A O 1
ATOM 5466 N N . ALA A 1 675 ? 6.894 -19.589 -36.825 1.00 92.81 675 ALA A N 1
ATOM 5467 C CA . ALA A 1 675 ? 7.551 -19.261 -38.089 1.00 92.81 675 ALA A CA 1
ATOM 5468 C C . ALA A 1 675 ? 8.798 -18.382 -37.885 1.00 92.81 675 ALA A C 1
ATOM 5470 O O . ALA A 1 675 ? 9.824 -18.593 -38.532 1.00 92.81 675 ALA A O 1
ATOM 5471 N N . TYR A 1 676 ? 8.729 -17.420 -36.960 1.00 91.75 676 TYR A N 1
ATOM 5472 C CA . TYR A 1 676 ? 9.860 -16.552 -36.640 1.00 91.75 676 TYR A CA 1
ATOM 5473 C C . TYR A 1 676 ? 10.975 -17.305 -35.907 1.00 91.75 676 TYR A C 1
ATOM 5475 O O . TYR A 1 676 ? 12.134 -17.221 -36.316 1.00 91.75 676 TYR A O 1
ATOM 5483 N N . LEU A 1 677 ? 10.644 -18.065 -34.858 1.00 93.31 677 LEU A N 1
ATOM 5484 C CA . LEU A 1 677 ? 11.639 -18.813 -34.089 1.00 93.31 677 LEU A CA 1
ATOM 5485 C C . LEU A 1 677 ? 12.303 -19.905 -34.936 1.00 93.31 677 LEU A C 1
ATOM 5487 O O . LEU A 1 677 ? 13.519 -20.067 -34.850 1.00 93.31 677 LEU A O 1
ATOM 5491 N N . THR A 1 678 ? 11.557 -20.589 -35.809 1.00 92.62 678 THR A N 1
ATOM 5492 C CA . THR A 1 678 ? 12.121 -21.553 -36.764 1.00 92.62 678 THR A CA 1
ATOM 5493 C C . THR A 1 678 ? 13.051 -20.880 -37.767 1.00 92.62 678 THR A C 1
ATOM 5495 O O . THR A 1 678 ? 14.157 -21.368 -37.989 1.00 92.62 678 THR A O 1
ATOM 5498 N N . ASN A 1 679 ? 12.655 -19.742 -38.345 1.00 90.31 679 ASN A N 1
ATOM 5499 C CA . ASN A 1 679 ? 13.500 -19.019 -39.300 1.00 90.31 679 ASN A CA 1
ATOM 5500 C C . ASN A 1 679 ? 14.797 -18.497 -38.651 1.00 90.31 679 ASN A C 1
ATOM 5502 O O . ASN A 1 679 ? 15.873 -18.541 -39.248 1.00 90.31 679 ASN A O 1
ATOM 5506 N N . ARG A 1 680 ? 14.711 -18.019 -37.405 1.00 87.44 680 ARG A N 1
ATOM 5507 C CA . ARG A 1 680 ? 15.842 -17.416 -36.689 1.00 87.44 680 ARG A CA 1
ATOM 5508 C C . ARG A 1 680 ? 16.779 -18.445 -36.053 1.00 87.44 680 ARG A C 1
ATOM 5510 O O . ARG A 1 680 ? 17.995 -18.293 -36.171 1.00 87.44 680 ARG A O 1
ATOM 5517 N N . TYR A 1 681 ? 16.230 -19.459 -35.386 1.00 87.81 681 TYR A N 1
ATOM 5518 C CA . TYR A 1 681 ? 16.973 -20.397 -34.534 1.00 87.81 681 TYR A CA 1
ATOM 5519 C C . TYR A 1 681 ? 16.955 -21.852 -35.038 1.00 87.81 681 TYR A C 1
ATOM 5521 O O . TYR A 1 681 ? 17.650 -22.694 -34.473 1.00 87.81 681 TYR A O 1
ATOM 5529 N N . GLY A 1 682 ? 16.206 -22.173 -36.099 1.00 90.06 682 GLY A N 1
ATOM 5530 C CA . GLY A 1 682 ? 16.078 -23.542 -36.607 1.00 90.06 682 GLY A CA 1
ATOM 5531 C C . GLY A 1 682 ? 15.227 -24.417 -35.685 1.00 90.06 682 GLY A C 1
ATOM 5532 O O . GLY A 1 682 ? 14.075 -24.087 -35.403 1.00 90.06 682 GLY A O 1
ATOM 5533 N N . ASP A 1 683 ? 15.783 -25.533 -35.203 1.00 91.25 683 ASP A N 1
ATOM 5534 C CA . ASP A 1 683 ? 15.148 -26.353 -34.159 1.00 91.25 683 ASP A CA 1
ATOM 5535 C C . ASP A 1 683 ? 15.246 -25.652 -32.796 1.00 91.25 683 ASP A C 1
ATOM 5537 O O . ASP A 1 683 ? 16.068 -25.979 -31.938 1.00 91.25 683 ASP A O 1
ATOM 5541 N N . TYR A 1 684 ? 14.410 -24.633 -32.621 1.00 91.56 684 TYR A N 1
ATOM 5542 C CA . TYR A 1 684 ? 14.442 -23.755 -31.460 1.00 91.56 684 TYR A CA 1
ATOM 5543 C C . TYR A 1 684 ? 13.967 -24.445 -30.175 1.00 91.56 684 TYR A C 1
ATOM 5545 O O . TYR A 1 684 ? 14.260 -23.958 -29.083 1.00 91.56 684 TYR A O 1
ATOM 5553 N N . MET A 1 685 ? 13.268 -25.581 -30.270 1.00 91.38 685 MET A N 1
ATOM 5554 C CA . MET A 1 685 ? 12.808 -26.344 -29.105 1.00 91.38 685 MET A CA 1
ATOM 5555 C C . MET A 1 685 ? 13.944 -27.123 -28.436 1.00 91.38 685 MET A C 1
ATOM 5557 O O . MET A 1 685 ? 13.879 -27.363 -27.230 1.00 91.38 685 MET A O 1
ATOM 5561 N N . THR A 1 686 ? 15.011 -27.441 -29.172 1.00 88.62 686 THR A N 1
ATOM 5562 C CA . THR A 1 686 ? 16.221 -28.062 -28.625 1.00 88.62 686 THR A CA 1
ATOM 5563 C C . THR A 1 686 ? 17.192 -26.984 -28.118 1.00 88.62 686 THR A C 1
ATOM 5565 O O . THR A 1 686 ? 17.616 -26.121 -28.892 1.00 88.62 686 THR A O 1
ATOM 5568 N N . PRO A 1 687 ? 17.575 -26.983 -26.825 1.00 82.56 687 PRO A N 1
ATOM 5569 C CA . PRO A 1 687 ? 18.599 -26.074 -26.310 1.00 82.56 687 PRO A CA 1
ATOM 5570 C C . PRO A 1 687 ? 19.947 -26.281 -27.012 1.00 82.56 687 PRO A C 1
ATOM 5572 O O . PRO A 1 687 ? 20.400 -27.411 -27.185 1.00 82.56 687 PRO A O 1
ATOM 5575 N N . GLN A 1 688 ? 20.596 -25.185 -27.399 1.00 76.12 688 GLN A N 1
ATOM 5576 C CA . GLN A 1 688 ? 21.892 -25.174 -28.081 1.00 76.12 688 GLN A CA 1
ATOM 5577 C C . GLN A 1 688 ? 22.912 -24.466 -27.184 1.00 76.12 688 GLN A C 1
ATOM 5579 O O . GLN A 1 688 ? 22.577 -23.448 -26.585 1.00 76.12 688 GLN A O 1
ATOM 5584 N N . ASN A 1 689 ? 24.147 -24.976 -27.107 1.00 68.06 689 ASN A N 1
ATOM 5585 C CA . ASN A 1 689 ? 25.242 -24.298 -26.407 1.00 68.06 689 ASN A CA 1
ATOM 5586 C C . ASN A 1 689 ? 25.924 -23.278 -27.317 1.00 68.06 689 ASN A C 1
ATOM 5588 O O . ASN A 1 689 ? 26.890 -23.600 -28.007 1.00 68.06 689 ASN A O 1
ATOM 5592 N N . VAL A 1 690 ? 25.352 -22.075 -27.365 1.00 67.38 690 VAL A N 1
ATOM 5593 C CA . VAL A 1 690 ? 25.802 -20.959 -28.204 1.00 67.38 690 VAL A CA 1
ATOM 5594 C C . VAL A 1 690 ? 26.260 -19.788 -27.337 1.00 67.38 690 VAL A C 1
ATOM 5596 O O . VAL A 1 690 ? 25.722 -19.563 -26.256 1.00 67.38 690 VAL A O 1
ATOM 5599 N N . SER A 1 691 ? 27.271 -19.053 -27.805 1.00 58.72 691 SER A N 1
ATOM 5600 C CA . SER A 1 691 ? 27.726 -17.814 -27.166 1.00 58.72 691 SER A CA 1
ATOM 5601 C C . SER A 1 691 ? 26.665 -16.714 -27.265 1.00 58.72 691 SER A C 1
ATOM 5603 O O . SER A 1 691 ? 25.851 -16.721 -28.191 1.00 58.72 691 SER A O 1
ATOM 5605 N N . ASN A 1 692 ? 26.715 -15.753 -26.341 1.00 63.25 692 ASN A N 1
ATOM 5606 C CA . ASN A 1 692 ? 25.842 -14.581 -26.342 1.00 63.25 692 ASN A CA 1
ATOM 5607 C C . ASN A 1 692 ? 26.009 -13.709 -27.600 1.00 63.25 692 ASN A C 1
ATOM 5609 O O . ASN A 1 692 ? 27.001 -13.789 -28.331 1.00 63.25 692 ASN A O 1
ATOM 5613 N N . THR A 1 693 ? 25.006 -12.873 -27.854 1.00 57.47 693 THR A N 1
ATOM 5614 C CA . THR A 1 693 ? 24.905 -12.046 -29.063 1.00 57.47 693 THR A CA 1
ATOM 5615 C C . THR A 1 693 ? 25.704 -10.746 -28.988 1.00 57.47 693 THR A C 1
ATOM 5617 O O . THR A 1 693 ? 26.121 -10.248 -30.034 1.00 57.47 693 THR A O 1
ATOM 5620 N N . HIS A 1 694 ? 25.971 -10.219 -27.788 1.00 58.78 694 HIS A N 1
ATOM 5621 C CA . HIS A 1 694 ? 26.588 -8.898 -27.606 1.00 58.78 694 HIS A CA 1
ATOM 5622 C C . HIS A 1 694 ? 28.117 -8.913 -27.447 1.00 58.78 694 HIS A C 1
ATOM 5624 O O . HIS A 1 694 ? 28.738 -7.858 -27.334 1.00 58.78 694 HIS A O 1
ATOM 5630 N N . GLY A 1 695 ? 28.760 -10.087 -27.434 1.00 60.47 695 GLY A N 1
ATOM 5631 C CA . GLY A 1 695 ? 30.214 -10.188 -27.238 1.00 60.47 695 GLY A CA 1
ATOM 5632 C C . GLY A 1 695 ? 30.692 -9.816 -25.824 1.00 60.47 695 GLY A C 1
ATOM 5633 O O . GLY A 1 695 ? 31.898 -9.690 -25.615 1.00 60.47 695 GLY A O 1
ATOM 5634 N N . GLY A 1 696 ? 29.760 -9.673 -24.869 1.00 81.00 696 GLY A N 1
ATOM 5635 C CA . GLY A 1 696 ? 30.003 -9.367 -23.456 1.00 81.00 696 GLY A CA 1
ATOM 5636 C C . GLY A 1 696 ? 29.338 -8.065 -22.997 1.00 81.00 696 GLY A C 1
ATOM 5637 O O . GLY A 1 696 ? 29.466 -7.026 -23.647 1.00 81.00 696 GLY A O 1
ATOM 5638 N N . VAL A 1 697 ? 28.657 -8.119 -21.850 1.00 89.06 697 VAL A N 1
ATOM 5639 C CA . VAL A 1 697 ? 28.117 -6.949 -21.146 1.00 89.06 697 VAL A CA 1
ATOM 5640 C C . VAL A 1 697 ? 28.644 -6.966 -19.715 1.00 89.06 697 VAL A C 1
ATOM 5642 O O . VAL A 1 697 ? 28.700 -8.014 -19.070 1.00 89.06 697 VAL A O 1
ATOM 5645 N N . ILE A 1 698 ? 29.081 -5.808 -19.237 1.00 92.50 698 ILE A N 1
ATOM 5646 C CA . ILE A 1 698 ? 29.556 -5.600 -17.875 1.00 92.50 698 ILE A CA 1
ATOM 5647 C C . ILE A 1 698 ? 28.368 -5.147 -17.040 1.00 92.50 698 ILE A C 1
ATOM 5649 O O . ILE A 1 698 ? 27.832 -4.057 -17.260 1.00 92.50 698 ILE A O 1
ATOM 5653 N N . PHE A 1 699 ? 27.996 -5.984 -16.075 1.00 94.62 699 PHE A N 1
ATOM 5654 C CA . PHE A 1 699 ? 26.876 -5.734 -15.184 1.00 94.62 699 PHE A CA 1
ATOM 5655 C C . PHE A 1 699 ? 27.312 -5.486 -13.744 1.00 94.62 699 PHE A C 1
ATOM 5657 O O . PHE A 1 699 ? 28.053 -6.282 -13.167 1.00 94.62 699 PHE A O 1
ATOM 5664 N N . ASP A 1 700 ? 26.768 -4.428 -13.148 1.00 95.38 700 ASP A N 1
ATOM 5665 C CA . ASP A 1 700 ? 26.788 -4.189 -11.705 1.00 95.38 700 ASP A CA 1
ATOM 5666 C C . ASP A 1 700 ? 25.389 -3.743 -11.267 1.00 95.38 700 ASP A C 1
ATOM 5668 O O . ASP A 1 700 ? 24.832 -2.778 -11.793 1.00 95.38 700 ASP A O 1
ATOM 5672 N N . THR A 1 701 ? 24.793 -4.486 -10.339 1.00 95.75 701 THR A N 1
ATOM 5673 C CA . THR A 1 701 ? 23.421 -4.258 -9.869 1.00 95.75 701 THR A CA 1
ATOM 5674 C C . THR A 1 701 ? 23.354 -3.293 -8.692 1.00 95.75 701 THR A C 1
ATOM 5676 O O . THR A 1 701 ? 22.267 -2.851 -8.341 1.00 95.75 701 THR A O 1
ATOM 5679 N N . GLU A 1 702 ? 24.499 -2.974 -8.085 1.00 94.88 702 GLU A N 1
ATOM 5680 C CA . GLU A 1 702 ? 24.604 -2.170 -6.863 1.00 94.88 702 GLU A CA 1
ATOM 5681 C C . GLU A 1 702 ? 25.347 -0.845 -7.095 1.00 94.88 702 GLU A C 1
ATOM 5683 O O . GLU A 1 702 ? 25.343 0.023 -6.221 1.00 94.88 702 GLU A O 1
ATOM 5688 N N . MET A 1 703 ? 26.013 -0.692 -8.245 1.00 94.44 703 MET A N 1
ATOM 5689 C CA . MET A 1 703 ? 26.796 0.490 -8.599 1.00 94.44 703 MET A CA 1
ATOM 5690 C C . MET A 1 703 ? 26.253 1.162 -9.855 1.00 94.44 703 MET A C 1
ATOM 5692 O O . MET A 1 703 ? 26.065 0.516 -10.890 1.00 94.44 703 MET A O 1
ATOM 5696 N N . ASP A 1 704 ? 26.080 2.482 -9.790 1.00 93.88 704 ASP A N 1
ATOM 5697 C CA . ASP A 1 704 ? 25.714 3.263 -10.963 1.00 93.88 704 ASP A CA 1
ATOM 5698 C C . ASP A 1 704 ? 26.869 3.336 -11.978 1.00 93.88 704 ASP A C 1
ATOM 5700 O O . ASP A 1 704 ? 28.053 3.385 -11.626 1.00 93.88 704 ASP A O 1
ATOM 5704 N N . TYR A 1 705 ? 26.522 3.364 -13.266 1.00 93.56 705 TYR A N 1
ATOM 5705 C CA . TYR A 1 705 ? 27.502 3.343 -14.353 1.00 93.56 705 TYR A CA 1
ATOM 5706 C C . TYR A 1 705 ? 28.480 4.532 -14.339 1.00 93.56 705 TYR A C 1
ATOM 5708 O O . TYR A 1 705 ? 29.605 4.408 -14.827 1.00 93.56 705 TYR A O 1
ATOM 5716 N N . LYS A 1 706 ? 28.098 5.694 -13.787 1.00 92.94 706 LYS A N 1
ATOM 5717 C CA . LYS A 1 706 ? 28.990 6.862 -13.703 1.00 92.94 706 LYS A CA 1
ATOM 5718 C C . LYS A 1 706 ? 30.046 6.631 -12.632 1.00 92.94 706 LYS A C 1
ATOM 5720 O O . LYS A 1 706 ? 31.220 6.923 -12.869 1.00 92.94 706 LYS A O 1
ATOM 5725 N N . GLU A 1 707 ? 29.648 6.085 -11.484 1.00 93.50 707 GLU A N 1
ATOM 5726 C CA . GLU A 1 707 ? 30.571 5.655 -10.438 1.00 93.50 707 GLU A CA 1
ATOM 5727 C C . GLU A 1 707 ? 31.528 4.590 -10.985 1.00 93.50 707 GLU A C 1
ATOM 5729 O O . GLU A 1 707 ? 32.746 4.745 -10.847 1.00 93.50 707 GLU A O 1
ATOM 5734 N N . TYR A 1 708 ? 31.010 3.580 -11.689 1.00 93.00 708 TYR A N 1
ATOM 5735 C CA . TYR A 1 708 ? 31.819 2.536 -12.324 1.00 93.00 708 TYR A CA 1
ATOM 5736 C C . TYR A 1 708 ? 32.890 3.119 -13.263 1.00 93.00 708 TYR A C 1
ATOM 5738 O O . TYR A 1 708 ? 34.089 2.886 -13.078 1.00 93.00 708 TYR A O 1
ATOM 5746 N N . LEU A 1 709 ? 32.484 3.956 -14.226 1.00 90.56 709 LEU A N 1
ATOM 5747 C CA . LEU A 1 709 ? 33.395 4.592 -15.185 1.00 90.56 709 LEU A CA 1
ATOM 5748 C C . LEU A 1 709 ? 34.417 5.513 -14.502 1.00 90.56 709 LEU A C 1
ATOM 5750 O O . LEU A 1 709 ? 35.559 5.620 -14.954 1.00 90.56 709 LEU A O 1
ATOM 5754 N N . SER A 1 710 ? 34.036 6.183 -13.409 1.00 89.19 710 SER A N 1
ATOM 5755 C CA . SER A 1 710 ? 34.959 7.026 -12.643 1.00 89.19 710 SER A CA 1
ATOM 5756 C C . SER A 1 710 ? 36.061 6.207 -11.962 1.00 89.19 710 SER A C 1
ATOM 5758 O O . SER A 1 710 ? 37.233 6.584 -12.029 1.00 89.19 710 SER A O 1
ATOM 5760 N N . LYS A 1 711 ? 35.715 5.048 -11.381 1.00 88.12 711 LYS A N 1
ATOM 5761 C CA . LYS A 1 711 ? 36.679 4.130 -10.758 1.00 88.12 711 LYS A CA 1
ATOM 5762 C C . LYS A 1 711 ? 37.641 3.545 -11.782 1.00 88.12 711 LYS A C 1
ATOM 5764 O O . LYS A 1 711 ? 38.832 3.443 -11.495 1.00 88.12 711 LYS A O 1
ATOM 5769 N N . LEU A 1 712 ? 37.146 3.215 -12.976 1.00 85.50 712 LEU A N 1
ATOM 5770 C CA . LEU A 1 712 ? 37.979 2.718 -14.069 1.00 85.50 712 LEU A CA 1
ATOM 5771 C C . LEU A 1 712 ? 39.077 3.734 -14.430 1.00 85.50 712 LEU A C 1
ATOM 5773 O O . LEU A 1 712 ? 40.255 3.390 -14.433 1.00 85.50 712 LEU A O 1
ATOM 5777 N N . LYS A 1 713 ? 38.710 5.014 -14.591 1.00 81.69 713 LYS A N 1
ATOM 5778 C CA . LYS A 1 713 ? 39.656 6.114 -14.875 1.00 81.69 713 LYS A CA 1
ATOM 5779 C C . LYS A 1 713 ? 40.663 6.368 -13.747 1.00 81.69 713 LYS A C 1
ATOM 5781 O O . LYS A 1 713 ? 41.782 6.802 -14.013 1.00 81.69 713 LYS A O 1
ATOM 5786 N N . CYS A 1 714 ? 40.284 6.141 -12.489 1.00 75.62 714 CYS A N 1
ATOM 5787 C CA . CYS A 1 714 ? 41.195 6.283 -11.349 1.00 75.62 714 CYS A CA 1
ATOM 5788 C C . CYS A 1 714 ? 42.233 5.159 -11.263 1.00 75.62 714 CYS A C 1
ATOM 5790 O O . CYS A 1 714 ? 43.328 5.416 -10.785 1.00 75.62 714 CYS A O 1
ATOM 5792 N N . ASN A 1 715 ? 41.907 3.947 -11.718 1.00 71.25 715 ASN A N 1
ATOM 5793 C CA . ASN A 1 715 ? 42.829 2.807 -11.701 1.00 71.25 715 ASN A CA 1
ATOM 5794 C C . ASN A 1 715 ? 43.828 2.806 -12.877 1.00 71.25 715 ASN A C 1
ATOM 5796 O O . ASN A 1 715 ? 44.778 2.026 -12.863 1.00 71.25 715 ASN A O 1
ATOM 5800 N N . GLU A 1 716 ? 43.607 3.644 -13.896 1.00 59.09 716 GLU A N 1
ATOM 5801 C CA . GLU A 1 716 ? 44.491 3.801 -15.063 1.00 59.09 716 GLU A CA 1
ATOM 5802 C C . GLU A 1 716 ? 45.548 4.916 -14.900 1.00 59.09 716 GLU A C 1
ATOM 5804 O O . GLU A 1 716 ? 46.472 4.993 -15.712 1.00 59.09 716 GLU A O 1
ATOM 5809 N N . ASN A 1 717 ? 45.434 5.750 -13.856 1.00 44.69 717 ASN A N 1
ATOM 5810 C CA . ASN A 1 717 ? 46.428 6.760 -13.453 1.00 44.69 717 ASN A CA 1
ATOM 5811 C C . ASN A 1 717 ? 47.292 6.249 -12.298 1.00 44.69 717 ASN A C 1
ATOM 5813 O O . ASN A 1 717 ? 48.481 6.643 -12.246 1.00 44.69 717 ASN A O 1
#

Foldseek 3Di:
DVVVVVVFWQKWWFQFKAKDFDFPDDDPDPVVVVVCVVVVVRDGDIAILAGGDTDTFTFLAAEEEAEDPSLNQLVVVCCQVVVDPTPDTDMDGDWQELEQRQQLVQADQAAFLLVRLQRVLVVSPHDPVRSVVCVVVLCVQLVCVVRRRPGNVPDDLQSSNSSSLSSSLSDQTREYEEEPSLVRYDPVSSVSSLVSLVVSSVVGRYYYYYDNDLVVCVVRGQWYFYGGSNDTPDTGGSVVVVVVVQVVLLDDDDDDDDDDDDDPDDLVCLSQQDVQWDPPKHKDAPQQKEWRHWFWAWPVRDGDLEEEAFTKIKIKTKMFHPDWFFFKKKKKFKAAPVRHTPDIDIPCRVVVGTDTDDRIDMDMDIDNGHFFEADWIAMKIWMATPPRHTHMIIGSTGTRGYYHPDDPDDDTGDDDDDDDDPPDPCLLPWDADPNATAHSQNSLLQSVQVVLVVLVVVVCVVVVFDKAWDDQQLLCQVAVLAGDRQDPATEMEGEPVSVVVCVVCVVVRQDPLWDWDDCVRWVLDQQLWIKIFRQQKAKAQPVCLPLPGDGRGHRIHTYFYWFFDAPDPVLLVVLLVLLVQLSVVLVQVSSVHDDDHDPPDDDDPQCPVPPDSSSSSVCNSVSRVVQDPVRGQWIFSSSRDSPDQLGIDGPQQQVDWDFGRYSPGTGTHRNNVVVNCCSNPNPSNDDDPDHDDRNDIDIDSRHGNVRVSVVVVVVVD

Sequence (717 aa):
MKQNEKNEIAVEVKNVTARFNMASEKIDNLKEYFIKIVKRELMFEEFLALKNVSFSVKKGESWGIIGINGSGKSTLLKVICGILKPYKGTVTVNGTIAPLIELGAGFDGDLTARENIYLNGAVLGHDEQFMKEHFDEIVEFAELEKFLDMPIKNYSSGMAARLGFAIATVVKPDILICDEVLAVGDYAFQRKCEKRMKKMREEGTTLLYVSHSMESVRKICDNALWLEKGVVRGCGTVREVSRAYLNSLSGNKGEMKEKEKENPFTDETCSSLSIFSAPEAKREGTGLVHFTSIELLDKEGKSSACFDTGDKITIRFQYASRTKNMPLSFAFGIVTKDHTPVYRTSTALEYKKMILSEHCGVMECHIDKNYLLDGQYYLEARIWGENLVLHDSLTDFIVLDIKTAERKEHGFLVMPHGWNTYPIKSFFDPETKFGFEITEQQKKVWAIELEMADRLLTVCRENNLKIFADAGTMLGAVRHKGFIPWDDDMDFAMFREDYDKLCEIAPRYFTEPYFFQNVYTDKKYVHGHAQIRNSYTTGILSVEERQNKEFNQGIFIDLFVLENVSNDVQVVEKQRRNCDVLKQFIVKTTDGREFEWPEDFEIPEELKENLSTDNCWKYIDDMFRSVKEKDADKVAPLNFIFDTEKRIRDRHMYDKTIWMDFEYLKMPVPAGYDAYLTNRYGDYMTPQNVSNTHGGVIFDTEMDYKEYLSKLKCNEN

Radius of gyration: 41.2 Å; Cα contacts (8 Å, |Δi|>4): 1309; chains: 1; bounding box: 100×70×120 Å

Mean predicted aligned error: 17.63 Å

Solvent-accessible surface area (backbone atoms only — not comparable to full-atom values): 39565 Å² total; per-residue (Å²): 112,80,72,62,63,60,72,45,42,30,38,40,38,40,46,29,20,34,72,45,72,46,67,92,67,89,79,92,46,72,66,60,51,51,52,30,58,76,68,69,63,75,64,64,49,79,41,63,46,28,50,59,32,66,54,73,38,45,63,40,41,28,34,18,42,34,41,64,92,84,12,27,64,70,59,51,50,34,37,72,74,62,77,37,80,60,74,38,58,50,74,50,73,61,67,52,73,34,72,46,60,65,60,44,75,75,60,52,48,83,38,26,42,57,57,34,52,53,50,42,38,44,75,75,70,45,55,72,67,60,46,60,77,43,41,65,59,30,36,64,68,35,70,41,77,94,47,34,90,40,38,44,66,77,47,51,74,38,56,40,27,35,44,36,50,24,61,61,58,70,56,85,43,50,30,38,35,39,36,59,66,64,73,49,55,55,74,70,56,39,52,52,52,52,52,53,54,50,51,40,38,77,74,44,22,14,35,41,38,38,38,77,48,67,69,59,35,59,76,72,22,60,25,23,36,32,30,51,75,12,29,74,78,36,71,44,44,30,71,60,30,49,53,54,52,57,56,48,80,72,60,86,79,88,81,94,72,93,79,82,93,79,77,99,69,54,56,78,58,48,60,72,29,25,98,56,38,37,93,76,20,42,58,52,56,72,58,56,33,34,76,63,32,51,44,40,20,39,85,85,68,46,81,44,50,67,44,49,50,51,40,40,40,34,42,37,40,30,36,39,29,81,50,66,67,42,48,32,26,56,30,41,32,40,18,39,89,88,63,51,77,76,46,73,55,33,47,35,78,74,68,73,46,63,46,65,34,47,54,52,54,76,48,77,47,78,38,80,54,38,44,47,34,58,44,68,31,24,37,28,41,36,33,32,37,70,94,78,38,53,22,23,36,34,40,56,24,32,58,36,38,30,38,49,92,84,64,95,76,82,69,66,60,65,72,96,78,83,88,83,66,82,80,45,80,73,64,44,55,63,46,73,55,96,90,36,75,39,49,39,68,58,38,51,49,50,51,53,39,50,53,53,47,53,50,52,54,48,55,26,62,79,68,75,39,64,62,26,45,24,75,62,37,35,50,5,32,75,71,61,37,21,78,45,81,62,63,90,60,43,34,29,33,25,43,51,76,38,48,54,54,42,63,76,50,37,75,80,74,32,50,86,58,33,38,62,39,28,62,84,74,29,81,67,45,77,74,56,43,34,33,45,25,36,58,58,13,17,33,36,48,56,89,46,72,84,63,75,71,82,48,95,38,18,37,48,31,43,39,36,45,36,34,45,38,52,77,45,64,70,57,44,52,51,52,44,53,53,46,52,56,50,47,54,42,37,54,31,48,77,72,74,40,89,71,85,76,59,94,90,62,78,76,54,79,92,38,70,89,60,76,44,62,68,51,48,52,50,50,50,51,52,58,47,65,67,41,47,67,96,57,27,70,28,28,23,42,57,59,60,58,78,58,58,83,58,53,52,37,63,48,71,28,59,77,42,77,39,77,32,53,29,70,96,47,75,42,36,32,37,66,43,46,63,64,52,43,37,62,61,58,46,69,59,85,56,89,73,100,66,81,61,91,77,82,47,70,46,75,35,82,86,41,27,33,67,61,53,56,51,52,55,59,60,73,76,108

pLDDT: mean 85.89, std 13.01, range [27.11, 98.31]